Protein AF-0000000068833804 (afdb_homodimer)

InterPro domains:
  IPR002347 Short-chain dehydrogenase/reductase SDR [PF00106] (7-204)
  IPR002347 Short-chain dehydrogenase/reductase SDR [PR00080] (86-97)
  IPR002347 Short-chain dehydrogenase/reductase SDR [PR00080] (165-184)
  IPR002347 Short-chain dehydrogenase/reductase SDR [PR00081] (5-22)
  IPR002347 Short-chain dehydrogenase/reductase SDR [PR00081] (86-97)
  IPR002347 Short-chain dehydrogenase/reductase SDR [PR00081] (134-150)
  IPR002347 Short-chain dehydrogenase/reductase SDR [PR00081] (165-184)
  IPR002347 Short-chain dehydrogenase/reductase SDR [PR00081] (186-203)
  IPR020904 Short-chain dehydrogenase/reductase, conserved site [PS00061] (152-180)
  IPR036291 NAD(P)-binding domain superfamily [SSF51735] (5-244)
  IPR051468 Fungal Secondary Metabolite SDRs [PTHR43544] (4-244)

Organism: Rhodotorula toruloides (NCBI:txid5286)

Sequence (488 aa):
MSSFTYLISGASRSLGLGYSRALLASSNNVKVIAGARNPSSADQLQALQKEVGKGRLYILKLDVEDASAVQNAIKELESSGFLEAGGLDALINNAGVAVAPEAPSATKPDLVMQNFTTNLFGVMNLTSACLPLLKKGKGKQIFGVSSICGSLGGFFSDNSLATAYCISKAALNMYLRKLSRELESDGFTVVPYHPGYVKTSVTSGQGELTTEEAVKLAVDNVILKVSKEDNGKFYDYNGKIVPWMSSFTYLISGASRSLGLGYSRALLASSNNVKVIAGARNPSSADQLQALQKEVGKGRLYILKLDVEDASAVQNAIKELESSGFLEAGGLDALINNAGVAVAPEAPSATKPDLVMQNFTTNLFGVMNLTSACLPLLKKGKGKQIFGVSSICGSLGGFFSDNSLATAYCISKAALNMYLRKLSRELESDGFTVVPYHPGYVKTSVTSGQGELTTEEAVKLAVDNVILKVSKEDNGKFYDYNGKIVPW

Secondary structure (DSSP, 8-state):
-PPEEEEESS-SSHHHHHHHHHHHHH-TTEEEEEEES-GGG-HHHHHHHHHH-TTTEEEEE--TT-HHHHHHHHHHHHHHTTTTTS---EEEE----------GGG--HHHHHHHHIIIIIIHHHHHHHHHHHHHHSSS-EEEEE--GGG-SSSGGGSSSSSHHHHHHHHHHHHHHHHHHHHHGGGT-EEEEEE--SB-STTTTT--SB-HHHHHHHHIIIIITT--GGGTT--EETTSPBPP-/---EEEEESS-SSHHHHHHHHHHHHH-TTEEEEEEES-GGG-HHHHHHHHHH-TTTEEEEE--TT-HHHHHHHHHHHHHHT-S-SS---EEEE----------GGG--HHHHHHHHIIIIIIHHHHHHHHHHHHHHSSS-EEEEE--GGG-SSSGGGSSSSSHHHHHHHHHHHHHHHHHHHHHGGGT-EEEEEE--SB-STTTTT--SB-HHHHHHHHIIIIITT--GGGTT--EETTSPBPP-

Structure (mmCIF, N/CA/C/O backbone):
data_AF-0000000068833804-model_v1
#
loop_
_entity.id
_entity.type
_entity.pdbx_description
1 polymer 'BY PROTMAP: gi|472581206|gb|EMS18955.1| C-signal'
#
loop_
_atom_site.group_PDB
_atom_site.id
_atom_site.type_symbol
_atom_site.label_atom_id
_atom_site.label_alt_id
_atom_site.label_comp_id
_atom_site.label_asym_id
_atom_site.label_entity_id
_atom_site.label_seq_id
_atom_site.pdbx_PDB_ins_code
_atom_site.Cartn_x
_atom_site.Cartn_y
_atom_site.Cartn_z
_atom_site.occupancy
_atom_site.B_iso_or_equiv
_atom_site.auth_seq_id
_atom_site.auth_comp_id
_atom_site.auth_asym_id
_atom_site.auth_atom_id
_atom_site.pdbx_PDB_model_num
ATOM 1 N N . MET A 1 1 ? 5.07 35.75 22.25 1 62.91 1 MET A N 1
ATOM 2 C CA . MET A 1 1 ? 5.426 34.344 22.172 1 62.91 1 MET A CA 1
ATOM 3 C C . MET A 1 1 ? 5.309 33.812 20.75 1 62.91 1 MET A C 1
ATOM 5 O O . MET A 1 1 ? 4.5 34.312 19.969 1 62.91 1 MET A O 1
ATOM 9 N N . SER A 1 2 ? 6.234 32.938 20.234 1 83.12 2 SER A N 1
ATOM 10 C CA . SER A 1 2 ? 6.27 32.531 18.828 1 83.12 2 SER A CA 1
ATOM 11 C C . SER A 1 2 ? 5.082 31.641 18.484 1 83.12 2 SER A C 1
ATOM 13 O O . SER A 1 2 ? 4.613 30.875 19.328 1 83.12 2 SER A O 1
ATOM 15 N N . SER A 1 3 ? 4.406 31.828 17.406 1 91.81 3 SER A N 1
ATOM 16 C CA . SER A 1 3 ? 3.223 31.094 16.984 1 91.81 3 SER A CA 1
ATOM 17 C C . SER A 1 3 ? 3.58 29.672 16.531 1 91.81 3 SER A C 1
ATOM 19 O O . SER A 1 3 ? 4.73 29.406 16.188 1 91.81 3 SER A O 1
ATOM 21 N N . PHE A 1 4 ? 2.719 28.797 16.844 1 95.94 4 PHE A N 1
ATOM 22 C CA . PHE A 1 4 ? 2.779 27.438 16.297 1 95.94 4 PHE A CA 1
ATOM 23 C C . PHE A 1 4 ? 1.793 27.281 15.148 1 95.94 4 PHE A C 1
ATOM 25 O O . PHE A 1 4 ? 0.579 27.359 15.344 1 95.94 4 PHE A O 1
ATOM 32 N N . THR A 1 5 ? 2.275 27.031 13.922 1 97.56 5 THR A N 1
ATOM 33 C CA . THR A 1 5 ? 1.424 27.094 12.734 1 97.56 5 THR A CA 1
ATOM 34 C C . THR A 1 5 ? 1.204 25.688 12.164 1 97.56 5 THR A C 1
ATOM 36 O O . THR A 1 5 ? 2.164 24.969 11.891 1 97.56 5 THR A O 1
ATOM 39 N N . TYR A 1 6 ? -0.07 25.312 12 1 98.5 6 TYR A N 1
ATOM 40 C CA . TYR A 1 6 ? -0.478 24.078 11.359 1 98.5 6 TYR A CA 1
ATOM 41 C C . TYR A 1 6 ? -0.938 24.328 9.93 1 98.5 6 TYR A C 1
ATOM 43 O O . TYR A 1 6 ? -1.614 25.312 9.648 1 98.5 6 TYR A O 1
ATOM 51 N N . LEU A 1 7 ? -0.524 23.484 9.031 1 98.81 7 LEU A N 1
ATOM 52 C CA . LEU A 1 7 ? -1.209 23.359 7.746 1 98.81 7 LEU A CA 1
ATOM 53 C C . LEU A 1 7 ? -2.031 22.078 7.688 1 98.81 7 LEU A C 1
ATOM 55 O O . LEU A 1 7 ? -1.525 21 7.992 1 98.81 7 LEU A O 1
ATOM 59 N N . ILE A 1 8 ? -3.307 22.203 7.367 1 98.94 8 ILE A N 1
ATOM 60 C CA . ILE A 1 8 ? -4.234 21.078 7.301 1 98.94 8 ILE A CA 1
ATOM 61 C C . ILE A 1 8 ? -4.836 20.984 5.902 1 98.94 8 ILE A C 1
ATOM 63 O O . ILE A 1 8 ? -5.461 21.938 5.426 1 98.94 8 ILE A O 1
ATOM 67 N N . SER A 1 9 ? -4.609 19.922 5.207 1 98.81 9 SER A N 1
ATOM 68 C CA . SER A 1 9 ? -5.27 19.734 3.922 1 98.81 9 SER A CA 1
ATOM 69 C C . SER A 1 9 ? -6.699 19.234 4.105 1 98.81 9 SER A C 1
ATOM 71 O O . SER A 1 9 ? -7.008 18.562 5.09 1 98.81 9 SER A O 1
ATOM 73 N N . GLY A 1 10 ? -7.578 19.516 3.098 1 97.94 10 GLY A N 1
ATOM 74 C CA . GLY A 1 10 ? -8.961 19.078 3.184 1 97.94 10 GLY A CA 1
ATOM 75 C C . GLY A 1 10 ? -9.695 19.656 4.379 1 97.94 10 GLY A C 1
ATOM 76 O O . GLY A 1 10 ? -10.32 18.906 5.145 1 97.94 10 GLY A O 1
ATOM 77 N N . ALA A 1 11 ? -9.672 20.953 4.562 1 98.25 11 ALA A N 1
ATOM 78 C CA . ALA A 1 11 ? -10.117 21.562 5.812 1 98.25 11 ALA A CA 1
ATOM 79 C C . ALA A 1 11 ? -11.484 22.234 5.641 1 98.25 11 ALA A C 1
ATOM 81 O O . ALA A 1 11 ? -11.945 22.953 6.531 1 98.25 11 ALA A O 1
ATOM 82 N N . SER A 1 12 ? -12.18 22 4.52 1 96.56 12 SER A N 1
ATOM 83 C CA . SER A 1 12 ? -13.406 22.734 4.234 1 96.56 12 SER A CA 1
ATOM 84 C C . SER A 1 12 ? -14.594 22.141 4.992 1 96.56 12 SER A C 1
ATOM 86 O O . SER A 1 12 ? -15.625 22.812 5.152 1 96.56 12 SER A O 1
ATOM 88 N N . ARG A 1 13 ? -14.5 20.859 5.402 1 93.81 13 ARG A N 1
ATOM 89 C CA . ARG A 1 13 ? -15.609 20.203 6.09 1 93.81 13 ARG A CA 1
ATOM 90 C C . ARG A 1 13 ? -15.109 19.062 6.977 1 93.81 13 ARG A C 1
ATOM 92 O O . ARG A 1 13 ? -13.914 18.797 7.023 1 93.81 13 ARG A O 1
ATOM 99 N N . SER A 1 14 ? -15.953 18.609 7.75 1 95.38 14 SER A N 1
ATOM 100 C CA . SER A 1 14 ? -15.766 17.359 8.492 1 95.38 14 SER A CA 1
ATOM 101 C C . SER A 1 14 ? -14.531 17.438 9.383 1 95.38 14 SER A C 1
ATOM 103 O O . SER A 1 14 ? -14.391 18.359 10.188 1 95.38 14 SER A O 1
ATOM 105 N N . LEU A 1 15 ? -13.656 16.438 9.32 1 97.81 15 LEU A N 1
ATOM 106 C CA . LEU A 1 15 ? -12.531 16.328 10.242 1 97.81 15 LEU A CA 1
ATOM 107 C C . LEU A 1 15 ? -11.578 17.516 10.094 1 97.81 15 LEU A C 1
ATOM 109 O O . LEU A 1 15 ? -11.164 18.109 11.086 1 97.81 15 LEU A O 1
ATOM 113 N N . GLY A 1 16 ? -11.289 17.906 8.844 1 98.5 16 GLY A N 1
ATOM 114 C CA . GLY A 1 16 ? -10.359 19 8.609 1 98.5 16 GLY A CA 1
ATOM 115 C C . GLY A 1 16 ? -10.812 20.312 9.219 1 98.5 16 GLY A C 1
ATOM 116 O O . GLY A 1 16 ? -10.023 21.031 9.844 1 98.5 16 GLY A O 1
ATOM 117 N N . LEU A 1 17 ? -12.07 20.609 8.992 1 98.44 17 LEU A N 1
ATOM 118 C CA . LEU A 1 17 ? -12.648 21.797 9.609 1 98.44 17 LEU A CA 1
ATOM 119 C C . LEU A 1 17 ? -12.641 21.688 11.125 1 98.44 17 LEU A C 1
ATOM 121 O O . LEU A 1 17 ? -12.328 22.641 11.828 1 98.44 17 LEU A O 1
ATOM 125 N N . GLY A 1 18 ? -12.977 20.5 11.609 1 98.62 18 GLY A N 1
ATOM 126 C CA . GLY A 1 18 ? -12.961 20.25 13.039 1 98.62 18 GLY A CA 1
ATOM 127 C C . GLY A 1 18 ? -11.594 20.422 13.656 1 98.62 18 GLY A C 1
ATOM 128 O O . GLY A 1 18 ? -11.461 21.047 14.719 1 98.62 18 GLY A O 1
ATOM 129 N N . TYR A 1 19 ? -10.555 19.875 13 1 98.88 19 TYR A N 1
ATOM 130 C CA . TYR A 1 19 ? -9.195 20.031 13.484 1 98.88 19 TYR A CA 1
ATOM 131 C C . TYR A 1 19 ? -8.797 21.516 13.523 1 98.88 19 TYR A C 1
ATOM 133 O O . TYR A 1 19 ? -8.18 21.969 14.484 1 98.88 19 TYR A O 1
ATOM 141 N N . SER A 1 20 ? -9.164 22.219 12.461 1 98.81 20 SER A N 1
ATOM 142 C CA . SER A 1 20 ? -8.875 23.656 12.422 1 98.81 20 SER A CA 1
ATOM 143 C C . SER A 1 20 ? -9.477 24.375 13.625 1 98.81 20 SER A C 1
ATOM 145 O O . SER A 1 20 ? -8.781 25.109 14.328 1 98.81 20 SER A O 1
ATOM 147 N N . ARG A 1 21 ? -10.727 24.109 13.867 1 98.62 21 ARG A N 1
ATOM 148 C CA . ARG A 1 21 ? -11.438 24.75 14.977 1 98.62 21 ARG A CA 1
ATOM 149 C C . ARG A 1 21 ? -10.812 24.375 16.312 1 98.62 21 ARG A C 1
ATOM 151 O O . ARG A 1 21 ? -10.555 25.25 17.156 1 98.62 21 ARG A O 1
ATOM 158 N N . ALA A 1 22 ? -10.578 23.125 16.5 1 98.75 22 ALA A N 1
ATOM 159 C CA . ALA A 1 22 ? -10.07 22.641 17.781 1 98.75 22 ALA A CA 1
ATOM 160 C C . ALA A 1 22 ? -8.672 23.172 18.078 1 98.75 22 ALA A C 1
ATOM 162 O O . ALA A 1 22 ? -8.367 23.562 19.203 1 98.75 22 ALA A O 1
ATOM 163 N N . LEU A 1 23 ? -7.828 23.203 17.062 1 98.69 23 LEU A N 1
ATOM 164 C CA . LEU A 1 23 ? -6.453 23.672 17.25 1 98.69 23 LEU A CA 1
ATOM 165 C C . LEU A 1 23 ? -6.414 25.172 17.5 1 98.69 23 LEU A C 1
ATOM 167 O O . LEU A 1 23 ? -5.676 25.641 18.375 1 98.69 23 LEU A O 1
ATOM 171 N N . LEU A 1 24 ? -7.211 25.938 16.797 1 98.44 24 LEU A N 1
ATOM 172 C CA . LEU A 1 24 ? -7.293 27.375 17.031 1 98.44 24 LEU A CA 1
ATOM 173 C C . LEU A 1 24 ? -7.789 27.672 18.453 1 98.44 24 LEU A C 1
ATOM 175 O O . LEU A 1 24 ? -7.367 28.641 19.062 1 98.44 24 LEU A O 1
ATOM 179 N N . ALA A 1 25 ? -8.617 26.797 18.953 1 98 25 ALA A N 1
ATOM 180 C CA . ALA A 1 25 ? -9.188 26.984 20.281 1 98 25 ALA A CA 1
ATOM 181 C C . ALA A 1 25 ? -8.203 26.562 21.359 1 98 25 ALA A C 1
ATOM 183 O O . ALA A 1 25 ? -8.336 26.969 22.531 1 98 25 ALA A O 1
ATOM 184 N N . SER A 1 26 ? -7.285 25.75 20.984 1 97.44 26 SER A N 1
ATOM 185 C CA . SER A 1 26 ? -6.379 25.172 21.969 1 97.44 26 SER A CA 1
ATOM 186 C C . SER A 1 26 ? -5.449 26.234 22.562 1 97.44 26 SER A C 1
ATOM 188 O O . SER A 1 26 ? -4.965 26.078 23.688 1 97.44 26 SER A O 1
ATOM 190 N N . SER A 1 27 ? -5.07 27.25 21.797 1 96.5 27 SER A N 1
ATOM 191 C CA . SER A 1 27 ? -4.188 28.328 22.234 1 96.5 27 SER A CA 1
ATOM 192 C C . SER A 1 27 ? -4.305 29.547 21.344 1 96.5 27 SER A C 1
ATOM 194 O O . SER A 1 27 ? -4.488 29.422 20.125 1 96.5 27 SER A O 1
ATOM 196 N N . ASN A 1 28 ? -4.035 30.703 21.906 1 95.31 28 ASN A N 1
ATOM 197 C CA . ASN A 1 28 ? -4.035 31.938 21.125 1 95.31 28 ASN A CA 1
ATOM 198 C C . ASN A 1 28 ? -2.775 32.062 20.266 1 95.31 28 ASN A C 1
ATOM 200 O O . ASN A 1 28 ? -2.717 32.906 19.359 1 95.31 28 ASN A O 1
ATOM 204 N N . ASN A 1 29 ? -1.849 31.25 20.547 1 94.56 29 ASN A N 1
ATOM 205 C CA . ASN A 1 29 ? -0.59 31.297 19.812 1 94.56 29 ASN A CA 1
ATOM 206 C C . ASN A 1 29 ? -0.594 30.312 18.641 1 94.56 29 ASN A C 1
ATOM 208 O O . ASN A 1 29 ? 0.389 30.219 17.906 1 94.56 29 ASN A O 1
ATOM 212 N N . VAL A 1 30 ? -1.735 29.703 18.438 1 97 30 VAL A N 1
ATOM 213 C CA . VAL A 1 30 ? -1.834 28.75 17.328 1 97 30 VAL A CA 1
ATOM 214 C C . VAL A 1 30 ? -2.387 29.453 16.094 1 97 30 VAL A C 1
ATOM 216 O O . VAL A 1 30 ? -3.336 30.234 16.172 1 97 30 VAL A O 1
ATOM 219 N N . LYS A 1 31 ? -1.756 29.203 14.953 1 97.38 31 LYS A N 1
ATOM 220 C CA . LYS A 1 31 ? -2.244 29.594 13.633 1 97.38 31 LYS A CA 1
ATOM 221 C C . LYS A 1 31 ? -2.521 28.359 12.766 1 97.38 31 LYS A C 1
ATOM 223 O O . LYS A 1 31 ? -1.875 27.328 12.93 1 97.38 31 LYS A O 1
ATOM 228 N N . VAL A 1 32 ? -3.498 28.531 11.914 1 98.5 32 VAL A N 1
ATOM 229 C CA . VAL A 1 32 ? -3.867 27.406 11.047 1 98.5 32 VAL A CA 1
ATOM 230 C C . VAL A 1 32 ? -3.945 27.891 9.602 1 98.5 32 VAL A C 1
ATOM 232 O O . VAL A 1 32 ? -4.516 28.938 9.312 1 98.5 32 VAL A O 1
ATOM 235 N N . ILE A 1 33 ? -3.246 27.219 8.75 1 98.62 33 ILE A N 1
ATOM 236 C CA . ILE A 1 33 ? -3.459 27.281 7.309 1 98.62 33 ILE A CA 1
ATOM 237 C C . ILE A 1 33 ? -4.398 26.156 6.871 1 98.62 33 ILE A C 1
ATOM 239 O O . ILE A 1 33 ? -4.031 24.984 6.922 1 98.62 33 ILE A O 1
ATOM 243 N N . ALA A 1 34 ? -5.598 26.531 6.465 1 98.81 34 ALA A N 1
ATOM 244 C CA . ALA A 1 34 ? -6.625 25.562 6.082 1 98.81 34 ALA A CA 1
ATOM 245 C C . ALA A 1 34 ? -6.695 25.422 4.566 1 98.81 34 ALA A C 1
ATOM 247 O O . ALA A 1 34 ? -7.121 26.344 3.861 1 98.81 34 ALA A O 1
ATOM 248 N N . GLY A 1 35 ? -6.297 24.266 4.047 1 98.62 35 GLY A N 1
ATOM 249 C CA . GLY A 1 35 ? -6.336 24 2.617 1 98.62 35 GLY A CA 1
ATOM 250 C C . GLY A 1 35 ? -7.688 23.484 2.143 1 98.62 35 GLY A C 1
ATOM 251 O O . GLY A 1 35 ? -8.258 22.578 2.736 1 98.62 35 GLY A O 1
ATOM 252 N N . ALA A 1 36 ? -8.188 24.062 1.168 1 97.94 36 ALA A N 1
ATOM 253 C CA . ALA A 1 36 ? -9.438 23.656 0.54 1 97.94 36 ALA A CA 1
ATOM 254 C C . ALA A 1 36 ? -9.352 23.766 -0.98 1 97.94 36 ALA A C 1
ATOM 256 O O . ALA A 1 36 ? -8.773 24.719 -1.505 1 97.94 36 ALA A O 1
ATOM 257 N N . ARG A 1 37 ? -10 22.891 -1.724 1 96.31 37 ARG A N 1
ATOM 258 C CA . ARG A 1 37 ? -9.977 22.906 -3.184 1 96.31 37 ARG A CA 1
ATOM 259 C C . ARG A 1 37 ? -10.766 24.094 -3.729 1 96.31 37 ARG A C 1
ATOM 261 O O . ARG A 1 37 ? -10.359 24.703 -4.719 1 96.31 37 ARG A O 1
ATOM 268 N N . ASN A 1 38 ? -11.789 24.25 -3.021 1 96.19 38 ASN A N 1
ATOM 269 C CA . ASN A 1 38 ? -12.68 25.344 -3.408 1 96.19 38 ASN A CA 1
ATOM 270 C C . ASN A 1 38 ? -13.031 26.219 -2.219 1 96.19 38 ASN A C 1
ATOM 272 O O . ASN A 1 38 ? -14.133 26.141 -1.675 1 96.19 38 ASN A O 1
ATOM 276 N N . PRO A 1 39 ? -12.172 27.156 -1.946 1 96.81 39 PRO A N 1
ATOM 277 C CA . PRO A 1 39 ? -12.391 28 -0.774 1 96.81 39 PRO A CA 1
ATOM 278 C C . PRO A 1 39 ? -13.703 28.781 -0.845 1 96.81 39 PRO A C 1
ATOM 280 O O . PRO A 1 39 ? -14.367 28.984 0.179 1 96.81 39 PRO A O 1
ATOM 283 N N . SER A 1 40 ? -14.094 29.188 -2.023 1 95.81 40 SER A N 1
ATOM 284 C CA . SER A 1 40 ? -15.273 30.031 -2.184 1 95.81 40 SER A CA 1
ATOM 285 C C . SER A 1 40 ? -16.547 29.297 -1.763 1 95.81 40 SER A C 1
ATOM 287 O O . SER A 1 40 ? -17.531 29.922 -1.377 1 95.81 40 SER A O 1
ATOM 289 N N . SER A 1 41 ? -16.516 27.984 -1.772 1 95.25 41 SER A N 1
ATOM 290 C CA . SER A 1 41 ? -17.688 27.188 -1.423 1 95.25 41 SER A CA 1
ATOM 291 C C . SER A 1 41 ? -17.594 26.641 -0.008 1 95.25 41 SER A C 1
ATOM 293 O O . SER A 1 41 ? -18.453 25.875 0.43 1 95.25 41 SER A O 1
ATOM 295 N N . ALA A 1 42 ? -16.562 27.016 0.699 1 96.88 42 ALA A N 1
ATOM 296 C CA . ALA A 1 42 ? -16.344 26.531 2.057 1 96.88 42 ALA A CA 1
ATOM 297 C C . ALA A 1 42 ? -16.922 27.484 3.09 1 96.88 42 ALA A C 1
ATOM 299 O O . ALA A 1 42 ? -16.188 28.094 3.871 1 96.88 42 ALA A O 1
ATOM 300 N N . ASP A 1 43 ? -18.188 27.516 3.217 1 97.12 43 ASP A N 1
ATOM 301 C CA . ASP A 1 43 ? -18.906 28.516 4 1 97.12 43 ASP A CA 1
ATOM 302 C C . ASP A 1 43 ? -18.531 28.438 5.477 1 97.12 43 ASP A C 1
ATOM 304 O O . ASP A 1 43 ? -18.281 29.453 6.117 1 97.12 43 ASP A O 1
ATOM 308 N N . GLN A 1 44 ? -18.469 27.25 5.969 1 97.62 44 GLN A N 1
ATOM 309 C CA . GLN A 1 44 ? -18.172 27.078 7.383 1 97.62 44 GLN A CA 1
ATOM 310 C C . GLN A 1 44 ? -16.734 27.5 7.688 1 97.62 44 GLN A C 1
ATOM 312 O O . GLN A 1 44 ? -16.453 28.047 8.758 1 97.62 44 GLN A O 1
ATOM 317 N N . LEU A 1 45 ? -15.867 27.25 6.77 1 98.06 45 LEU A N 1
ATOM 318 C CA . LEU A 1 45 ? -14.477 27.641 6.926 1 98.06 45 LEU A CA 1
ATOM 319 C C . LEU A 1 45 ? -14.336 29.172 6.871 1 98.06 45 LEU A C 1
ATOM 321 O O . LEU A 1 45 ? -13.594 29.75 7.66 1 98.06 45 LEU A O 1
ATOM 325 N N . GLN A 1 46 ? -15.047 29.766 6 1 98.19 46 GLN A N 1
ATOM 326 C CA . GLN A 1 46 ? -15.055 31.234 5.91 1 98.19 46 GLN A CA 1
ATOM 327 C C . GLN A 1 46 ? -15.617 31.859 7.18 1 98.19 46 GLN A C 1
ATOM 329 O O . GLN A 1 46 ? -15.102 32.875 7.668 1 98.19 46 GLN A O 1
ATOM 334 N N . ALA A 1 47 ? -16.672 31.266 7.684 1 98.31 47 ALA A N 1
ATOM 335 C CA . ALA A 1 47 ? -17.25 31.75 8.93 1 98.31 47 ALA A CA 1
ATOM 336 C C . ALA A 1 47 ? -16.266 31.641 10.086 1 98.31 47 ALA A C 1
ATOM 338 O O . ALA A 1 47 ? -16.172 32.531 10.922 1 98.31 47 ALA A O 1
ATOM 339 N N . LEU A 1 48 ? -15.57 30.531 10.109 1 98.38 48 LEU A N 1
ATOM 340 C CA . LEU A 1 48 ? -14.555 30.344 11.133 1 98.38 48 LEU A CA 1
ATOM 341 C C . LEU A 1 48 ? -13.469 31.406 11.031 1 98.38 48 LEU A C 1
ATOM 343 O O . LEU A 1 48 ? -13.016 31.938 12.055 1 98.38 48 LEU A O 1
ATOM 347 N N . GLN A 1 49 ? -13.016 31.703 9.812 1 98.25 49 GLN A N 1
ATOM 348 C CA . GLN A 1 49 ? -11.992 32.719 9.625 1 98.25 49 GLN A CA 1
ATOM 349 C C . GLN A 1 49 ? -12.469 34.062 10.141 1 98.25 49 GLN A C 1
ATOM 351 O O . GLN A 1 49 ? -11.695 34.844 10.727 1 98.25 49 GLN A O 1
ATOM 356 N N . LYS A 1 50 ? -13.711 34.406 9.883 1 98.06 50 LYS A N 1
ATOM 357 C CA . LYS A 1 50 ? -14.273 35.656 10.375 1 98.06 50 LYS A CA 1
ATOM 358 C C . LYS A 1 50 ? -14.289 35.688 11.898 1 98.06 50 LYS A C 1
ATOM 360 O O . LYS A 1 50 ? -14.062 36.719 12.5 1 98.06 50 LYS A O 1
ATOM 365 N N . GLU A 1 51 ? -14.539 34.594 12.453 1 98 51 GLU A N 1
ATOM 366 C CA . GLU A 1 51 ? -14.641 34.469 13.898 1 98 51 GLU A CA 1
ATOM 367 C C . GLU A 1 51 ? -13.273 34.625 14.562 1 98 51 GLU A C 1
ATOM 369 O O . GLU A 1 51 ? -13.141 35.375 15.539 1 98 51 GLU A O 1
ATOM 374 N N . VAL A 1 52 ? -12.211 34 14.086 1 97.62 52 VAL A N 1
ATOM 375 C CA . VAL A 1 52 ? -10.93 33.938 14.781 1 97.62 52 VAL A CA 1
ATOM 376 C C . VAL A 1 52 ? -9.992 35 14.227 1 97.62 52 VAL A C 1
ATOM 378 O O . VAL A 1 52 ? -8.984 35.344 14.859 1 97.62 52 VAL A O 1
ATOM 381 N N . GLY A 1 53 ? -10.258 35.469 12.945 1 97.38 53 GLY A N 1
ATOM 382 C CA . GLY A 1 53 ? -9.461 36.5 12.32 1 97.38 53 GLY A CA 1
ATOM 383 C C . GLY A 1 53 ? -8.5 35.969 11.273 1 97.38 53 GLY A C 1
ATOM 384 O O . GLY A 1 53 ? -7.973 34.844 11.414 1 97.38 53 GLY A O 1
ATOM 385 N N . LYS A 1 54 ? -8.188 36.75 10.266 1 96.25 54 LYS A N 1
ATOM 386 C CA . LYS A 1 54 ? -7.32 36.406 9.156 1 96.25 54 LYS A CA 1
ATOM 387 C C . LYS A 1 54 ? -5.875 36.25 9.617 1 96.25 54 LYS A C 1
ATOM 389 O O . LYS A 1 54 ? -5.055 35.656 8.906 1 96.25 54 LYS A O 1
ATOM 394 N N . GLY A 1 55 ? -5.566 36.719 10.711 1 94.94 55 GLY A N 1
ATOM 395 C CA . GLY A 1 55 ? -4.223 36.594 11.25 1 94.94 55 GLY A CA 1
ATOM 396 C C . GLY A 1 55 ? -3.959 35.25 11.875 1 94.94 55 GLY A C 1
ATOM 397 O O . GLY A 1 55 ? -2.805 34.844 12.078 1 94.94 55 GLY A O 1
ATOM 398 N N . ARG A 1 56 ? -5.02 34.531 12.164 1 97.25 56 ARG A N 1
ATOM 399 C CA . ARG A 1 56 ? -4.871 33.25 12.836 1 97.25 56 ARG A CA 1
ATOM 400 C C . ARG A 1 56 ? -5.27 32.094 11.914 1 97.25 56 ARG A C 1
ATOM 402 O O . ARG A 1 56 ? -4.809 30.969 12.086 1 97.25 56 ARG A O 1
ATOM 409 N N . LEU A 1 57 ? -6.152 32.406 11 1 98.38 57 LEU A N 1
ATOM 410 C CA . LEU A 1 57 ? -6.598 31.391 10.047 1 98.38 57 LEU A CA 1
ATOM 411 C C . LEU A 1 57 ? -6.414 31.859 8.617 1 98.38 57 LEU A C 1
ATOM 413 O O . LEU A 1 57 ? -7.004 32.875 8.211 1 98.38 57 LEU A O 1
ATOM 417 N N . TYR A 1 58 ? -5.586 31.203 7.863 1 98.12 58 TYR A N 1
ATOM 418 C CA . TYR A 1 58 ? -5.371 31.453 6.441 1 98.12 58 TYR A CA 1
ATOM 419 C C . TYR A 1 58 ? -6.031 30.359 5.594 1 98.12 58 TYR A C 1
ATOM 421 O O . TYR A 1 58 ? -5.762 29.172 5.773 1 98.12 58 TYR A O 1
ATOM 429 N N . ILE A 1 59 ? -6.938 30.719 4.719 1 98.56 59 ILE A N 1
ATOM 430 C CA . ILE A 1 59 ? -7.578 29.766 3.824 1 98.56 59 ILE A CA 1
ATOM 431 C C . ILE A 1 59 ? -6.785 29.656 2.523 1 98.56 59 ILE A C 1
ATOM 433 O O . ILE A 1 59 ? -6.68 30.641 1.777 1 98.56 59 ILE A O 1
ATOM 437 N N . LEU A 1 60 ? -6.23 28.531 2.262 1 98.44 60 LEU A N 1
ATOM 438 C CA . LEU A 1 60 ? -5.352 28.281 1.126 1 98.44 60 LEU A CA 1
ATOM 439 C C . LEU A 1 60 ? -6.051 27.422 0.079 1 98.44 60 LEU A C 1
ATOM 441 O O . LEU A 1 60 ? -6.551 26.328 0.392 1 98.44 60 LEU A O 1
ATOM 445 N N . LYS A 1 61 ? -6.16 27.906 -1.166 1 98.44 61 LYS A N 1
ATOM 446 C CA . LYS A 1 61 ? -6.609 27.031 -2.244 1 98.44 61 LYS A CA 1
ATOM 447 C C . LYS A 1 61 ? -5.602 25.906 -2.508 1 98.44 61 LYS A C 1
ATOM 449 O O . LYS A 1 61 ? -4.469 26.172 -2.92 1 98.44 61 LYS A O 1
ATOM 454 N N . LEU A 1 62 ? -6.027 24.719 -2.258 1 98.56 62 LEU A N 1
ATOM 455 C CA . LEU A 1 62 ? -5.094 23.609 -2.266 1 98.56 62 LEU A CA 1
ATOM 456 C C . LEU A 1 62 ? -5.742 22.359 -2.859 1 98.56 62 LEU A C 1
ATOM 458 O O . LEU A 1 62 ? -6.73 21.859 -2.322 1 98.56 62 LEU A O 1
ATOM 462 N N . ASP A 1 63 ? -5.246 21.922 -3.984 1 98.5 63 ASP A N 1
ATOM 463 C CA . ASP A 1 63 ? -5.57 20.625 -4.578 1 98.5 63 ASP A CA 1
ATOM 464 C C . ASP A 1 63 ? -4.383 19.672 -4.488 1 98.5 63 ASP A C 1
ATOM 466 O O . ASP A 1 63 ? 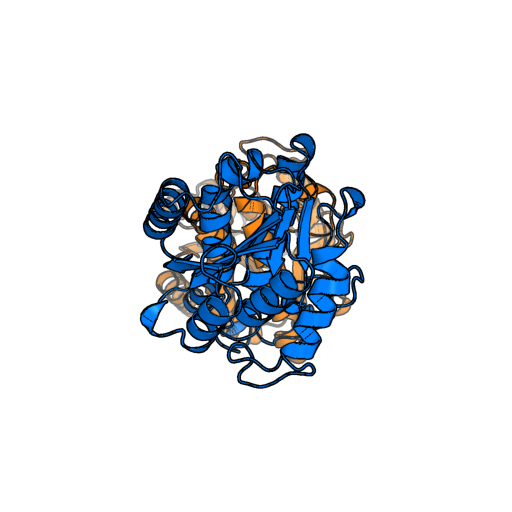-3.475 19.719 -5.316 1 98.5 63 ASP A O 1
ATOM 470 N N . VAL A 1 64 ? -4.465 18.75 -3.557 1 98.56 64 VAL A N 1
ATOM 471 C CA . VAL A 1 64 ? -3.303 17.922 -3.234 1 98.56 64 VAL A CA 1
ATOM 472 C C . VAL A 1 64 ? -3.027 16.953 -4.375 1 98.56 64 VAL A C 1
ATOM 474 O O . VAL A 1 64 ? -1.949 16.359 -4.445 1 98.56 64 VAL A O 1
ATOM 477 N N . GLU A 1 65 ? -3.994 16.75 -5.297 1 98.06 65 GLU A N 1
ATOM 478 C CA . GLU A 1 65 ? -3.848 15.766 -6.371 1 98.06 65 GLU A CA 1
ATOM 479 C C . GLU A 1 65 ? -3.027 16.344 -7.523 1 98.06 65 GLU A C 1
ATOM 481 O O . GLU A 1 65 ? -2.596 15.594 -8.414 1 98.06 65 GLU A O 1
ATOM 486 N N . ASP A 1 66 ? -2.885 17.641 -7.488 1 97.75 66 ASP A N 1
ATOM 487 C CA . ASP A 1 66 ? -2.148 18.328 -8.547 1 97.75 66 ASP A CA 1
ATOM 488 C C . ASP A 1 66 ? -0.828 18.875 -8.016 1 97.75 66 ASP A C 1
ATOM 490 O O . ASP A 1 66 ? -0.798 19.953 -7.414 1 97.75 66 ASP A O 1
ATOM 494 N N . ALA A 1 67 ? 0.224 18.203 -8.367 1 97.5 67 ALA A N 1
ATOM 495 C CA . ALA A 1 67 ? 1.539 18.547 -7.824 1 97.5 67 ALA A CA 1
ATOM 496 C C . ALA A 1 67 ? 1.906 19.984 -8.125 1 97.5 67 ALA A C 1
ATOM 498 O O . ALA A 1 67 ? 2.436 20.688 -7.258 1 97.5 67 ALA A O 1
ATOM 499 N N . SER A 1 68 ? 1.675 20.391 -9.312 1 97.81 68 SER A N 1
ATOM 500 C CA . SER A 1 68 ? 2 21.75 -9.695 1 97.81 68 SER A CA 1
ATOM 501 C C . SER A 1 68 ? 1.146 22.766 -8.922 1 97.81 68 SER A C 1
ATOM 503 O O . SER A 1 68 ? 1.641 23.797 -8.492 1 97.81 68 SER A O 1
ATOM 505 N N . ALA A 1 69 ? -0.094 22.453 -8.742 1 97.81 69 ALA A N 1
ATOM 506 C CA . ALA A 1 69 ? -0.992 23.328 -7.984 1 97.81 69 ALA A CA 1
ATOM 507 C C . ALA A 1 69 ? -0.549 23.438 -6.527 1 97.81 69 ALA A C 1
ATOM 509 O O . ALA A 1 69 ? -0.639 24.5 -5.922 1 97.81 69 ALA A O 1
ATOM 510 N N . VAL A 1 70 ? -0.085 22.344 -5.973 1 98.62 70 VAL A N 1
ATOM 511 C CA . VAL A 1 70 ? 0.392 22.328 -4.594 1 98.62 70 VAL A CA 1
ATOM 512 C C . VAL A 1 70 ? 1.608 23.25 -4.461 1 98.62 70 VAL A C 1
ATOM 514 O O . VAL A 1 70 ? 1.672 24.078 -3.553 1 98.62 70 VAL A O 1
ATOM 517 N N . GLN A 1 71 ? 2.527 23.094 -5.355 1 97.88 71 GLN A N 1
ATOM 518 C CA . GLN A 1 71 ? 3.725 23.938 -5.324 1 97.88 71 GLN A CA 1
ATOM 519 C C . GLN A 1 71 ? 3.365 25.406 -5.418 1 97.88 71 GLN A C 1
ATOM 521 O O . GLN A 1 71 ? 3.91 26.234 -4.684 1 97.88 71 GLN A O 1
ATOM 526 N N . ASN A 1 72 ? 2.508 25.703 -6.305 1 98 72 ASN A N 1
ATOM 527 C CA . ASN A 1 72 ? 2.074 27.078 -6.469 1 98 72 ASN A CA 1
ATOM 528 C C . ASN A 1 72 ? 1.381 27.609 -5.215 1 98 72 ASN A C 1
ATOM 530 O O . ASN A 1 72 ? 1.573 28.766 -4.828 1 98 72 ASN A O 1
ATOM 534 N N . ALA A 1 73 ? 0.582 26.797 -4.605 1 98.38 73 ALA A N 1
ATOM 535 C CA . ALA A 1 73 ? -0.116 27.188 -3.383 1 98.38 73 ALA A CA 1
ATOM 536 C C . ALA A 1 73 ? 0.873 27.5 -2.264 1 98.38 73 ALA A C 1
ATOM 538 O O . ALA A 1 73 ? 0.697 28.469 -1.525 1 98.38 73 ALA A O 1
ATOM 539 N N . ILE A 1 74 ? 1.918 26.672 -2.133 1 97.56 74 ILE A N 1
ATOM 540 C CA . ILE A 1 74 ? 2.914 26.859 -1.083 1 97.56 74 ILE A CA 1
ATOM 541 C C . ILE A 1 74 ? 3.701 28.141 -1.347 1 97.56 74 ILE A C 1
ATOM 543 O O . ILE A 1 74 ? 4 28.906 -0.418 1 97.56 74 ILE A O 1
ATOM 547 N N . LYS A 1 75 ? 3.969 28.391 -2.592 1 95.56 75 LYS A N 1
ATOM 548 C CA . LYS A 1 75 ? 4.637 29.641 -2.941 1 95.56 75 LYS A CA 1
ATOM 549 C C . LYS A 1 75 ? 3.766 30.844 -2.588 1 95.56 75 LYS A C 1
ATOM 551 O O . LYS A 1 75 ? 4.262 31.844 -2.068 1 95.56 75 LYS A O 1
ATOM 556 N N . GLU A 1 76 ? 2.557 30.703 -2.9 1 95.31 76 GLU A N 1
ATOM 557 C CA . GLU A 1 76 ? 1.613 31.766 -2.551 1 95.31 76 GLU A CA 1
ATOM 558 C C . GLU A 1 76 ? 1.57 31.984 -1.041 1 95.31 76 GLU A C 1
ATOM 560 O O . GLU A 1 76 ? 1.545 33.125 -0.579 1 95.31 76 GLU A O 1
ATOM 565 N N . LEU A 1 77 ? 1.537 30.953 -0.31 1 96.06 77 LEU A N 1
ATOM 566 C CA . LEU A 1 77 ? 1.539 31.016 1.147 1 96.06 77 LEU A CA 1
ATOM 567 C C . LEU A 1 77 ? 2.781 31.75 1.658 1 96.06 77 LEU A C 1
ATOM 569 O O . LEU A 1 77 ? 2.684 32.625 2.521 1 96.06 77 LEU A O 1
ATOM 573 N N . GLU A 1 78 ? 3.871 31.391 1.128 1 93.06 78 GLU A N 1
ATOM 574 C CA . GLU A 1 78 ? 5.125 32.031 1.533 1 93.06 78 GLU A CA 1
ATOM 575 C C . GLU A 1 78 ? 5.105 33.531 1.261 1 93.06 78 GLU A C 1
ATOM 577 O O . GLU A 1 78 ? 5.582 34.312 2.078 1 93.06 78 GLU A O 1
ATOM 582 N N . SER A 1 79 ? 4.512 33.844 0.18 1 92.38 79 SER A N 1
ATOM 583 C CA . SER A 1 79 ? 4.504 35.25 -0.242 1 92.38 79 SER A CA 1
ATOM 584 C C . SER A 1 79 ? 3.422 36.031 0.482 1 92.38 79 SER A C 1
ATOM 586 O O . SER A 1 79 ? 3.432 37.281 0.464 1 92.38 79 SER A O 1
ATOM 588 N N . SER A 1 80 ? 2.5 35.375 1.098 1 92.88 80 SER A N 1
ATOM 589 C CA . SER A 1 80 ? 1.349 36 1.721 1 92.88 80 SER A CA 1
ATOM 590 C C . SER A 1 80 ? 1.752 36.75 2.99 1 92.88 80 SER A C 1
ATOM 592 O O . SER A 1 80 ? 1.009 37.594 3.479 1 92.88 80 SER A O 1
ATOM 594 N N . GLY A 1 81 ? 2.918 36.375 3.602 1 90.88 81 GLY A N 1
ATOM 595 C CA . GLY A 1 81 ? 3.354 37 4.852 1 90.88 81 GLY A CA 1
ATOM 596 C C . GLY A 1 81 ? 2.715 36.344 6.07 1 90.88 81 GLY A C 1
ATOM 597 O O . GLY A 1 81 ? 3.012 36.719 7.207 1 90.88 81 GLY A O 1
ATOM 598 N N . PHE A 1 82 ? 1.834 35.375 5.844 1 94.81 82 PHE A N 1
ATOM 599 C CA . PHE A 1 82 ? 1.15 34.719 6.953 1 94.81 82 PHE A CA 1
ATOM 600 C C . PHE A 1 82 ? 2.146 34 7.859 1 94.81 82 PHE A C 1
ATOM 602 O O . PHE A 1 82 ? 1.968 33.938 9.078 1 94.81 82 PHE A O 1
ATOM 609 N N . LEU A 1 83 ? 3.152 33.312 7.242 1 91.19 83 LEU A N 1
ATOM 610 C CA . LEU A 1 83 ? 4.172 32.562 7.988 1 91.19 83 LEU A CA 1
ATOM 611 C C . LEU A 1 83 ? 5.238 33.531 8.523 1 91.19 83 LEU A C 1
ATOM 613 O O . LEU A 1 83 ? 6.145 33.094 9.242 1 91.19 83 LEU A O 1
ATOM 617 N N . GLU A 1 84 ? 4.875 34.562 8.977 1 75.06 84 GLU A N 1
ATOM 618 C CA . GLU A 1 84 ? 5.879 35.5 9.445 1 75.06 84 GLU A CA 1
ATOM 619 C C . GLU A 1 84 ? 7.293 35 9.195 1 75.06 84 GLU A C 1
ATOM 621 O O . GLU A 1 84 ? 7.477 34.031 8.453 1 75.06 84 GLU A O 1
ATOM 626 N N . ALA A 1 85 ? 8.422 35.688 9.648 1 63.91 85 ALA A N 1
ATOM 627 C CA . ALA A 1 85 ? 9.828 35.312 9.461 1 63.91 85 ALA A CA 1
ATOM 628 C C . ALA A 1 85 ? 10.086 33.875 9.82 1 63.91 85 ALA A C 1
ATOM 630 O O . ALA A 1 85 ? 11.219 33.406 9.766 1 63.91 85 ALA A O 1
ATOM 631 N N . GLY A 1 86 ? 8.828 33.125 9.914 1 77.25 86 GLY A N 1
ATOM 632 C CA . GLY A 1 86 ? 9.078 31.781 10.414 1 77.25 86 GLY A CA 1
ATOM 633 C C . GLY A 1 86 ? 8.625 30.688 9.461 1 77.25 86 GLY A C 1
ATOM 634 O O . GLY A 1 86 ? 8.344 30.953 8.289 1 77.25 86 GLY A O 1
ATOM 635 N N . GLY A 1 87 ? 8.75 29.469 9.648 1 92.56 87 GLY A N 1
ATOM 636 C CA . GLY A 1 87 ? 8.422 28.266 8.914 1 92.56 87 GLY A CA 1
ATOM 637 C C . GLY A 1 87 ? 7.094 27.656 9.32 1 92.56 87 GLY A C 1
ATOM 638 O O . GLY A 1 87 ? 6.219 28.344 9.828 1 92.56 87 GLY A O 1
ATOM 639 N N . LEU A 1 88 ? 6.762 26.625 8.891 1 96.56 88 LEU A N 1
ATOM 640 C CA . LEU A 1 88 ? 5.625 25.766 9.203 1 96.56 88 LEU A CA 1
ATOM 641 C C . LEU A 1 88 ? 5.984 24.766 10.289 1 96.56 88 LEU A C 1
ATOM 643 O O . LEU A 1 88 ? 7.051 24.141 10.242 1 96.56 88 LEU A O 1
ATOM 647 N N . ASP A 1 89 ? 5.148 24.703 11.352 1 97.25 89 ASP A N 1
ATOM 648 C CA . ASP A 1 89 ? 5.523 23.891 12.5 1 97.25 89 ASP A CA 1
ATOM 649 C C . ASP A 1 89 ? 4.988 22.469 12.359 1 97.25 89 ASP A C 1
ATOM 651 O O . ASP A 1 89 ? 5.605 21.516 12.844 1 97.25 89 ASP A O 1
ATOM 655 N N . ALA A 1 90 ? 3.807 22.344 11.742 1 98.56 90 ALA A N 1
ATOM 656 C CA . ALA A 1 90 ? 3.182 21.031 11.648 1 98.56 90 ALA A CA 1
ATOM 657 C C . ALA A 1 90 ? 2.344 20.906 10.375 1 98.56 90 ALA A C 1
ATOM 659 O O . ALA A 1 90 ? 1.729 21.891 9.938 1 98.56 90 ALA A O 1
ATOM 660 N N . LEU A 1 91 ? 2.385 19.781 9.789 1 98.88 91 LEU A N 1
ATOM 661 C CA . LEU A 1 91 ? 1.562 19.422 8.641 1 98.88 91 LEU A CA 1
ATOM 662 C C . LEU A 1 91 ? 0.61 18.281 8.977 1 98.88 91 LEU A C 1
ATOM 664 O O . LEU A 1 91 ? 1.038 17.25 9.484 1 98.88 91 LEU A O 1
ATOM 668 N N . ILE A 1 92 ? -0.672 18.5 8.805 1 98.94 92 ILE A N 1
ATOM 669 C CA . ILE A 1 92 ? -1.674 17.453 8.961 1 98.94 92 ILE A CA 1
ATOM 670 C C . ILE A 1 92 ? -2.258 17.078 7.602 1 98.94 92 ILE A C 1
ATOM 672 O O . ILE A 1 92 ? -3.107 17.797 7.07 1 98.94 92 ILE A O 1
ATOM 676 N N . ASN A 1 93 ? -1.763 16.016 7.047 1 98.88 93 ASN A N 1
ATOM 677 C CA . ASN A 1 93 ? -2.326 15.461 5.824 1 98.88 93 ASN A CA 1
ATOM 678 C C . ASN A 1 93 ? -3.678 14.797 6.082 1 98.88 93 ASN A C 1
ATOM 680 O O . ASN A 1 93 ? -3.744 13.602 6.379 1 98.88 93 ASN A O 1
ATOM 684 N N . ASN A 1 94 ? -4.703 15.562 5.824 1 98.62 94 ASN A N 1
ATOM 685 C CA . ASN A 1 94 ? -6.043 15.117 6.191 1 98.62 94 ASN A CA 1
ATOM 686 C C . ASN A 1 94 ? -6.883 14.797 4.957 1 98.62 94 ASN A C 1
ATOM 688 O O . ASN A 1 94 ? -7.785 13.961 5.016 1 98.62 94 ASN A O 1
ATOM 692 N N . ALA A 1 95 ? -6.617 15.484 3.824 1 97.88 95 ALA A N 1
ATOM 693 C CA . ALA A 1 95 ? -7.387 15.211 2.613 1 97.88 95 ALA A CA 1
ATOM 694 C C . ALA A 1 95 ? -7.387 13.719 2.295 1 97.88 95 ALA A C 1
ATOM 696 O O . ALA A 1 95 ? -6.34 13.07 2.326 1 97.88 95 ALA A O 1
ATOM 697 N N . GLY A 1 96 ? -8.539 13.203 2.074 1 96.25 96 GLY A N 1
ATOM 698 C CA . GLY A 1 96 ? -8.648 11.781 1.786 1 96.25 96 GLY A CA 1
ATOM 699 C C . GLY A 1 96 ? -9.992 11.398 1.195 1 96.25 96 GLY A C 1
ATOM 700 O O . GLY A 1 96 ? -10.961 12.148 1.303 1 96.25 96 GLY A O 1
ATOM 701 N N . VAL A 1 97 ? -10.031 10.297 0.533 1 95.25 97 VAL A N 1
ATOM 702 C CA . VAL A 1 97 ? -11.258 9.742 -0.041 1 95.25 97 VAL A CA 1
ATOM 703 C C . VAL A 1 97 ? -11.344 8.25 0.261 1 95.25 97 VAL A C 1
ATOM 705 O O . VAL A 1 97 ? -10.336 7.621 0.592 1 95.25 97 VAL A O 1
ATOM 708 N N . ALA A 1 98 ? -12.445 7.73 0.301 1 93.12 98 ALA A N 1
ATOM 709 C CA . ALA A 1 98 ? -12.734 6.301 0.328 1 93.12 98 ALA A CA 1
ATOM 710 C C . ALA A 1 98 ? -13.711 5.918 -0.785 1 93.12 98 ALA A C 1
ATOM 712 O O . ALA A 1 98 ? -14.906 6.184 -0.688 1 93.12 98 ALA A O 1
ATOM 713 N N . VAL A 1 99 ? -13.141 5.309 -1.803 1 84.38 99 VAL A N 1
ATOM 714 C CA . VAL A 1 99 ? -13.953 4.98 -2.967 1 84.38 99 VAL A CA 1
ATOM 715 C C . VAL A 1 99 ? -14.078 3.465 -3.102 1 84.38 99 VAL A C 1
ATOM 717 O O . VAL A 1 99 ? -13.109 2.734 -2.885 1 84.38 99 VAL A O 1
ATOM 720 N N . ALA A 1 100 ? -15.383 2.922 -3.445 1 69.69 100 ALA A N 1
ATOM 721 C CA . ALA A 1 100 ? -15.711 1.61 -3.996 1 69.69 100 ALA A CA 1
ATOM 722 C C . ALA A 1 100 ? -15.586 0.521 -2.936 1 69.69 100 ALA A C 1
ATOM 724 O O . ALA A 1 100 ? -14.477 0.209 -2.486 1 69.69 100 ALA A O 1
ATOM 725 N N . PRO A 1 101 ? -16.562 -0.037 -2.619 1 76.31 101 PRO A N 1
ATOM 726 C CA . PRO A 1 101 ? -16.625 -1.084 -1.596 1 76.31 101 PRO A CA 1
ATOM 727 C C . PRO A 1 101 ? -16.406 -2.482 -2.172 1 76.31 101 PRO A C 1
ATOM 729 O O . PRO A 1 101 ? -16.672 -3.479 -1.49 1 76.31 101 PRO A O 1
ATOM 732 N N . GLU A 1 102 ? -15.758 -2.576 -3.32 1 86.94 102 GLU A N 1
ATOM 733 C CA . GLU A 1 102 ? -15.727 -3.869 -3.998 1 86.94 102 GLU A CA 1
ATOM 734 C C . GLU A 1 102 ? -14.875 -4.875 -3.229 1 86.94 102 GLU A C 1
ATOM 736 O O . GLU A 1 102 ? -13.93 -4.496 -2.539 1 86.94 102 GLU A O 1
ATOM 741 N N . ALA A 1 103 ? -15.266 -6.152 -3.438 1 93.12 103 ALA A N 1
ATOM 742 C CA . ALA A 1 103 ? -14.453 -7.262 -2.945 1 93.12 103 ALA A CA 1
ATOM 743 C C . ALA A 1 103 ? -13.102 -7.312 -3.656 1 93.12 103 ALA A C 1
ATOM 745 O O . ALA A 1 103 ? -12.961 -6.797 -4.77 1 93.12 103 ALA A O 1
ATOM 746 N N . PRO A 1 104 ? -12.125 -7.953 -3.025 1 96.5 104 PRO A N 1
ATOM 747 C CA . PRO A 1 104 ? -10.766 -7.961 -3.568 1 96.5 104 PRO A CA 1
ATOM 748 C C . PRO A 1 104 ? -10.703 -8.477 -5.004 1 96.5 104 PRO A C 1
ATOM 750 O O . PRO A 1 104 ? -10.078 -7.859 -5.863 1 96.5 104 PRO A O 1
ATOM 753 N N . SER A 1 105 ? -11.414 -9.508 -5.312 1 96.69 105 SER A N 1
ATOM 754 C CA . SER A 1 105 ? -11.344 -10.109 -6.641 1 96.69 105 SER A CA 1
ATOM 755 C C . SER A 1 105 ? -12 -9.219 -7.688 1 96.69 105 SER A C 1
ATOM 757 O O . SER A 1 105 ? -11.742 -9.367 -8.883 1 96.69 105 SER A O 1
ATOM 759 N N . ALA A 1 106 ? -12.844 -8.305 -7.238 1 95.06 106 ALA A N 1
ATOM 760 C CA . ALA A 1 106 ? -13.562 -7.422 -8.148 1 95.06 106 ALA A CA 1
ATOM 761 C C . ALA A 1 106 ? -12.93 -6.035 -8.18 1 95.06 106 ALA A C 1
ATOM 763 O O . ALA A 1 106 ? -13.336 -5.18 -8.977 1 95.06 106 ALA A O 1
ATOM 764 N N . THR A 1 107 ? -12 -5.832 -7.348 1 95.12 107 THR A N 1
ATOM 765 C CA . THR A 1 107 ? -11.328 -4.535 -7.297 1 95.12 107 THR A CA 1
ATOM 766 C C . THR A 1 107 ? -10.398 -4.359 -8.492 1 95.12 107 THR A C 1
ATOM 768 O O . THR A 1 107 ? -9.484 -5.152 -8.695 1 95.12 107 THR A O 1
ATOM 771 N N . LYS A 1 108 ? -10.672 -3.33 -9.25 1 94.12 108 LYS A N 1
ATOM 772 C CA . LYS A 1 108 ? -9.875 -3.039 -10.438 1 94.12 108 LYS A CA 1
ATOM 773 C C . LYS A 1 108 ? -8.852 -1.944 -10.156 1 94.12 108 LYS A C 1
ATOM 775 O O . LYS A 1 108 ? -9.031 -1.132 -9.25 1 94.12 108 LYS A O 1
ATOM 780 N N . PRO A 1 109 ? -7.785 -1.931 -11 1 96.19 109 PRO A N 1
ATOM 781 C CA . PRO A 1 109 ? -6.719 -0.941 -10.82 1 96.19 109 PRO A CA 1
ATOM 782 C C . PRO A 1 109 ? -7.242 0.492 -10.797 1 96.19 109 PRO A C 1
ATOM 784 O O . PRO A 1 109 ? -6.758 1.318 -10.016 1 96.19 109 PRO A O 1
ATOM 787 N N . ASP A 1 110 ? -8.195 0.747 -11.578 1 94.81 110 ASP A N 1
ATOM 788 C CA . ASP A 1 110 ? -8.719 2.107 -11.641 1 94.81 110 ASP A CA 1
ATOM 789 C C . ASP A 1 110 ? -9.328 2.529 -10.312 1 94.81 110 ASP A C 1
ATOM 791 O O . ASP A 1 110 ? -9.219 3.689 -9.906 1 94.81 110 ASP A O 1
ATOM 795 N N . LEU A 1 111 ? -10.008 1.668 -9.656 1 94.5 111 LEU A N 1
ATOM 796 C CA . LEU A 1 111 ? -10.602 1.962 -8.359 1 94.5 111 LEU A CA 1
ATOM 797 C C . LEU A 1 111 ? -9.523 2.207 -7.309 1 94.5 111 LEU A C 1
ATOM 799 O O . LEU A 1 111 ? -9.664 3.096 -6.465 1 94.5 111 LEU A O 1
ATOM 803 N N . VAL A 1 112 ? -8.484 1.424 -7.359 1 96.75 112 VAL A N 1
ATOM 804 C CA . VAL A 1 112 ? -7.359 1.604 -6.445 1 96.75 112 VAL A CA 1
ATOM 805 C C . VAL A 1 112 ? -6.711 2.965 -6.688 1 96.75 112 VAL A C 1
ATOM 807 O O . VAL A 1 112 ? -6.422 3.697 -5.738 1 96.75 112 VAL A O 1
ATOM 810 N N . MET A 1 113 ? -6.613 3.291 -7.945 1 96.62 113 MET A N 1
ATOM 811 C CA . MET A 1 113 ? -5.969 4.547 -8.32 1 96.62 113 MET A CA 1
ATOM 812 C C . MET A 1 113 ? -6.777 5.742 -7.828 1 96.62 113 MET A C 1
ATOM 814 O O . MET A 1 113 ? -6.207 6.77 -7.461 1 96.62 113 MET A O 1
ATOM 818 N N . GLN A 1 114 ? -8.031 5.648 -7.84 1 96.25 114 GLN A N 1
ATOM 819 C CA . GLN A 1 114 ? -8.891 6.723 -7.348 1 96.25 114 GLN A CA 1
ATOM 820 C C . GLN A 1 114 ? -8.594 7.031 -5.883 1 96.25 114 GLN A C 1
ATOM 822 O O . GLN A 1 114 ? -8.633 8.195 -5.469 1 96.25 114 GLN A O 1
ATOM 827 N N . ASN A 1 115 ? -8.312 6.02 -5.129 1 97.38 115 ASN A N 1
ATOM 828 C CA . ASN A 1 115 ? -7.93 6.223 -3.734 1 97.38 115 ASN A CA 1
ATOM 829 C C . ASN A 1 115 ? -6.504 6.746 -3.613 1 97.38 115 ASN A C 1
ATOM 831 O O . ASN A 1 115 ? -6.25 7.703 -2.877 1 97.38 115 ASN A O 1
ATOM 835 N N . PHE A 1 116 ? -5.566 6.176 -4.379 1 98.12 116 PHE A N 1
ATOM 836 C CA . PHE A 1 116 ? -4.152 6.527 -4.316 1 98.12 116 PHE A CA 1
ATOM 837 C C . PHE A 1 116 ? -3.947 8 -4.629 1 98.12 116 PHE A C 1
ATOM 839 O O . PHE A 1 116 ? -3.115 8.664 -4.004 1 98.12 116 PHE A O 1
ATOM 846 N N . THR A 1 117 ? -4.66 8.461 -5.559 1 98.06 117 THR A N 1
ATOM 847 C CA . THR A 1 117 ? -4.453 9.805 -6.074 1 98.06 117 THR A CA 1
ATOM 848 C C . THR A 1 117 ? -4.547 10.836 -4.953 1 98.06 117 THR A C 1
ATOM 850 O O . THR A 1 117 ? -3.719 11.742 -4.871 1 98.06 117 THR A O 1
ATOM 853 N N . THR A 1 118 ? -5.426 10.656 -4.098 1 98.06 118 THR A N 1
ATOM 854 C CA . THR A 1 118 ? -5.594 11.586 -2.986 1 98.06 118 THR A CA 1
ATOM 855 C C . THR A 1 118 ? -4.863 11.086 -1.743 1 98.06 118 THR A C 1
ATOM 857 O O . THR A 1 118 ? -4.039 11.797 -1.169 1 98.06 118 THR A O 1
ATOM 860 N N . ASN A 1 119 ? -5.051 9.82 -1.377 1 98.44 119 ASN A N 1
ATOM 861 C CA . ASN A 1 119 ? -4.668 9.305 -0.068 1 98.44 119 ASN A CA 1
ATOM 862 C C . ASN A 1 119 ? -3.16 9.109 0.038 1 98.44 119 ASN A C 1
ATOM 864 O O . ASN A 1 119 ? -2.607 9.094 1.14 1 98.44 119 ASN A O 1
ATOM 868 N N . LEU A 1 120 ? -2.57 8.906 -1.088 1 98.81 120 LEU A N 1
ATOM 869 C CA . LEU A 1 120 ? -1.131 8.664 -1.078 1 98.81 120 LEU A CA 1
ATOM 870 C C . LEU A 1 120 ? -0.394 9.758 -1.848 1 98.81 120 LEU A C 1
ATOM 872 O O . LEU A 1 120 ? 0.416 10.492 -1.273 1 98.81 120 LEU A O 1
ATOM 876 N N . PHE A 1 121 ? -0.749 9.898 -3.09 1 98.69 121 PHE A N 1
ATOM 877 C CA . PHE A 1 121 ? -0.027 10.844 -3.938 1 98.69 121 PHE A CA 1
ATOM 878 C C . PHE A 1 121 ? -0.275 12.281 -3.484 1 98.69 121 PHE A C 1
ATOM 880 O O . PHE A 1 121 ? 0.625 13.117 -3.545 1 98.69 121 PHE A O 1
ATOM 887 N N . GLY A 1 122 ? -1.507 12.555 -3.062 1 98.75 122 GLY A N 1
ATOM 888 C CA . GLY A 1 122 ? -1.77 13.859 -2.48 1 98.75 122 GLY A CA 1
ATOM 889 C C . GLY A 1 122 ? -0.887 14.172 -1.286 1 98.75 122 GLY A C 1
ATOM 890 O O . GLY A 1 122 ? -0.377 15.281 -1.157 1 98.75 122 GLY A O 1
ATOM 891 N N . VAL A 1 123 ? -0.674 13.195 -0.417 1 98.81 123 VAL A N 1
ATOM 892 C CA . VAL A 1 123 ? 0.164 13.352 0.767 1 98.81 123 VAL A CA 1
ATOM 893 C C . VAL A 1 123 ? 1.618 13.555 0.349 1 98.81 123 VAL A C 1
ATOM 895 O O . VAL A 1 123 ? 2.312 14.414 0.896 1 98.81 123 VAL A O 1
ATOM 898 N N . MET A 1 124 ? 2.072 12.766 -0.605 1 98.69 124 MET A N 1
ATOM 899 C CA . MET A 1 124 ? 3.441 12.891 -1.097 1 98.69 124 MET A CA 1
ATOM 900 C C . MET A 1 124 ? 3.684 14.281 -1.682 1 98.69 124 MET A C 1
ATOM 902 O O . MET A 1 124 ? 4.699 14.914 -1.389 1 98.69 124 MET A O 1
ATOM 906 N N . ASN A 1 125 ? 2.748 14.742 -2.508 1 98.5 125 ASN A N 1
ATOM 907 C CA . ASN A 1 125 ? 2.855 16.062 -3.127 1 98.5 125 ASN A CA 1
ATOM 908 C C . ASN A 1 125 ? 2.949 17.172 -2.078 1 98.5 125 ASN A C 1
ATOM 910 O O . ASN A 1 125 ? 3.84 18.016 -2.145 1 98.5 125 ASN A O 1
ATOM 914 N N . LEU A 1 126 ? 2.08 17.109 -1.149 1 98.75 126 LEU A N 1
ATOM 915 C CA . LEU A 1 126 ? 1.985 18.188 -0.17 1 98.75 126 LEU A CA 1
ATOM 916 C C . LEU A 1 126 ? 3.168 18.141 0.793 1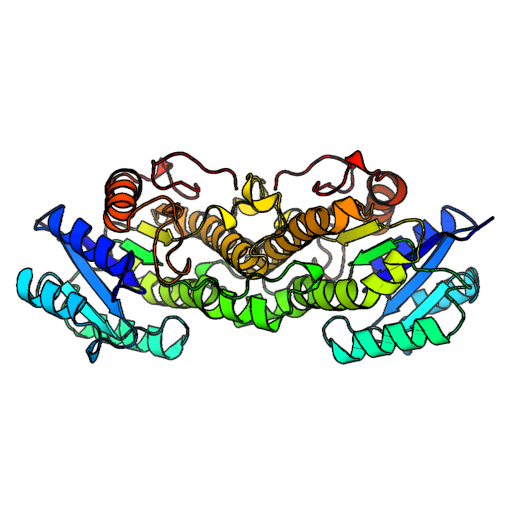 98.75 126 LEU A C 1
ATOM 918 O O . LEU A 1 126 ? 3.744 19.188 1.115 1 98.75 126 LEU A O 1
ATOM 922 N N . THR A 1 127 ? 3.5 16.969 1.264 1 98.75 127 THR A N 1
ATOM 923 C CA . THR A 1 127 ? 4.617 16.812 2.191 1 98.75 127 THR A CA 1
ATOM 924 C C . THR A 1 127 ? 5.914 17.328 1.562 1 98.75 127 THR A C 1
ATOM 926 O O . THR A 1 127 ? 6.641 18.109 2.178 1 98.75 127 THR A O 1
ATOM 929 N N . SER A 1 128 ? 6.152 16.859 0.318 1 97.56 128 SER A N 1
ATOM 930 C CA . SER A 1 128 ? 7.363 17.297 -0.371 1 97.56 128 SER A CA 1
ATOM 931 C C . SER A 1 128 ? 7.398 18.812 -0.531 1 97.56 128 SER A C 1
ATOM 933 O O . SER A 1 128 ? 8.438 19.438 -0.307 1 97.56 128 SER A O 1
ATOM 935 N N . ALA A 1 129 ? 6.305 19.422 -0.869 1 98 129 ALA A N 1
ATOM 936 C CA . ALA A 1 129 ? 6.23 20.859 -1.104 1 98 129 ALA A CA 1
ATOM 937 C C . ALA A 1 129 ? 6.406 21.641 0.198 1 98 129 ALA A C 1
ATOM 939 O O . ALA A 1 129 ? 6.945 22.75 0.198 1 98 129 ALA A O 1
ATOM 940 N N . CYS A 1 130 ? 5.992 21.062 1.302 1 98.19 130 CYS A N 1
ATOM 941 C CA . CYS A 1 130 ? 5.977 21.781 2.578 1 98.19 130 CYS A CA 1
ATOM 942 C C . CYS A 1 130 ? 7.297 21.578 3.32 1 98.19 130 CYS A C 1
ATOM 944 O O . CYS A 1 130 ? 7.586 22.312 4.27 1 98.19 130 CYS A O 1
ATOM 946 N N . LEU A 1 131 ? 8.086 20.609 2.904 1 97.94 131 LEU A N 1
ATOM 947 C CA . LEU A 1 131 ? 9.234 20.188 3.691 1 97.94 131 LEU A CA 1
ATOM 948 C C . LEU A 1 131 ? 10.195 21.344 3.924 1 97.94 131 LEU A C 1
ATOM 950 O O . LEU A 1 131 ? 10.672 21.547 5.043 1 97.94 131 LEU A O 1
ATOM 954 N N . PRO A 1 132 ? 10.5 22.203 2.904 1 96.31 132 PRO A N 1
ATOM 955 C CA . PRO A 1 132 ? 11.391 23.328 3.176 1 96.31 132 PRO A CA 1
ATOM 956 C C . PRO A 1 132 ? 10.844 24.266 4.25 1 96.31 132 PRO A C 1
ATOM 958 O O . PRO A 1 132 ? 11.594 24.75 5.098 1 96.31 132 PRO A O 1
ATOM 961 N N . LEU A 1 133 ? 9.586 24.516 4.262 1 96.75 133 LEU A N 1
ATOM 962 C CA . LEU A 1 133 ? 8.969 25.375 5.266 1 96.75 133 LEU A CA 1
ATOM 963 C C . LEU A 1 133 ? 8.945 24.688 6.629 1 96.75 133 LEU A C 1
ATOM 965 O O . LEU A 1 133 ? 9.109 25.344 7.66 1 96.75 133 LEU A O 1
ATOM 969 N N . LEU A 1 134 ? 8.703 23.406 6.613 1 97.56 134 LEU A N 1
ATOM 970 C CA . LEU A 1 134 ? 8.695 22.641 7.852 1 97.56 134 LEU A CA 1
ATOM 971 C C . LEU A 1 134 ? 10.07 22.641 8.508 1 97.56 134 LEU A C 1
ATOM 973 O O . LEU A 1 134 ? 10.18 22.688 9.734 1 97.56 134 LEU A O 1
ATOM 977 N N . LYS A 1 135 ? 11.062 22.531 7.68 1 96.19 135 LYS A N 1
ATOM 978 C CA . LYS A 1 135 ? 12.43 22.547 8.195 1 96.19 135 LYS A CA 1
ATOM 979 C C . LYS A 1 135 ? 12.766 23.875 8.852 1 96.19 135 LYS A C 1
ATOM 981 O O . LYS A 1 135 ? 13.578 23.922 9.773 1 96.19 135 LYS A O 1
ATOM 986 N N . LYS A 1 136 ? 12.109 24.891 8.445 1 94.31 136 LYS A N 1
ATOM 987 C CA . LYS A 1 136 ? 12.328 26.219 9.016 1 94.31 136 LYS A CA 1
ATOM 988 C C . LYS A 1 136 ? 11.516 26.406 10.297 1 94.31 136 LYS A C 1
ATOM 990 O O . LYS A 1 136 ? 11.82 27.281 11.109 1 94.31 136 LYS A O 1
ATOM 995 N N . GLY A 1 137 ? 10.492 25.609 10.461 1 93.69 137 GLY A N 1
ATOM 996 C CA . GLY A 1 137 ? 9.648 25.688 11.648 1 93.69 137 GLY A CA 1
ATOM 997 C C . GLY A 1 137 ? 10.273 25.047 12.867 1 93.69 137 GLY A C 1
ATOM 998 O O . GLY A 1 137 ? 11.242 24.297 12.758 1 93.69 137 GLY A O 1
ATOM 999 N N . LYS A 1 138 ? 9.719 25.297 14.016 1 92.31 138 LYS A N 1
ATOM 1000 C CA . LYS A 1 138 ? 10.258 24.75 15.258 1 92.31 138 LYS A CA 1
ATOM 1001 C C . LYS A 1 138 ? 9.555 23.438 15.617 1 92.31 138 LYS A C 1
ATOM 1003 O O . LYS A 1 138 ? 10.133 22.578 16.281 1 92.31 138 LYS A O 1
ATOM 1008 N N . GLY A 1 139 ? 8.344 23.219 15.18 1 95.12 139 GLY A N 1
ATOM 1009 C CA . GLY A 1 139 ? 7.547 22.062 15.578 1 95.12 139 GLY A CA 1
ATOM 1010 C C . GLY A 1 139 ? 8.016 20.766 14.945 1 95.12 139 GLY A C 1
ATOM 1011 O O . GLY A 1 139 ? 8.086 19.734 15.617 1 95.12 139 GLY A O 1
ATOM 1012 N N . LYS A 1 140 ? 8.289 20.781 13.711 1 97.69 140 LYS A N 1
ATOM 1013 C CA . LYS A 1 140 ? 8.805 19.656 12.945 1 97.69 140 LYS A CA 1
ATOM 1014 C C . LYS A 1 140 ? 7.895 18.438 13.094 1 97.69 140 LYS A C 1
ATOM 1016 O O . LYS A 1 140 ? 8.367 17.328 13.367 1 97.69 140 LYS A O 1
ATOM 1021 N N . GLN A 1 141 ? 6.609 18.641 12.898 1 98.81 141 GLN A N 1
ATOM 1022 C CA . GLN A 1 141 ? 5.637 17.562 13.031 1 98.81 141 GLN A CA 1
ATOM 1023 C C . GLN A 1 141 ? 4.902 17.312 11.711 1 98.81 141 GLN A C 1
ATOM 1025 O O . GLN A 1 141 ? 4.523 18.266 11.023 1 98.81 141 GLN A O 1
ATOM 1030 N N . ILE A 1 142 ? 4.809 16.109 11.32 1 98.94 142 ILE A N 1
ATOM 1031 C CA . ILE A 1 142 ? 4.016 15.688 10.164 1 98.94 142 ILE A CA 1
ATOM 1032 C C . ILE A 1 142 ? 3.041 14.586 10.578 1 98.94 142 ILE A C 1
ATOM 1034 O O . ILE A 1 142 ? 3.449 13.562 11.125 1 98.94 142 ILE A O 1
ATOM 1038 N N . PHE A 1 143 ? 1.771 14.828 10.375 1 98.94 143 PHE A N 1
ATOM 1039 C CA . PHE A 1 143 ? 0.731 13.844 10.648 1 98.94 143 PHE A CA 1
ATOM 1040 C C . PHE A 1 143 ? 0.098 13.352 9.359 1 98.94 143 PHE A C 1
ATOM 1042 O O . PHE A 1 143 ? -0.066 14.125 8.406 1 98.94 143 PHE A O 1
ATOM 1049 N N . GLY A 1 144 ? -0.18 12.125 9.289 1 98.75 144 GLY A N 1
ATOM 1050 C CA . GLY A 1 144 ? -1.045 11.555 8.266 1 98.75 144 GLY A CA 1
ATOM 1051 C C . GLY A 1 144 ? -2.328 10.977 8.828 1 98.75 144 GLY A C 1
ATOM 1052 O O . GLY A 1 144 ? -2.291 10.125 9.719 1 98.75 144 GLY A O 1
ATOM 1053 N N . VAL A 1 145 ? -3.445 11.438 8.328 1 98.56 145 VAL A N 1
ATOM 1054 C CA . VAL A 1 145 ? -4.719 10.852 8.734 1 98.56 145 VAL A CA 1
ATOM 1055 C C . VAL A 1 145 ? -4.941 9.539 7.988 1 98.56 145 VAL A C 1
ATOM 1057 O O . VAL A 1 145 ? -5.402 9.539 6.844 1 98.56 145 VAL A O 1
ATOM 1060 N N . SER A 1 146 ? -4.633 8.516 8.648 1 98 146 SER A N 1
ATOM 1061 C CA . SER A 1 146 ? -4.789 7.168 8.109 1 98 146 SER A CA 1
ATOM 1062 C C . SER A 1 146 ? -6.129 6.562 8.516 1 98 146 SER A C 1
ATOM 1064 O O . SER A 1 146 ? -7.164 7.227 8.445 1 98 146 SER A O 1
ATOM 1066 N N . SER A 1 147 ? -6.195 5.316 8.695 1 96 147 SER A N 1
ATOM 1067 C CA . SER A 1 147 ? -7.375 4.535 9.047 1 96 147 SER A CA 1
ATOM 1068 C C . SER A 1 147 ? -6.988 3.195 9.664 1 96 147 SER A C 1
ATOM 1070 O O . SER A 1 147 ? -5.898 2.682 9.414 1 96 147 SER A O 1
ATOM 1072 N N . ILE A 1 148 ? -7.934 2.699 10.453 1 94.94 148 ILE A N 1
ATOM 1073 C CA . ILE A 1 148 ? -7.754 1.325 10.914 1 94.94 148 ILE A CA 1
ATOM 1074 C C . ILE A 1 148 ? -7.656 0.39 9.711 1 94.94 148 ILE A C 1
ATOM 1076 O O . ILE A 1 148 ? -7.027 -0.669 9.789 1 94.94 148 ILE A O 1
ATOM 1080 N N . CYS A 1 149 ? -8.18 0.783 8.617 1 93.94 149 CYS A N 1
ATOM 1081 C CA . CYS A 1 149 ? -8.156 0.021 7.375 1 93.94 149 CYS A CA 1
ATOM 1082 C C . CYS A 1 149 ? -6.738 -0.085 6.824 1 93.94 149 CYS A C 1
ATOM 1084 O O . CYS A 1 149 ? -6.461 -0.925 5.969 1 93.94 149 CYS A O 1
ATOM 1086 N N . GLY A 1 150 ? -5.836 0.733 7.25 1 96.5 150 GLY A N 1
ATOM 1087 C CA . GLY A 1 150 ? -4.465 0.712 6.773 1 96.5 150 GLY A CA 1
ATOM 1088 C C . GLY A 1 150 ? -3.572 -0.229 7.559 1 96.5 150 GLY A C 1
ATOM 1089 O O . GLY A 1 150 ? -2.396 -0.396 7.234 1 96.5 150 GLY A O 1
ATOM 1090 N N . SER A 1 151 ? -4.145 -0.829 8.656 1 95.75 151 SER A N 1
ATOM 1091 C CA . SER A 1 151 ? -3.412 -1.787 9.477 1 95.75 151 SER A CA 1
ATOM 1092 C C . SER A 1 151 ? -3.441 -3.18 8.852 1 95.75 151 SER A C 1
ATOM 1094 O O . SER A 1 151 ? -4.5 -3.805 8.766 1 95.75 151 SER A O 1
ATOM 1096 N N . LEU A 1 152 ? -2.287 -3.682 8.461 1 94.62 152 LEU A N 1
ATOM 1097 C CA . LEU A 1 152 ? -2.211 -5.027 7.902 1 94.62 152 LEU A CA 1
ATOM 1098 C C . LEU A 1 152 ? -2.309 -6.078 9.008 1 94.62 152 LEU A C 1
ATOM 1100 O O . LEU A 1 152 ? -2.857 -7.164 8.789 1 94.62 152 LEU A O 1
ATOM 1104 N N . GLY A 1 153 ? -1.764 -5.719 10.094 1 90.75 153 GLY A N 1
ATOM 1105 C CA . GLY A 1 153 ? -1.737 -6.652 11.203 1 90.75 153 GLY A CA 1
ATOM 1106 C C . GLY A 1 153 ? -2.961 -6.551 12.094 1 90.75 153 GLY A C 1
ATOM 1107 O O . GLY A 1 153 ? -3.064 -7.262 13.102 1 90.75 153 GLY A O 1
ATOM 1108 N N . GLY A 1 154 ? -3.877 -5.676 11.75 1 87.69 154 GLY A N 1
ATOM 1109 C CA . GLY A 1 154 ? -5.047 -5.449 12.578 1 87.69 154 GLY A CA 1
ATOM 1110 C C . GLY A 1 154 ? -6.27 -6.215 12.109 1 87.69 154 GLY A C 1
ATOM 1111 O O . GLY A 1 154 ? -6.23 -6.891 11.078 1 87.69 154 GLY A O 1
ATOM 1112 N N . PHE A 1 155 ? -7.328 -5.977 12.797 1 84.19 155 PHE A N 1
ATOM 1113 C CA . PHE A 1 155 ? -8.531 -6.785 12.633 1 84.19 155 PHE A CA 1
ATOM 1114 C C . PHE A 1 155 ? -9.211 -6.477 11.312 1 84.19 155 PHE A C 1
ATOM 1116 O O . PHE A 1 155 ? -9.766 -7.371 10.664 1 84.19 155 PHE A O 1
ATOM 1123 N N . PHE A 1 156 ? -9.094 -5.297 10.875 1 86.25 156 PHE A N 1
ATOM 1124 C CA . PHE A 1 156 ? -9.891 -4.902 9.719 1 86.25 156 PHE A CA 1
ATOM 1125 C C . PHE A 1 156 ? -9.305 -5.473 8.43 1 86.25 156 PHE A C 1
ATOM 1127 O O . PHE A 1 156 ? -9.984 -5.543 7.406 1 86.25 156 PHE A O 1
ATOM 1134 N N . SER A 1 157 ? -8.055 -5.766 8.523 1 85.56 157 SER A N 1
ATOM 1135 C CA . SER A 1 157 ? -7.449 -6.398 7.355 1 85.56 157 SER A CA 1
ATOM 1136 C C . SER A 1 157 ? -7.902 -7.848 7.223 1 85.56 157 SER A C 1
ATOM 1138 O O . SER A 1 157 ? -7.688 -8.477 6.184 1 85.56 157 SER A O 1
ATOM 1140 N N . ASP A 1 158 ? -8.562 -8.312 8.195 1 89.81 158 ASP A N 1
ATOM 1141 C CA . ASP A 1 158 ? -9.008 -9.695 8.211 1 89.81 158 ASP A CA 1
ATOM 1142 C C . ASP A 1 158 ? -10.438 -9.82 7.703 1 89.81 158 ASP A C 1
ATOM 1144 O O . ASP A 1 158 ? -11.273 -10.477 8.328 1 89.81 158 ASP A O 1
ATOM 1148 N N . ASN A 1 159 ? -10.828 -9.047 6.773 1 91.56 159 ASN A N 1
ATOM 1149 C CA . ASN A 1 159 ? -12.078 -9.141 6.031 1 91.56 159 ASN A CA 1
ATOM 1150 C C . ASN A 1 159 ? -11.914 -8.656 4.59 1 91.56 159 ASN A C 1
ATOM 1152 O O . ASN A 1 159 ? -10.844 -8.195 4.203 1 91.56 159 ASN A O 1
ATOM 1156 N N . SER A 1 160 ? -12.953 -8.789 3.805 1 94.06 160 SER A N 1
ATOM 1157 C CA . SER A 1 160 ? -12.82 -8.492 2.383 1 94.06 160 SER A CA 1
ATOM 1158 C C . SER A 1 160 ? -13.469 -7.16 2.033 1 94.06 160 SER A C 1
ATOM 1160 O O . SER A 1 160 ? -13.773 -6.898 0.868 1 94.06 160 SER A O 1
ATOM 1162 N N . LEU A 1 161 ? -13.641 -6.332 2.994 1 91.25 161 LEU A N 1
ATOM 1163 C CA . LEU A 1 161 ? -14.359 -5.086 2.762 1 91.25 161 LEU A CA 1
ATOM 1164 C C . LEU A 1 161 ? -13.391 -3.953 2.436 1 91.25 161 LEU A C 1
ATOM 1166 O O . LEU A 1 161 ? -12.266 -3.924 2.947 1 91.25 161 LEU A O 1
ATOM 1170 N N . ALA A 1 162 ? -13.789 -3.023 1.593 1 92.69 162 ALA A N 1
ATOM 1171 C CA . A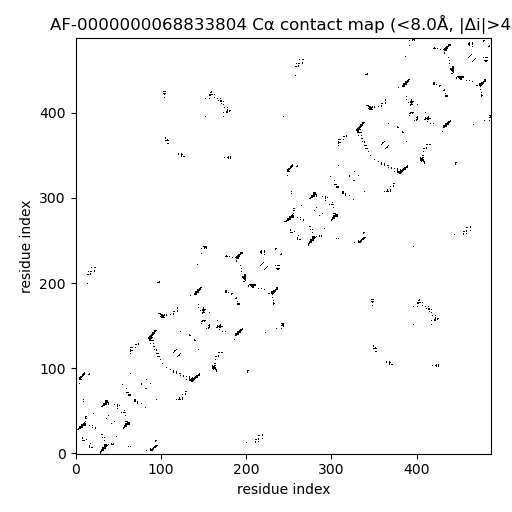LA A 1 162 ? -13.117 -1.754 1.332 1 92.69 162 ALA A CA 1
ATOM 1172 C C . ALA A 1 162 ? -11.68 -1.98 0.863 1 92.69 162 ALA A C 1
ATOM 1174 O O . ALA A 1 162 ? -10.75 -1.345 1.363 1 92.69 162 ALA A O 1
ATOM 1175 N N . THR A 1 163 ? -11.5 -2.846 -0.046 1 95.5 163 THR A N 1
ATOM 1176 C CA . THR A 1 163 ? -10.188 -3.326 -0.455 1 95.5 163 THR A CA 1
ATOM 1177 C C . THR A 1 163 ? -9.328 -2.178 -0.98 1 95.5 163 THR A C 1
ATOM 1179 O O . THR A 1 163 ? -8.219 -1.955 -0.496 1 95.5 163 THR A O 1
ATOM 1182 N N . ALA A 1 164 ? -9.883 -1.427 -1.925 1 96.62 164 ALA A N 1
ATOM 1183 C CA . ALA A 1 164 ? -9.109 -0.352 -2.545 1 96.62 164 ALA A CA 1
ATOM 1184 C C . ALA A 1 164 ? -8.703 0.698 -1.515 1 96.62 164 ALA A C 1
ATOM 1186 O O . ALA A 1 164 ? -7.57 1.181 -1.523 1 96.62 164 ALA A O 1
ATOM 1187 N N . TYR A 1 165 ? -9.57 1.033 -0.637 1 95.69 165 TYR A N 1
ATOM 1188 C CA . TYR A 1 165 ? -9.312 2.006 0.418 1 95.69 165 TYR A CA 1
ATOM 1189 C C . TYR A 1 165 ? -8.242 1.493 1.377 1 95.69 165 TYR A C 1
ATOM 1191 O O . TYR A 1 165 ? -7.301 2.217 1.71 1 95.69 165 TYR A O 1
ATOM 1199 N N . CYS A 1 166 ? -8.359 0.224 1.797 1 96.62 166 CYS A N 1
ATOM 1200 C CA . CYS A 1 166 ? -7.391 -0.382 2.707 1 96.62 166 CYS A CA 1
ATOM 1201 C C . CYS A 1 166 ? -5.996 -0.402 2.088 1 96.62 166 CYS A C 1
ATOM 1203 O O . CYS A 1 166 ? -5.008 -0.099 2.76 1 96.62 166 CYS A O 1
ATOM 1205 N N . ILE A 1 167 ? -5.965 -0.742 0.831 1 97.56 167 ILE A N 1
ATOM 1206 C CA . ILE A 1 167 ? -4.695 -0.747 0.11 1 97.56 167 ILE A CA 1
ATOM 1207 C C . ILE A 1 167 ? -4.074 0.648 0.15 1 97.56 167 ILE A C 1
ATOM 1209 O O . ILE A 1 167 ? -2.887 0.796 0.445 1 97.56 167 ILE A O 1
ATOM 1213 N N . SER A 1 168 ? -4.836 1.659 -0.084 1 97.62 168 SER A N 1
ATOM 1214 C CA . SER A 1 168 ? -4.336 3.029 -0.126 1 97.62 168 SER A CA 1
ATOM 1215 C C . SER A 1 168 ? -3.809 3.467 1.236 1 97.62 168 SER A C 1
ATOM 1217 O O . SER A 1 168 ? -2.779 4.141 1.323 1 97.62 168 SER A O 1
ATOM 1219 N N . LYS A 1 169 ? -4.488 3.092 2.264 1 98 169 LYS A N 1
ATOM 1220 C CA . LYS A 1 169 ? -4.09 3.537 3.598 1 98 169 LYS A CA 1
ATOM 1221 C C . LYS A 1 169 ? -2.902 2.729 4.113 1 98 169 LYS A C 1
ATOM 1223 O O . LYS A 1 169 ? -2.059 3.254 4.844 1 98 169 LYS A O 1
ATOM 1228 N N . ALA A 1 170 ? -2.787 1.466 3.703 1 98.06 170 ALA A N 1
ATOM 1229 C CA . ALA A 1 170 ? -1.566 0.716 3.99 1 98.06 170 ALA A CA 1
ATOM 1230 C C . ALA A 1 170 ? -0.36 1.352 3.307 1 98.06 170 ALA A C 1
ATOM 1232 O O . ALA A 1 170 ? 0.716 1.456 3.9 1 98.06 170 ALA A O 1
ATOM 1233 N N . ALA A 1 171 ? -0.558 1.728 2.078 1 98.5 171 ALA A N 1
ATOM 1234 C CA . ALA A 1 171 ? 0.491 2.41 1.325 1 98.5 171 ALA A CA 1
ATOM 1235 C C . ALA A 1 171 ? 0.89 3.719 2.002 1 98.5 171 ALA A C 1
ATOM 1237 O O . ALA A 1 171 ? 2.078 4.027 2.119 1 98.5 171 ALA A O 1
ATOM 1238 N N . LEU A 1 172 ? -0.076 4.438 2.461 1 98.69 172 LEU A N 1
ATOM 1239 C CA . LEU A 1 172 ? 0.174 5.676 3.188 1 98.69 172 LEU A CA 1
ATOM 1240 C C . LEU A 1 172 ? 1.009 5.414 4.438 1 98.69 172 LEU A C 1
ATOM 1242 O O . LEU A 1 172 ? 1.979 6.129 4.699 1 98.69 172 LEU A O 1
ATOM 1246 N N . ASN A 1 173 ? 0.601 4.406 5.203 1 98.44 173 ASN A N 1
ATOM 1247 C CA . ASN A 1 173 ? 1.322 4.059 6.422 1 98.44 173 ASN A CA 1
ATOM 1248 C C . ASN A 1 173 ? 2.787 3.74 6.137 1 98.44 173 ASN A C 1
ATOM 1250 O O . ASN A 1 173 ? 3.676 4.184 6.863 1 98.44 173 ASN A O 1
ATOM 1254 N N . MET A 1 174 ? 3.035 2.986 5.047 1 98.25 174 MET A N 1
ATOM 1255 C CA . MET A 1 174 ? 4.414 2.658 4.688 1 98.25 174 MET A CA 1
ATOM 1256 C C . MET A 1 174 ? 5.199 3.918 4.344 1 98.25 174 MET A C 1
ATOM 1258 O O . MET A 1 174 ? 6.328 4.098 4.801 1 98.25 174 MET A O 1
ATOM 1262 N N . TYR A 1 175 ? 4.617 4.805 3.598 1 98.31 175 TYR A N 1
ATOM 1263 C CA . TYR A 1 175 ? 5.273 6.051 3.209 1 98.31 175 TYR A CA 1
ATOM 1264 C C . TYR A 1 175 ? 5.656 6.871 4.434 1 98.31 175 TYR A C 1
ATOM 1266 O O . TYR A 1 175 ? 6.805 7.301 4.566 1 98.31 175 TYR A O 1
ATOM 1274 N N . LEU A 1 176 ? 4.723 7.008 5.301 1 98.56 176 LEU A N 1
ATOM 1275 C CA . LEU A 1 176 ? 4.945 7.863 6.461 1 98.56 176 LEU A CA 1
ATOM 1276 C C . LEU A 1 176 ? 5.941 7.23 7.426 1 98.56 176 LEU A C 1
ATOM 1278 O O . LEU A 1 176 ? 6.723 7.934 8.07 1 98.56 176 LEU A O 1
ATOM 1282 N N . ARG A 1 177 ? 5.832 5.914 7.555 1 97.94 177 ARG A N 1
ATOM 1283 C CA . ARG A 1 177 ? 6.812 5.23 8.391 1 97.94 177 ARG A CA 1
ATOM 1284 C C . ARG A 1 177 ? 8.227 5.445 7.859 1 97.94 177 ARG A C 1
ATOM 1286 O O . ARG A 1 177 ? 9.133 5.785 8.617 1 97.94 177 ARG A O 1
ATOM 1293 N N . LYS A 1 178 ? 8.406 5.324 6.621 1 97.56 178 LYS A N 1
ATOM 1294 C CA . LYS A 1 178 ? 9.719 5.508 6.016 1 97.56 178 LYS A CA 1
ATOM 1295 C C . LYS A 1 178 ? 10.148 6.973 6.062 1 97.56 178 LYS A C 1
ATOM 1297 O O . LYS A 1 178 ? 11.32 7.277 6.266 1 97.56 178 LYS A O 1
ATOM 1302 N N . LEU A 1 179 ? 9.234 7.844 5.863 1 98.5 179 LEU A N 1
ATOM 1303 C CA . LEU A 1 179 ? 9.516 9.273 5.965 1 98.5 179 LEU A CA 1
ATOM 1304 C C . LEU A 1 179 ? 10.023 9.625 7.355 1 98.5 179 LEU A C 1
ATOM 1306 O O . LEU A 1 179 ? 10.93 10.453 7.496 1 98.5 179 LEU A O 1
ATOM 1310 N N . SER A 1 180 ? 9.43 9.047 8.391 1 98.38 180 SER A N 1
ATOM 1311 C CA . SER A 1 180 ? 9.844 9.297 9.766 1 98.38 180 SER A CA 1
ATOM 1312 C C . SER A 1 180 ? 11.32 8.969 9.969 1 98.38 180 SER A C 1
ATOM 1314 O O . SER A 1 180 ? 12.016 9.672 10.703 1 98.38 180 SER A O 1
ATOM 1316 N N . ARG A 1 181 ? 11.758 7.957 9.305 1 97.31 181 ARG A N 1
ATOM 1317 C CA . ARG A 1 181 ? 13.148 7.535 9.461 1 97.31 181 ARG A CA 1
ATOM 1318 C C . ARG A 1 181 ? 14.094 8.469 8.711 1 97.31 181 ARG A C 1
ATOM 1320 O O . ARG A 1 181 ? 15.18 8.781 9.195 1 97.31 181 ARG A O 1
ATOM 1327 N N . GLU A 1 182 ? 13.672 8.859 7.539 1 97.69 182 GLU A N 1
ATOM 1328 C CA . GLU A 1 182 ? 14.484 9.82 6.801 1 97.69 182 GLU A CA 1
ATOM 1329 C C . GLU A 1 182 ? 14.688 11.109 7.605 1 97.69 182 GLU A C 1
ATOM 1331 O O . GLU A 1 182 ? 15.789 11.648 7.652 1 97.69 182 GLU A O 1
ATOM 1336 N N . LEU A 1 183 ? 13.641 11.57 8.242 1 98.38 183 LEU A N 1
ATOM 1337 C CA . LEU A 1 183 ? 13.633 12.93 8.781 1 98.38 183 LEU A CA 1
ATOM 1338 C C . LEU A 1 183 ? 14 12.93 10.258 1 98.38 183 LEU A C 1
ATOM 1340 O O . LEU A 1 183 ? 14.055 13.984 10.891 1 98.38 183 LEU A O 1
ATOM 1344 N N . GLU A 1 184 ? 14.242 11.758 10.734 1 97.44 184 GLU A N 1
ATOM 1345 C CA . GLU A 1 184 ? 14.531 11.609 12.156 1 97.44 184 GLU A CA 1
ATOM 1346 C C . GLU A 1 184 ? 15.719 12.477 12.57 1 97.44 184 GLU A C 1
ATOM 1348 O O . GLU A 1 184 ? 15.672 13.156 13.594 1 97.44 184 GLU A O 1
ATOM 1353 N N . SER A 1 185 ? 16.719 12.508 11.773 1 96.62 185 SER A N 1
ATOM 1354 C CA . SER A 1 185 ? 17.938 13.242 12.109 1 96.62 185 SER A CA 1
ATOM 1355 C C . SER A 1 185 ? 17.703 14.75 12.07 1 96.62 185 SER A C 1
ATOM 1357 O O . SER A 1 185 ? 18.453 15.508 12.688 1 96.62 185 SER A O 1
ATOM 1359 N N . ASP A 1 186 ? 16.688 15.164 11.367 1 97.25 186 ASP A N 1
ATOM 1360 C CA . ASP A 1 186 ? 16.359 16.578 11.289 1 97.25 186 ASP A CA 1
ATOM 1361 C C . ASP A 1 186 ? 15.43 16.984 12.438 1 97.25 186 ASP A C 1
ATOM 1363 O O . ASP A 1 186 ? 14.984 18.125 12.508 1 97.25 186 ASP A O 1
ATOM 1367 N N . GLY A 1 187 ? 15.039 15.984 13.266 1 97.94 187 GLY A N 1
ATOM 1368 C CA . GLY A 1 187 ? 14.266 16.297 14.453 1 97.94 187 GLY A CA 1
ATOM 1369 C C . GLY A 1 187 ? 12.766 16.172 14.242 1 97.94 187 GLY A C 1
ATOM 1370 O O . GLY A 1 187 ? 11.977 16.625 15.078 1 97.94 187 GLY A O 1
ATOM 1371 N N . PHE A 1 188 ? 12.414 15.617 13.141 1 98.69 188 PHE A N 1
ATOM 1372 C CA . PHE A 1 188 ? 10.992 15.523 12.828 1 98.69 188 PHE A CA 1
ATOM 1373 C C . PHE A 1 188 ? 10.336 14.383 13.602 1 98.69 188 PHE A C 1
ATOM 1375 O O . PHE A 1 188 ? 10.984 13.383 13.898 1 98.69 188 PHE A O 1
ATOM 1382 N N . THR A 1 189 ? 9.102 14.539 13.938 1 98.75 189 THR A N 1
ATOM 1383 C CA . THR A 1 189 ? 8.188 13.492 14.383 1 98.75 189 THR A CA 1
ATOM 1384 C C . THR A 1 189 ? 7.074 13.273 13.359 1 98.75 189 THR A C 1
ATOM 1386 O O . THR A 1 189 ? 6.285 14.18 13.086 1 98.75 189 THR A O 1
ATOM 1389 N N . VAL A 1 190 ? 7.078 12.125 12.703 1 98.81 190 VAL A N 1
ATOM 1390 C CA . VAL A 1 190 ? 6.094 11.758 11.695 1 98.81 190 VAL A CA 1
ATOM 1391 C C . VAL A 1 190 ? 5.16 10.688 12.25 1 98.81 190 VAL A C 1
ATOM 1393 O O . VAL A 1 190 ? 5.613 9.609 12.656 1 98.81 190 VAL A O 1
ATOM 1396 N N . VAL A 1 191 ? 3.795 10.977 12.227 1 98.56 191 VAL A N 1
ATOM 1397 C CA . VAL A 1 191 ? 2.871 10.094 12.93 1 98.56 191 VAL A CA 1
ATOM 1398 C C . VAL A 1 191 ? 1.6 9.914 12.102 1 98.56 191 VAL A C 1
ATOM 1400 O O . VAL A 1 191 ? 0.813 10.852 11.945 1 98.56 191 VAL A O 1
ATOM 1403 N N . PRO A 1 192 ? 1.423 8.758 11.539 1 98.62 192 PRO A N 1
ATOM 1404 C CA . PRO A 1 192 ? 0.072 8.414 11.086 1 98.62 192 PRO A CA 1
ATOM 1405 C C . PRO A 1 192 ? -0.87 8.094 12.25 1 98.62 192 PRO A C 1
ATOM 1407 O O . PRO A 1 192 ? -0.445 7.512 1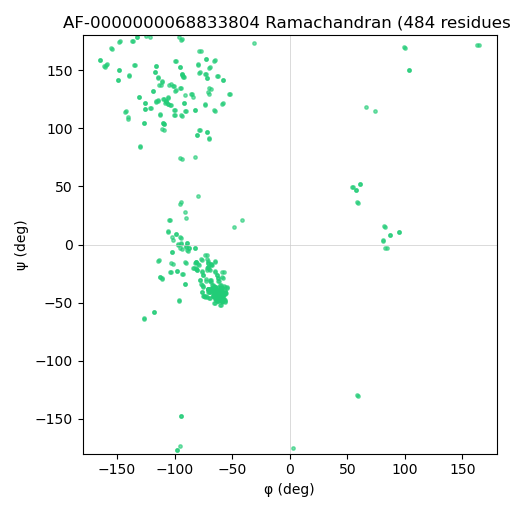3.25 1 98.62 192 PRO A O 1
ATOM 1410 N N . TYR A 1 193 ? -2.189 8.445 12.094 1 98.5 193 TYR A N 1
ATOM 1411 C CA . TYR A 1 193 ? -3.158 8.062 13.117 1 98.5 193 TYR A CA 1
ATOM 1412 C C . TYR A 1 193 ? -4.527 7.805 12.508 1 98.5 193 TYR A C 1
ATOM 1414 O O . TYR A 1 193 ? -4.855 8.352 11.453 1 98.5 193 TYR A O 1
ATOM 1422 N N . HIS A 1 194 ? -5.262 6.957 13.086 1 96.75 194 HIS A N 1
ATOM 1423 C CA . HIS A 1 194 ? -6.648 6.629 12.758 1 96.75 194 HIS A CA 1
ATOM 1424 C C . HIS A 1 194 ? -7.621 7.484 13.562 1 96.75 194 HIS A C 1
ATOM 1426 O O . HIS A 1 194 ? -7.629 7.434 14.797 1 96.75 194 HIS A O 1
ATOM 1432 N N . PRO A 1 195 ? -8.438 8.195 12.906 1 97.06 195 PRO A N 1
ATOM 1433 C CA . PRO A 1 195 ? -9.312 9.117 13.641 1 97.06 195 PRO A CA 1
ATOM 1434 C C . PRO A 1 195 ? -10.547 8.422 14.211 1 97.06 195 PRO A C 1
ATOM 1436 O O . PRO A 1 195 ? -11.336 9.055 14.922 1 97.06 195 PRO A O 1
ATOM 1439 N N . GLY A 1 196 ? -10.672 7.098 13.906 1 95.19 196 GLY A N 1
ATOM 1440 C CA . GLY A 1 196 ? -11.883 6.379 14.258 1 95.19 196 GLY A CA 1
ATOM 1441 C C . GLY A 1 196 ? -12.852 6.23 13.102 1 95.19 196 GLY A C 1
ATOM 1442 O O . GLY A 1 196 ? -12.602 6.738 12.008 1 95.19 196 GLY A O 1
ATOM 1443 N N . TYR A 1 197 ? -13.891 5.414 13.266 1 93.56 197 TYR A N 1
ATOM 1444 C CA . TYR A 1 197 ? -14.977 5.301 12.297 1 93.56 197 TYR A CA 1
ATOM 1445 C C . TYR A 1 197 ? -15.977 6.441 12.469 1 93.56 197 TYR A C 1
ATOM 1447 O O . TYR A 1 197 ? -16.922 6.332 13.25 1 93.56 197 TYR A O 1
ATOM 1455 N N . VAL A 1 198 ? -15.758 7.496 11.688 1 94.12 198 VAL A N 1
ATOM 1456 C CA . VAL A 1 198 ? -16.406 8.781 11.93 1 94.12 198 VAL A CA 1
ATOM 1457 C C . VAL A 1 198 ? -17.547 8.984 10.93 1 94.12 198 VAL A C 1
ATOM 1459 O O . VAL A 1 198 ? -17.391 8.688 9.742 1 94.12 198 VAL A O 1
ATOM 1462 N N . LYS A 1 199 ? -18.656 9.484 11.383 1 90.44 199 LYS A N 1
ATOM 1463 C CA . LYS A 1 199 ? -19.781 9.82 10.516 1 90.44 199 LYS A CA 1
ATOM 1464 C C . LYS A 1 199 ? -19.469 11.031 9.641 1 90.44 199 LYS A C 1
ATOM 1466 O O . LYS A 1 199 ? -19.672 12.172 10.062 1 90.44 199 LYS A O 1
ATOM 1471 N N . THR A 1 200 ? -18.922 10.766 8.438 1 88.94 200 THR A N 1
ATOM 1472 C CA . THR A 1 200 ? -18.562 11.781 7.457 1 88.94 200 THR A CA 1
ATOM 1473 C C . THR A 1 200 ? -19 11.367 6.059 1 88.94 200 THR A C 1
ATOM 1475 O O . THR A 1 200 ? -19.562 10.281 5.875 1 88.94 200 THR A O 1
ATOM 1478 N N . SER A 1 201 ? -18.812 12.234 5.125 1 82.69 201 SER A N 1
ATOM 1479 C CA . SER A 1 201 ? -19.125 11.906 3.736 1 82.69 201 SER A CA 1
ATOM 1480 C C . SER A 1 201 ? -18.266 10.758 3.234 1 82.69 201 SER A C 1
ATOM 1482 O O . SER A 1 201 ? -18.703 9.953 2.404 1 82.69 201 SER A O 1
ATOM 1484 N N . VAL A 1 202 ? -17.078 10.617 3.781 1 81.69 202 VAL A N 1
ATOM 1485 C CA . VAL A 1 202 ? -16.141 9.578 3.387 1 81.69 202 VAL A CA 1
ATOM 1486 C C . VAL A 1 202 ? -16.719 8.203 3.725 1 81.69 202 VAL A C 1
ATOM 1488 O O . VAL A 1 202 ? -16.562 7.254 2.951 1 81.69 202 VAL A O 1
ATOM 1491 N N . THR A 1 203 ? -17.422 8.125 4.852 1 83.88 203 THR A N 1
ATOM 1492 C CA . THR A 1 203 ? -18.016 6.859 5.289 1 83.88 203 THR A CA 1
ATOM 1493 C C . THR A 1 203 ? -19.484 6.789 4.91 1 83.88 203 THR A C 1
ATOM 1495 O O . THR A 1 203 ? -20.234 5.957 5.441 1 83.88 203 THR A O 1
ATOM 1498 N N . SER A 1 204 ? -19.984 7.695 4.129 1 81.75 204 SER A N 1
ATOM 1499 C CA . SER A 1 204 ? -21.391 7.785 3.729 1 81.75 204 SER A CA 1
ATOM 1500 C C . SER A 1 204 ? -22.297 7.918 4.941 1 81.75 204 SER A C 1
ATOM 1502 O O . SER A 1 204 ? -23.359 7.293 4.996 1 81.75 204 SER A O 1
ATOM 1504 N N . GLY A 1 205 ? -21.797 8.602 5.84 1 84.38 205 GLY A N 1
ATOM 1505 C CA . GLY A 1 205 ? -22.594 8.922 7.016 1 84.38 205 GLY A CA 1
ATOM 1506 C C . GLY A 1 205 ? -22.641 7.801 8.031 1 84.38 205 GLY A C 1
ATOM 1507 O O . GLY A 1 205 ? -23.359 7.891 9.031 1 84.38 205 GLY A O 1
ATOM 1508 N N . GLN A 1 206 ? -21.922 6.75 7.75 1 84.31 206 GLN A N 1
ATOM 1509 C CA . GLN A 1 206 ? -21.844 5.652 8.711 1 84.31 206 GLN A CA 1
ATOM 1510 C C . GLN A 1 206 ? -20.641 5.812 9.625 1 84.31 206 GLN A C 1
ATOM 1512 O O . GLN A 1 206 ? -19.641 6.43 9.242 1 84.31 206 GLN A O 1
ATOM 1517 N N . GLY A 1 207 ? -20.766 5.387 10.938 1 89.62 207 GLY A N 1
ATOM 1518 C CA . GLY A 1 207 ? -19.672 5.492 11.891 1 89.62 207 GLY A CA 1
ATOM 1519 C C . GLY A 1 207 ? -20.109 5.367 13.336 1 89.62 207 GLY A C 1
ATOM 1520 O O . GLY A 1 207 ? -21.312 5.363 13.617 1 89.62 207 GLY A O 1
ATOM 1521 N N . GLU A 1 208 ? -19.141 5.289 14.117 1 91.94 208 GLU A N 1
ATOM 1522 C CA . GLU A 1 208 ? -19.391 5.125 15.547 1 91.94 208 GLU A CA 1
ATOM 1523 C C . GLU A 1 208 ? -19.188 6.434 16.297 1 91.94 208 GLU A C 1
ATOM 1525 O O . GLU A 1 208 ? -19.734 6.625 17.391 1 91.94 208 GLU A O 1
ATOM 1530 N N . LEU A 1 209 ? -18.375 7.355 15.727 1 95.94 209 LEU A N 1
ATOM 1531 C CA . LEU A 1 209 ? -18.047 8.633 16.359 1 95.94 209 LEU A CA 1
ATOM 1532 C C . LEU A 1 209 ? -18.625 9.797 15.547 1 95.94 209 LEU A C 1
ATOM 1534 O O . LEU A 1 209 ? -18.625 9.758 14.312 1 95.94 209 LEU A O 1
ATOM 1538 N N . THR A 1 210 ? -19.062 10.805 16.328 1 96 210 THR A N 1
ATOM 1539 C CA . THR A 1 210 ? -19.344 12.062 15.648 1 96 210 THR A CA 1
ATOM 1540 C C . THR A 1 210 ? -18.047 12.75 15.242 1 96 210 THR A C 1
ATOM 1542 O O . THR A 1 210 ? -16.969 12.43 15.773 1 96 210 THR A O 1
ATOM 1545 N N . THR A 1 211 ? -18.172 13.625 14.312 1 96.44 211 THR A N 1
ATOM 1546 C CA . THR A 1 211 ? -17 14.391 13.898 1 96.44 211 THR A CA 1
ATOM 1547 C C . THR A 1 211 ? -16.391 15.133 15.086 1 96.44 211 THR A C 1
ATOM 1549 O O . THR A 1 211 ? -15.172 15.133 15.258 1 96.44 211 THR A O 1
ATOM 1552 N N . GLU A 1 212 ? -17.203 15.734 15.93 1 96.81 212 GLU A N 1
ATOM 1553 C CA . GLU A 1 212 ? -16.75 16.484 17.094 1 96.81 212 GLU A CA 1
ATOM 1554 C C . GLU A 1 212 ? -15.977 15.594 18.062 1 96.81 212 GLU A C 1
ATOM 1556 O O . GLU A 1 212 ? -14.906 15.969 18.547 1 96.81 212 GLU A O 1
ATOM 1561 N N . GLU A 1 213 ? -16.516 14.445 18.297 1 97.75 213 GLU A N 1
ATOM 1562 C CA . GLU A 1 213 ? -15.867 13.492 19.203 1 97.75 213 GLU A CA 1
ATOM 1563 C C . GLU A 1 213 ? -14.516 13.039 18.641 1 97.75 213 GLU A C 1
ATOM 1565 O O . GLU A 1 213 ? -13.516 13.023 19.359 1 97.75 213 GLU A O 1
ATOM 1570 N N . ALA A 1 214 ? -14.531 12.664 17.375 1 98.12 214 ALA A N 1
ATOM 1571 C CA . ALA A 1 214 ? -13.312 12.188 16.734 1 98.12 214 ALA A CA 1
ATOM 1572 C C . ALA A 1 214 ? -12.219 13.25 16.766 1 98.12 214 ALA A C 1
ATOM 1574 O O . ALA A 1 214 ? -11.062 12.961 17.062 1 98.12 214 ALA A O 1
ATOM 1575 N N . VAL A 1 215 ? -12.609 14.445 16.5 1 98.56 215 VAL A N 1
ATOM 1576 C CA . VAL A 1 215 ? -11.672 15.562 16.469 1 98.56 215 VAL A CA 1
ATOM 1577 C C . VAL A 1 215 ? -11.094 15.797 17.859 1 98.56 215 VAL A C 1
ATOM 1579 O O . VAL A 1 215 ? -9.883 15.906 18.031 1 98.56 215 VAL A O 1
ATOM 1582 N N . LYS A 1 216 ? -11.945 15.883 18.844 1 98.31 216 LYS A N 1
ATOM 1583 C CA . LYS A 1 216 ? -11.492 16.125 20.203 1 98.31 216 LYS A CA 1
ATOM 1584 C C . LYS A 1 216 ? -10.5 15.047 20.656 1 98.31 216 LYS A C 1
ATOM 1586 O O . LYS A 1 216 ? -9.438 15.367 21.172 1 98.31 216 LYS A O 1
ATOM 1591 N N . LEU A 1 217 ? -10.852 13.805 20.406 1 98.44 217 LEU A N 1
ATOM 1592 C CA . LEU A 1 217 ? -10.016 12.695 20.828 1 98.44 217 LEU A CA 1
ATOM 1593 C C . LEU A 1 217 ? -8.672 12.719 20.109 1 98.44 217 LEU A C 1
ATOM 1595 O O . LEU A 1 217 ? -7.621 12.586 20.734 1 98.44 217 LEU A O 1
ATOM 1599 N N . ALA A 1 218 ? -8.648 12.906 18.828 1 98.56 218 ALA A N 1
ATOM 1600 C CA . ALA A 1 218 ? -7.41 12.906 18.047 1 98.56 218 ALA A CA 1
ATOM 1601 C C . ALA A 1 218 ? -6.531 14.094 18.422 1 98.56 218 ALA A C 1
ATOM 1603 O O . ALA A 1 218 ? -5.309 13.961 18.531 1 98.56 218 ALA A O 1
ATOM 1604 N N . VAL A 1 219 ? -7.121 15.297 18.609 1 98.75 219 VAL A N 1
ATOM 1605 C CA . VAL A 1 219 ? -6.363 16.484 18.953 1 98.75 219 VAL A CA 1
ATOM 1606 C C . VAL A 1 219 ? -5.758 16.328 20.344 1 98.75 219 VAL A C 1
ATOM 1608 O O . VAL A 1 219 ? -4.562 16.578 20.547 1 98.75 219 VAL A O 1
ATOM 1611 N N . ASP A 1 220 ? -6.523 15.836 21.297 1 98.38 220 ASP A N 1
ATOM 1612 C CA . ASP A 1 220 ? -6.094 15.758 22.703 1 98.38 220 ASP A CA 1
ATOM 1613 C C . ASP A 1 220 ? -5.098 14.617 22.906 1 98.38 220 ASP A C 1
ATOM 1615 O O . ASP A 1 220 ? -4.164 14.742 23.703 1 98.38 220 ASP A O 1
ATOM 1619 N N . ASN A 1 221 ? -5.324 13.516 22.156 1 98.5 221 ASN A N 1
ATOM 1620 C CA . ASN A 1 221 ? -4.582 12.305 22.5 1 98.5 221 ASN A CA 1
ATOM 1621 C C . ASN A 1 221 ? -3.424 12.07 21.531 1 98.5 221 ASN A C 1
ATOM 1623 O O . ASN A 1 221 ? -2.527 11.273 21.812 1 98.5 221 ASN A O 1
ATOM 1627 N N . VAL A 1 222 ? -3.422 12.75 20.359 1 98.62 222 VAL A N 1
ATOM 1628 C CA . VAL A 1 222 ? -2.383 12.484 19.359 1 98.62 222 VAL A CA 1
ATOM 1629 C C . VAL A 1 222 ? -1.71 13.797 18.969 1 98.62 222 VAL A C 1
ATOM 1631 O O . VAL A 1 222 ? -0.568 14.055 19.344 1 98.62 222 VAL A O 1
ATOM 1634 N N . ILE A 1 223 ? -2.412 14.719 18.375 1 98.69 223 ILE A N 1
ATOM 1635 C CA . ILE A 1 223 ? -1.835 15.875 17.703 1 98.69 223 ILE A CA 1
ATOM 1636 C C . ILE A 1 223 ? -1.124 16.766 18.719 1 98.69 223 ILE A C 1
ATOM 1638 O O . ILE A 1 223 ? 0.007 17.203 18.484 1 98.69 223 ILE A O 1
ATOM 1642 N N . LEU A 1 224 ? -1.714 17.016 19.875 1 98.38 224 LEU A N 1
ATOM 1643 C CA . LEU A 1 224 ? -1.129 17.922 20.859 1 98.38 224 LEU A CA 1
ATOM 1644 C C . LEU A 1 224 ? -0.213 17.156 21.812 1 98.38 224 LEU A C 1
ATOM 1646 O O . LEU A 1 224 ? 0.453 17.766 22.656 1 98.38 224 LEU A O 1
ATOM 1650 N N . LYS A 1 225 ? -0.116 15.789 21.625 1 97.56 225 LYS A N 1
ATOM 1651 C CA . LYS A 1 225 ? 0.592 15 22.641 1 97.56 225 LYS A CA 1
ATOM 1652 C C . LYS A 1 225 ? 1.868 14.391 22.062 1 97.56 225 LYS A C 1
ATOM 1654 O O . LYS A 1 225 ? 2.73 13.93 22.812 1 97.56 225 LYS A O 1
ATOM 1659 N N . VAL A 1 226 ? 2.029 14.375 20.812 1 96.56 226 VAL A N 1
ATOM 1660 C CA . VAL A 1 226 ? 3.139 13.664 20.188 1 96.56 226 VAL A CA 1
ATOM 1661 C C . VAL A 1 226 ? 4.465 14.266 20.641 1 96.56 226 VAL A C 1
ATOM 1663 O O . VAL A 1 226 ? 4.559 15.469 20.875 1 96.56 226 VAL A O 1
ATOM 1666 N N . SER A 1 227 ? 5.5 13.469 20.812 1 96.75 227 SER A N 1
ATOM 1667 C CA . SER A 1 227 ? 6.891 13.797 21.109 1 96.75 227 SER A CA 1
ATOM 1668 C C . SER A 1 227 ? 7.844 13.031 20.188 1 96.75 227 SER A C 1
ATOM 1670 O O . SER A 1 227 ? 7.402 12.273 19.328 1 96.75 227 SER A O 1
ATOM 1672 N N . LYS A 1 228 ? 9.109 13.281 20.359 1 96.62 228 LYS A N 1
ATOM 1673 C CA . LYS A 1 228 ? 10.117 12.609 19.547 1 96.62 228 LYS A CA 1
ATOM 1674 C C . LYS A 1 228 ? 10.023 11.094 19.688 1 96.62 228 LYS A C 1
ATOM 1676 O O . LYS A 1 228 ? 10.32 10.359 18.75 1 96.62 228 LYS A O 1
ATOM 1681 N N . GLU A 1 229 ? 9.555 10.633 20.844 1 97.12 229 GLU A N 1
ATOM 1682 C CA . GLU A 1 229 ? 9.461 9.203 21.125 1 97.12 229 GLU A CA 1
ATOM 1683 C C . GLU A 1 229 ? 8.352 8.555 20.297 1 97.12 229 GLU A C 1
ATOM 1685 O O . GLU A 1 229 ? 8.297 7.328 20.172 1 97.12 229 GLU A O 1
ATOM 1690 N N . ASP A 1 230 ? 7.5 9.32 19.719 1 98.12 230 ASP A N 1
ATOM 1691 C CA . ASP A 1 230 ? 6.336 8.828 18.984 1 98.12 230 ASP A CA 1
ATOM 1692 C C . ASP A 1 230 ? 6.641 8.695 17.5 1 98.12 230 ASP A C 1
ATOM 1694 O O . ASP A 1 230 ? 5.82 8.18 16.734 1 98.12 230 ASP A O 1
ATOM 1698 N N . ASN A 1 231 ? 7.855 9.117 17.109 1 98.12 231 ASN A N 1
ATOM 1699 C CA . ASN A 1 231 ? 8.203 9.148 15.688 1 98.12 231 ASN A CA 1
ATOM 1700 C C . ASN A 1 231 ? 8.078 7.766 15.047 1 98.12 231 ASN A C 1
ATOM 1702 O O . ASN A 1 231 ? 8.656 6.793 15.547 1 98.12 231 ASN A O 1
ATOM 1706 N N . GLY A 1 232 ? 7.262 7.695 14.055 1 97.06 232 GLY A N 1
ATOM 1707 C CA . GLY A 1 232 ? 7.168 6.48 13.258 1 97.06 232 GLY A CA 1
ATOM 1708 C C . GLY A 1 232 ? 6.195 5.469 13.828 1 97.06 232 GLY A C 1
ATOM 1709 O O . GLY A 1 232 ? 6.191 4.305 13.422 1 97.06 232 GLY A O 1
ATOM 1710 N N . LYS A 1 233 ? 5.441 5.824 14.828 1 97.12 233 LYS A N 1
ATOM 1711 C CA . LYS A 1 233 ? 4.426 4.938 15.391 1 97.12 233 LYS A CA 1
ATOM 1712 C C . LYS A 1 233 ? 3.057 5.219 14.781 1 97.12 233 LYS A C 1
ATOM 1714 O O . LYS A 1 233 ? 2.801 6.32 14.289 1 97.12 233 LYS A O 1
ATOM 1719 N N . PHE A 1 234 ? 2.221 4.258 14.734 1 97.75 234 PHE A N 1
ATOM 1720 C CA . PHE A 1 234 ? 0.848 4.34 14.25 1 97.75 234 PHE A CA 1
ATOM 1721 C C . PHE A 1 234 ? -0.138 4.363 15.406 1 97.75 234 PHE A C 1
ATOM 1723 O O . PHE A 1 234 ? -0.236 3.395 16.172 1 97.75 234 PHE A O 1
ATOM 1730 N N . TYR A 1 235 ? -0.969 5.441 15.555 1 98.25 235 TYR A N 1
ATOM 1731 C CA . TYR A 1 235 ? -1.844 5.609 16.703 1 98.25 235 TYR A CA 1
ATOM 1732 C C . TYR A 1 235 ? -3.309 5.582 16.297 1 98.25 235 TYR A C 1
ATOM 1734 O O . TYR A 1 235 ? -3.635 5.844 15.133 1 98.25 235 TYR A O 1
ATOM 1742 N N . ASP A 1 236 ? -4.141 5.191 17.203 1 97.44 236 ASP A N 1
ATOM 1743 C CA . ASP A 1 236 ? -5.559 5.484 17.031 1 97.44 236 ASP A CA 1
ATOM 1744 C C . ASP A 1 236 ? -5.941 6.785 17.734 1 97.44 236 ASP A C 1
ATOM 1746 O O . ASP A 1 236 ? -5.102 7.43 18.359 1 97.44 236 ASP A O 1
ATOM 1750 N N . TYR A 1 237 ? -7.16 7.211 17.609 1 97.25 237 TYR A N 1
ATOM 1751 C CA . TYR A 1 237 ? -7.664 8.492 18.094 1 97.25 237 TYR A CA 1
ATOM 1752 C C . TYR A 1 237 ? -7.605 8.562 19.609 1 97.25 237 TYR A C 1
ATOM 1754 O O . TYR A 1 237 ? -7.703 9.641 20.188 1 97.25 237 TYR A O 1
ATOM 1762 N N . ASN A 1 238 ? -7.414 7.441 20.281 1 97.06 238 ASN A N 1
ATOM 1763 C CA . ASN A 1 238 ? -7.301 7.406 21.734 1 97.06 238 ASN A CA 1
ATOM 1764 C C . ASN A 1 238 ? -5.844 7.449 22.188 1 97.06 238 ASN A C 1
ATOM 1766 O O . ASN A 1 238 ? -5.559 7.387 23.391 1 97.06 238 ASN A O 1
ATOM 1770 N N . GLY A 1 239 ? -4.961 7.523 21.266 1 97.38 239 GLY A N 1
ATOM 1771 C CA . GLY A 1 239 ? -3.545 7.578 21.594 1 97.38 239 GLY A CA 1
ATOM 1772 C C . GLY A 1 239 ? -2.941 6.211 21.844 1 97.38 239 GLY A C 1
ATOM 1773 O O . GLY A 1 239 ? -1.891 6.098 22.484 1 97.38 239 GLY A O 1
ATOM 1774 N N . LYS A 1 240 ? -3.621 5.168 21.453 1 96.75 240 LYS A N 1
ATOM 1775 C CA . LYS A 1 240 ? -3.086 3.814 21.562 1 96.75 240 LYS A CA 1
ATOM 1776 C C . LYS A 1 240 ? -2.367 3.4 20.281 1 96.75 240 LYS A C 1
ATOM 1778 O O . LYS A 1 240 ? -2.807 3.738 19.172 1 96.75 240 LYS A O 1
ATOM 1783 N N . ILE A 1 241 ? -1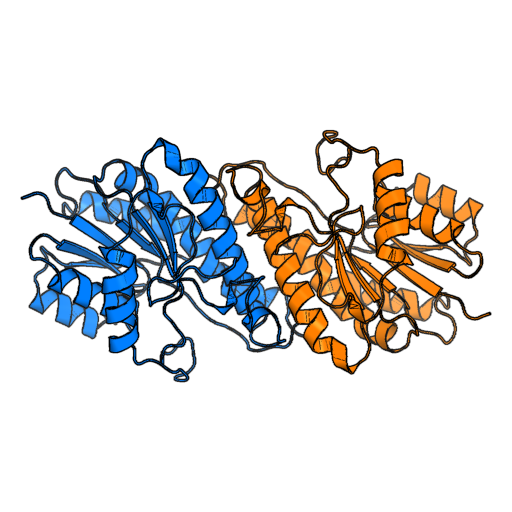.357 2.656 20.469 1 96.81 241 ILE A N 1
ATOM 1784 C CA . ILE A 1 241 ? -0.596 2.18 19.312 1 96.81 241 ILE A CA 1
ATOM 1785 C C . ILE A 1 241 ? -1.411 1.141 18.547 1 96.81 241 ILE A C 1
ATOM 1787 O O . ILE A 1 241 ? -1.992 0.234 19.156 1 96.81 241 ILE A O 1
ATOM 1791 N N . VAL A 1 242 ? -1.493 1.321 17.281 1 95.38 242 VAL A N 1
ATOM 1792 C CA . VAL A 1 242 ? -2.154 0.39 16.359 1 95.38 242 VAL A CA 1
ATOM 1793 C C . VAL A 1 242 ? -1.11 -0.49 15.68 1 95.38 242 VAL A C 1
ATOM 1795 O O . VAL A 1 242 ? -0.072 0.002 15.234 1 95.38 242 VAL A O 1
ATOM 1798 N N . PRO A 1 243 ? -1.375 -1.812 15.664 1 93.44 243 PRO A N 1
ATOM 1799 C CA . PRO A 1 243 ? -0.444 -2.623 14.875 1 93.44 243 PRO A CA 1
ATOM 1800 C C . PRO A 1 243 ? -0.371 -2.186 13.414 1 93.44 243 PRO A C 1
ATOM 1802 O O . PRO A 1 243 ? -1.386 -1.793 12.836 1 93.44 243 PRO A O 1
ATOM 1805 N N . TRP A 1 244 ? 0.827 -2.25 12.969 1 92.75 244 TRP A N 1
ATOM 1806 C CA . TRP A 1 244 ? 0.951 -1.924 11.555 1 92.75 244 TRP A CA 1
ATOM 1807 C C . TRP A 1 244 ? 0.153 -2.902 10.695 1 92.75 244 TRP A C 1
ATOM 1809 O O . TRP A 1 244 ? 0.118 -4.102 10.984 1 92.75 244 TRP A O 1
ATOM 1819 N N . MET B 1 1 ? -3.018 -40.531 -12.453 1 62.62 1 MET B N 1
ATOM 1820 C CA . MET B 1 1 ? -3.219 -39.625 -11.336 1 62.62 1 MET B CA 1
ATOM 1821 C C . MET B 1 1 ? -3.418 -38.188 -11.844 1 62.62 1 MET B C 1
ATOM 1823 O O . MET B 1 1 ? -2.908 -37.812 -12.898 1 62.62 1 MET B O 1
ATOM 1827 N N . SER B 1 2 ? -4.352 -37.375 -11.266 1 82.69 2 SER B N 1
ATOM 1828 C CA . SER B 1 2 ? -4.703 -36.062 -11.781 1 82.69 2 SER B CA 1
ATOM 1829 C C . SER B 1 2 ? -3.547 -35.062 -11.625 1 82.69 2 SER B C 1
ATOM 1831 O O . SER B 1 2 ? -2.785 -35.156 -10.656 1 82.69 2 SER B O 1
ATOM 1833 N N . SER B 1 3 ? -3.197 -34.281 -12.594 1 91.56 3 SER B N 1
ATOM 1834 C CA . SER B 1 3 ? -2.086 -33.344 -12.609 1 91.56 3 SER B CA 1
ATOM 1835 C C . SER B 1 3 ? -2.371 -32.156 -11.711 1 91.56 3 SER B C 1
ATOM 1837 O O . SER B 1 3 ? -3.529 -31.844 -11.414 1 91.56 3 SER B O 1
ATOM 1839 N N . PHE B 1 4 ? -1.364 -31.703 -11.07 1 95.75 4 PHE B N 1
ATOM 1840 C CA . PHE B 1 4 ? -1.396 -30.422 -10.359 1 95.75 4 PHE B CA 1
ATOM 1841 C C . PHE B 1 4 ? -0.737 -29.328 -11.188 1 95.75 4 PHE B C 1
ATOM 1843 O O . PHE B 1 4 ? 0.468 -29.375 -11.445 1 95.75 4 PHE B O 1
ATOM 1850 N N . THR B 1 5 ? -1.493 -28.312 -11.617 1 97.38 5 THR B N 1
ATOM 1851 C CA . THR B 1 5 ? -0.995 -27.344 -12.594 1 97.38 5 THR B CA 1
ATOM 1852 C C . THR B 1 5 ? -0.761 -25.984 -11.938 1 97.38 5 THR B C 1
ATOM 1854 O O . THR B 1 5 ? -1.66 -25.438 -11.297 1 97.38 5 THR B O 1
ATOM 1857 N N . TYR B 1 6 ? 0.467 -25.469 -12.078 1 98.44 6 TYR B N 1
ATOM 1858 C CA . TYR B 1 6 ? 0.844 -24.125 -11.633 1 98.44 6 TYR B CA 1
ATOM 1859 C C . TYR B 1 6 ? 0.878 -23.156 -12.797 1 98.44 6 TYR B C 1
ATOM 1861 O O . TYR B 1 6 ? 1.333 -23.5 -13.891 1 98.44 6 TYR B O 1
ATOM 1869 N N . LEU B 1 7 ? 0.338 -21.969 -12.594 1 98.81 7 LEU B N 1
ATOM 1870 C CA . LEU B 1 7 ? 0.67 -20.844 -13.461 1 98.81 7 LEU B CA 1
ATOM 1871 C C . LEU B 1 7 ? 1.599 -19.875 -12.742 1 98.81 7 LEU B C 1
ATOM 1873 O O . LEU B 1 7 ? 1.325 -19.469 -11.609 1 98.81 7 LEU B O 1
ATOM 1877 N N . ILE B 1 8 ? 2.729 -19.562 -13.359 1 98.94 8 ILE B N 1
ATOM 1878 C CA . ILE B 1 8 ? 3.738 -18.672 -12.797 1 98.94 8 ILE B CA 1
ATOM 1879 C C . ILE B 1 8 ? 3.959 -17.469 -13.719 1 98.94 8 ILE B C 1
ATOM 1881 O O . ILE B 1 8 ? 4.312 -17.656 -14.891 1 98.94 8 ILE B O 1
ATOM 1885 N N . SER B 1 9 ? 3.689 -16.281 -13.258 1 98.81 9 SER B N 1
ATOM 1886 C CA . SER B 1 9 ? 4.008 -15.109 -14.062 1 98.81 9 SER B CA 1
ATOM 1887 C C . SER B 1 9 ? 5.488 -14.75 -13.953 1 98.81 9 SER B C 1
ATOM 1889 O O . SER B 1 9 ? 6.125 -15.031 -12.938 1 98.81 9 SER B O 1
ATOM 1891 N N . GLY B 1 10 ? 6.035 -14.055 -15 1 97.94 10 GLY B N 1
ATOM 1892 C CA . GLY B 1 10 ? 7.438 -13.664 -14.977 1 97.94 10 GLY B CA 1
ATOM 1893 C C . GLY B 1 10 ? 8.383 -14.852 -14.891 1 97.94 10 GLY B C 1
ATOM 1894 O O . GLY B 1 10 ? 9.273 -14.875 -14.039 1 97.94 10 GLY B O 1
ATOM 1895 N N . ALA B 1 11 ? 8.25 -15.828 -15.75 1 98.25 11 ALA B N 1
ATOM 1896 C CA . ALA B 1 11 ? 8.93 -17.109 -15.578 1 98.25 11 ALA B CA 1
ATOM 1897 C C . ALA B 1 11 ? 10.102 -17.25 -16.547 1 98.25 11 ALA B C 1
ATOM 1899 O O . ALA B 1 11 ? 10.688 -18.328 -16.672 1 98.25 11 ALA B O 1
ATOM 1900 N N . SER B 1 12 ? 10.508 -16.156 -17.219 1 96.62 12 SER B N 1
ATOM 1901 C CA . SER B 1 12 ? 11.516 -16.266 -18.266 1 96.62 12 SER B CA 1
ATOM 1902 C C . SER B 1 12 ? 12.922 -16.312 -17.688 1 96.62 12 SER B C 1
ATOM 1904 O O . SER B 1 12 ? 13.867 -16.719 -18.359 1 96.62 12 SER B O 1
ATOM 1906 N N . ARG B 1 13 ? 13.102 -15.82 -16.438 1 94 13 ARG B N 1
ATOM 1907 C CA . ARG B 1 13 ? 14.422 -15.773 -15.82 1 94 13 ARG B CA 1
ATOM 1908 C C . ARG B 1 13 ? 14.32 -15.773 -14.297 1 94 13 ARG B C 1
ATOM 1910 O O . ARG B 1 13 ? 13.219 -15.789 -13.75 1 94 13 ARG B O 1
ATOM 1917 N N . SER B 1 14 ? 15.391 -15.945 -13.703 1 95.38 14 SER B N 1
ATOM 1918 C CA . SER B 1 14 ? 15.555 -15.734 -12.266 1 95.38 14 SER B CA 1
ATOM 1919 C C . SER B 1 14 ? 14.602 -16.609 -11.461 1 95.38 14 SER B C 1
ATOM 1921 O O . SER B 1 14 ? 14.57 -17.828 -11.648 1 95.38 14 SER B O 1
ATOM 1923 N N . LEU B 1 15 ? 13.859 -16.047 -10.531 1 97.81 15 LEU B N 1
ATOM 1924 C CA . LEU B 1 15 ? 13.039 -16.797 -9.602 1 97.81 15 LEU B CA 1
ATOM 1925 C C . LEU B 1 15 ? 11.945 -17.562 -10.336 1 97.81 15 LEU B C 1
ATOM 1927 O O . LEU B 1 15 ? 11.742 -18.766 -10.086 1 97.81 15 LEU B O 1
ATOM 1931 N N . GLY B 1 16 ? 11.289 -16.922 -11.305 1 98.44 16 GLY B N 1
ATOM 1932 C CA . GLY B 1 16 ? 10.203 -17.562 -12.031 1 98.44 16 GLY B CA 1
ATOM 1933 C C . GLY B 1 16 ? 10.633 -18.797 -12.781 1 98.44 16 GLY B C 1
ATOM 1934 O O . GLY B 1 16 ? 9.945 -19.828 -12.742 1 98.44 16 GLY B O 1
ATOM 1935 N N . LEU B 1 17 ? 11.734 -18.656 -13.461 1 98.44 17 LEU B N 1
ATOM 1936 C CA . LEU B 1 17 ? 12.305 -19.812 -14.148 1 98.44 17 LEU B CA 1
ATOM 1937 C C . LEU B 1 17 ? 12.711 -20.891 -13.141 1 98.44 17 LEU B C 1
ATOM 1939 O O . LEU B 1 17 ? 12.469 -22.078 -13.367 1 98.44 17 LEU B O 1
ATOM 1943 N N . GLY B 1 18 ? 13.305 -20.469 -12.055 1 98.62 18 GLY B N 1
ATOM 1944 C CA . GLY B 1 18 ? 13.695 -21.391 -11 1 98.62 18 GLY B CA 1
ATOM 1945 C C . GLY B 1 18 ? 12.523 -22.141 -10.398 1 98.62 18 GLY B C 1
ATOM 1946 O O . GLY B 1 18 ? 12.602 -23.344 -10.195 1 98.62 18 GLY B O 1
ATOM 1947 N N . TYR B 1 19 ? 11.43 -21.422 -10.102 1 98.81 19 TYR B N 1
ATOM 1948 C CA . TYR B 1 19 ? 10.227 -22.062 -9.586 1 98.81 19 TYR B CA 1
ATOM 1949 C C . TYR B 1 19 ? 9.688 -23.078 -10.57 1 98.81 19 TYR B C 1
ATOM 1951 O O . TYR B 1 19 ? 9.289 -24.188 -10.188 1 98.81 19 TYR B O 1
ATOM 1959 N N . SER B 1 20 ? 9.664 -22.703 -11.844 1 98.81 20 SER B N 1
ATOM 1960 C CA . SER B 1 20 ? 9.203 -23.625 -12.875 1 98.81 20 SER B CA 1
ATOM 1961 C C . SER B 1 20 ? 10.008 -24.922 -12.859 1 98.81 20 SER B C 1
ATOM 1963 O O . SER B 1 20 ? 9.43 -26.016 -12.805 1 98.81 20 SER B O 1
ATOM 1965 N N . ARG B 1 21 ? 11.305 -24.781 -12.836 1 98.62 21 ARG B N 1
ATOM 1966 C CA . ARG B 1 21 ? 12.195 -25.938 -12.844 1 98.62 21 ARG B CA 1
ATOM 1967 C C . ARG B 1 21 ? 11.984 -26.781 -11.602 1 98.62 21 ARG B C 1
ATOM 1969 O O . ARG B 1 21 ? 11.852 -28 -11.695 1 98.62 21 ARG B O 1
ATOM 1976 N N . ALA B 1 22 ? 11.969 -26.141 -10.477 1 98.75 22 ALA B N 1
ATOM 1977 C CA . ALA B 1 22 ? 11.883 -26.859 -9.203 1 98.75 22 ALA B CA 1
ATOM 1978 C C . ALA B 1 22 ? 10.555 -27.594 -9.07 1 98.75 22 ALA B C 1
ATOM 1980 O O . ALA B 1 22 ? 10.508 -28.734 -8.609 1 98.75 22 ALA B O 1
ATOM 1981 N N . LEU B 1 23 ? 9.477 -26.969 -9.477 1 98.69 23 LEU B N 1
ATOM 1982 C CA . LEU B 1 23 ? 8.156 -27.578 -9.359 1 98.69 23 LEU B CA 1
ATOM 1983 C C . LEU B 1 23 ? 7.996 -28.734 -10.336 1 98.69 23 LEU B C 1
ATOM 1985 O O . LEU B 1 23 ? 7.465 -29.797 -9.977 1 98.69 23 LEU B O 1
ATOM 1989 N N . LEU B 1 24 ? 8.477 -28.594 -11.539 1 98.38 24 LEU B N 1
ATOM 1990 C CA . LEU B 1 24 ? 8.438 -29.688 -12.508 1 98.38 24 LEU B CA 1
ATOM 1991 C C . LEU B 1 24 ? 9.25 -30.875 -12.016 1 98.38 24 LEU B C 1
ATOM 1993 O O . LEU B 1 24 ? 8.891 -32.031 -12.273 1 98.38 24 LEU B O 1
ATOM 1997 N N . ALA B 1 25 ? 10.281 -30.594 -11.266 1 97.88 25 ALA B N 1
ATOM 1998 C CA . ALA B 1 25 ? 11.148 -31.656 -10.766 1 97.88 25 ALA B CA 1
ATOM 1999 C C . ALA B 1 25 ? 10.547 -32.312 -9.531 1 97.88 25 ALA B C 1
ATOM 2001 O O . ALA B 1 25 ? 10.93 -33.438 -9.18 1 97.88 25 ALA B O 1
ATOM 2002 N N . SER B 1 26 ? 9.672 -31.641 -8.906 1 97.31 26 SER B N 1
ATOM 2003 C CA . SER B 1 26 ? 9.141 -32.125 -7.641 1 97.31 26 SER B CA 1
ATOM 2004 C C . SER B 1 26 ? 8.273 -33.344 -7.844 1 97.31 26 SER B C 1
ATOM 2006 O O . SER B 1 26 ? 8.117 -34.156 -6.93 1 97.31 26 SER B O 1
ATOM 2008 N N . SER B 1 27 ? 7.586 -33.469 -8.977 1 96.38 27 SER B N 1
ATOM 2009 C CA . SER B 1 27 ? 6.723 -34.625 -9.281 1 96.38 27 SER B CA 1
ATOM 2010 C C . SER B 1 27 ? 6.445 -34.719 -10.781 1 96.38 27 SER B C 1
ATOM 2012 O O . SER B 1 27 ? 6.324 -33.688 -11.461 1 96.38 27 SER B O 1
ATOM 2014 N N . ASN B 1 28 ? 6.184 -35.906 -11.242 1 95.19 28 ASN B N 1
ATOM 2015 C CA . ASN B 1 28 ? 5.824 -36.125 -12.641 1 95.19 28 ASN B CA 1
ATOM 2016 C C . ASN B 1 28 ? 4.379 -35.719 -12.914 1 95.19 28 ASN B C 1
ATOM 2018 O O . ASN B 1 28 ? 3.977 -35.562 -14.07 1 95.19 28 ASN B O 1
ATOM 2022 N N . ASN B 1 29 ? 3.668 -35.5 -11.891 1 94.31 29 ASN B N 1
ATOM 2023 C CA . ASN B 1 29 ? 2.264 -35.125 -12.031 1 94.31 29 ASN B CA 1
ATOM 2024 C C . ASN B 1 29 ? 2.078 -33.625 -11.992 1 94.31 29 ASN B C 1
ATOM 2026 O O . ASN B 1 29 ? 0.954 -33.125 -12.094 1 94.31 29 ASN B O 1
ATOM 2030 N N . VAL B 1 30 ? 3.199 -32.938 -11.969 1 96.81 30 VAL B N 1
ATOM 2031 C CA . VAL B 1 30 ? 3.123 -31.484 -11.938 1 96.81 30 VAL B CA 1
ATOM 2032 C C . VAL B 1 30 ? 3.244 -30.922 -13.352 1 96.81 30 VAL B C 1
ATOM 2034 O O . VAL B 1 30 ? 4.074 -31.375 -14.141 1 96.81 30 VAL B O 1
ATOM 2037 N N . LYS B 1 31 ? 2.381 -29.984 -13.68 1 97.19 31 LYS B N 1
ATOM 2038 C CA . LYS B 1 31 ? 2.455 -29.172 -14.898 1 97.19 31 LYS B CA 1
ATOM 2039 C C . LYS B 1 31 ? 2.641 -27.703 -14.562 1 97.19 31 LYS B C 1
ATOM 2041 O O . LYS B 1 31 ? 2.191 -27.234 -13.516 1 97.19 31 LYS B O 1
ATOM 2046 N N . VAL B 1 32 ? 3.328 -27.047 -15.461 1 98.44 32 VAL B N 1
ATOM 2047 C CA . VAL B 1 32 ? 3.594 -25.625 -15.234 1 98.44 32 VAL B CA 1
ATOM 2048 C C . VAL B 1 32 ? 3.227 -24.828 -16.484 1 98.44 32 VAL B C 1
ATOM 2050 O O . VAL B 1 32 ? 3.561 -25.219 -17.594 1 98.44 32 VAL B O 1
ATOM 2053 N N . ILE B 1 33 ? 2.418 -23.828 -16.297 1 98.56 33 ILE B N 1
ATOM 2054 C CA . ILE B 1 33 ? 2.234 -22.766 -17.266 1 98.56 33 ILE B CA 1
ATOM 2055 C C . ILE B 1 33 ? 3.156 -21.594 -16.922 1 98.56 33 ILE B C 1
ATOM 2057 O O . ILE B 1 33 ? 2.969 -20.922 -15.906 1 98.56 33 ILE B O 1
ATOM 2061 N N . ALA B 1 34 ? 4.148 -21.359 -17.766 1 98.81 34 ALA B N 1
ATOM 2062 C CA . ALA B 1 34 ? 5.152 -20.328 -17.531 1 98.81 34 ALA B CA 1
ATOM 2063 C C . ALA B 1 34 ? 4.844 -19.078 -18.359 1 98.81 34 ALA B C 1
ATOM 2065 O O . ALA B 1 34 ? 4.957 -19.078 -19.578 1 98.81 34 ALA B O 1
ATOM 2066 N N . GLY B 1 35 ? 4.465 -17.984 -17.688 1 98.62 35 GLY B N 1
ATOM 2067 C CA . GLY B 1 35 ? 4.164 -16.734 -18.344 1 98.62 35 GLY B CA 1
ATOM 2068 C C . GLY B 1 35 ? 5.395 -15.883 -18.609 1 98.62 35 GLY B C 1
ATOM 2069 O O . GLY B 1 35 ? 6.211 -15.672 -17.703 1 98.62 35 GLY B O 1
ATOM 2070 N N . ALA B 1 36 ? 5.559 -15.445 -19.75 1 98 36 ALA B N 1
ATOM 2071 C CA . ALA B 1 36 ? 6.645 -14.555 -20.156 1 98 36 ALA B CA 1
ATOM 2072 C C . ALA B 1 36 ? 6.145 -13.484 -21.125 1 98 36 ALA B C 1
ATOM 2074 O O . ALA B 1 36 ? 5.332 -13.773 -22.016 1 98 36 ALA B O 1
ATOM 2075 N N . ARG B 1 37 ? 6.668 -12.281 -21.062 1 96.31 37 ARG B N 1
ATOM 2076 C CA . ARG B 1 37 ? 6.262 -11.195 -21.953 1 96.31 37 ARG B CA 1
ATOM 2077 C C . ARG B 1 37 ? 6.723 -11.445 -23.375 1 96.31 37 ARG B C 1
ATOM 2079 O O . ARG B 1 37 ? 6.004 -11.133 -24.328 1 96.31 37 ARG B O 1
ATOM 2086 N N . ASN B 1 38 ? 7.879 -11.953 -23.359 1 96.31 38 ASN B N 1
ATOM 2087 C CA . ASN B 1 38 ? 8.492 -12.25 -24.641 1 96.31 38 ASN B CA 1
ATOM 2088 C C . ASN B 1 38 ? 9.031 -13.68 -24.703 1 96.31 38 ASN B C 1
ATOM 2090 O O . ASN B 1 38 ? 10.234 -13.898 -24.594 1 96.31 38 ASN B O 1
ATOM 2094 N N . PRO B 1 39 ? 8.156 -14.586 -25.016 1 96.81 39 PRO B N 1
ATOM 2095 C CA . PRO B 1 39 ? 8.57 -15.992 -25.016 1 96.81 39 PRO B CA 1
ATOM 2096 C C . PRO B 1 39 ? 9.711 -16.266 -25.984 1 96.81 39 PRO B C 1
ATOM 2098 O O . PRO B 1 39 ? 10.578 -17.094 -25.703 1 96.81 39 PRO B O 1
ATOM 2101 N N . SER B 1 40 ? 9.727 -15.586 -27.094 1 95.88 40 SER B N 1
ATOM 2102 C CA . SER B 1 40 ? 10.703 -15.859 -28.141 1 95.88 40 SER B CA 1
ATOM 2103 C C . SER B 1 40 ? 12.117 -15.547 -27.656 1 95.88 40 SER B C 1
ATOM 2105 O O . SER B 1 40 ? 13.086 -16.125 -28.172 1 95.88 40 SER B O 1
ATOM 2107 N N . SER B 1 41 ? 12.266 -14.703 -26.672 1 95.25 41 SER B N 1
ATOM 2108 C CA . SER B 1 41 ? 13.578 -14.32 -26.172 1 95.25 41 SER B CA 1
ATOM 2109 C C . SER B 1 41 ? 13.922 -15.039 -24.875 1 95.25 41 SER B C 1
ATOM 2111 O O . SER B 1 41 ? 14.953 -14.781 -24.266 1 95.25 41 SER B O 1
ATOM 2113 N N . ALA B 1 42 ? 13.07 -15.953 -24.5 1 96.94 42 ALA B N 1
ATOM 2114 C CA . ALA B 1 42 ? 13.281 -16.688 -23.25 1 96.94 42 ALA B CA 1
ATOM 2115 C C . ALA B 1 42 ? 13.992 -18.016 -23.5 1 96.94 42 ALA B C 1
ATOM 2117 O O . ALA B 1 42 ? 13.414 -19.078 -23.297 1 96.94 42 ALA B O 1
ATOM 2118 N N . ASP B 1 43 ? 15.227 -17.969 -23.766 1 97.19 43 ASP B N 1
ATOM 2119 C CA . ASP B 1 43 ? 15.992 -19.125 -24.25 1 97.19 43 ASP B CA 1
ATOM 2120 C C . ASP B 1 43 ? 16.031 -20.234 -23.188 1 97.19 43 ASP B C 1
ATOM 2122 O O . ASP B 1 43 ? 15.836 -21.406 -23.516 1 97.19 43 ASP B O 1
ATOM 2126 N N . GLN B 1 44 ? 16.266 -19.844 -21.984 1 97.62 44 GLN B N 1
ATOM 2127 C CA . GLN B 1 44 ? 16.359 -20.844 -20.922 1 97.62 44 GLN B CA 1
ATOM 2128 C C . GLN B 1 44 ? 15.008 -21.516 -20.688 1 97.62 44 GLN B C 1
ATOM 2130 O O . GLN B 1 44 ? 14.953 -22.719 -20.375 1 97.62 44 GLN B O 1
ATOM 2135 N N . LEU B 1 45 ? 13.977 -20.781 -20.828 1 98.06 45 LEU B N 1
ATOM 2136 C CA . LEU B 1 45 ? 12.633 -21.328 -20.672 1 98.06 45 LEU B CA 1
ATOM 2137 C C . LEU B 1 45 ? 12.297 -22.281 -21.812 1 98.06 45 LEU B C 1
ATOM 2139 O O . LEU B 1 45 ? 11.719 -23.344 -21.578 1 98.06 45 LEU B O 1
ATOM 2143 N N . GLN B 1 46 ? 12.672 -21.922 -22.984 1 98.19 46 GLN B N 1
ATOM 2144 C CA . GLN B 1 46 ? 12.469 -22.781 -24.141 1 98.19 46 GLN B CA 1
ATOM 2145 C C . GLN B 1 46 ? 13.266 -24.078 -24 1 98.19 46 GLN B C 1
ATOM 2147 O O . GLN B 1 46 ? 12.766 -25.156 -24.328 1 98.19 46 GLN B O 1
ATOM 2152 N N . ALA B 1 47 ? 14.469 -23.953 -23.516 1 98.31 47 ALA B N 1
ATOM 2153 C CA . ALA B 1 47 ? 15.297 -25.125 -23.297 1 98.31 47 ALA B CA 1
ATOM 2154 C C . ALA B 1 47 ? 14.672 -26.047 -22.266 1 98.31 47 ALA B C 1
ATOM 2156 O O . ALA B 1 47 ? 14.695 -27.281 -22.422 1 98.31 47 ALA B O 1
ATOM 2157 N N . LEU B 1 48 ? 14.156 -25.453 -21.219 1 98.38 48 LEU B N 1
ATOM 2158 C CA . LEU B 1 48 ? 13.477 -26.234 -20.188 1 98.38 48 LEU B CA 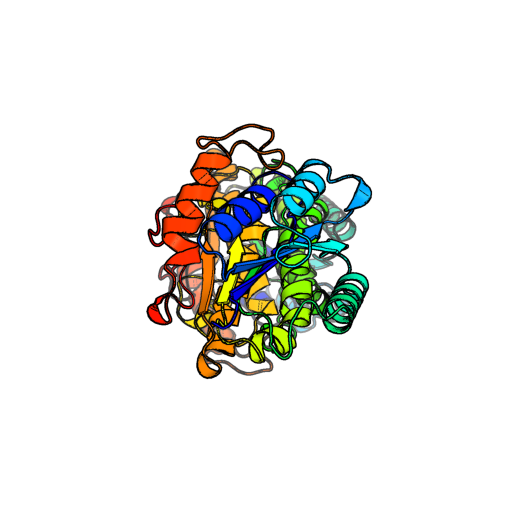1
ATOM 2159 C C . LEU B 1 48 ? 12.281 -26.984 -20.781 1 98.38 48 LEU B C 1
ATOM 2161 O O . LEU B 1 48 ? 12.055 -28.141 -20.453 1 98.38 48 LEU B O 1
ATOM 2165 N N . GLN B 1 49 ? 11.492 -26.297 -21.625 1 98.25 49 GLN B N 1
ATOM 2166 C CA . GLN B 1 49 ? 10.336 -26.938 -22.234 1 98.25 49 GLN B CA 1
ATOM 2167 C C . GLN B 1 49 ? 10.75 -28.141 -23.078 1 98.25 49 GLN B C 1
ATOM 2169 O O . GLN B 1 49 ? 10.07 -29.172 -23.094 1 98.25 49 GLN B O 1
ATOM 2174 N N . LYS B 1 50 ? 11.836 -27.984 -23.797 1 98 50 LYS B N 1
ATOM 2175 C CA . LYS B 1 50 ? 12.352 -29.094 -24.594 1 98 50 LYS B CA 1
ATOM 2176 C C . LYS B 1 50 ? 12.758 -30.281 -23.703 1 98 50 LYS B C 1
ATOM 2178 O O . LYS B 1 50 ? 12.562 -31.438 -24.078 1 98 50 LYS B O 1
ATOM 2183 N N . GLU B 1 51 ? 13.281 -29.953 -22.609 1 97.94 51 GLU B N 1
ATOM 2184 C CA . GLU B 1 51 ? 13.773 -30.953 -21.672 1 97.94 51 GLU B CA 1
ATOM 2185 C C . GLU B 1 51 ? 12.617 -31.734 -21.047 1 97.94 51 GLU B C 1
ATOM 2187 O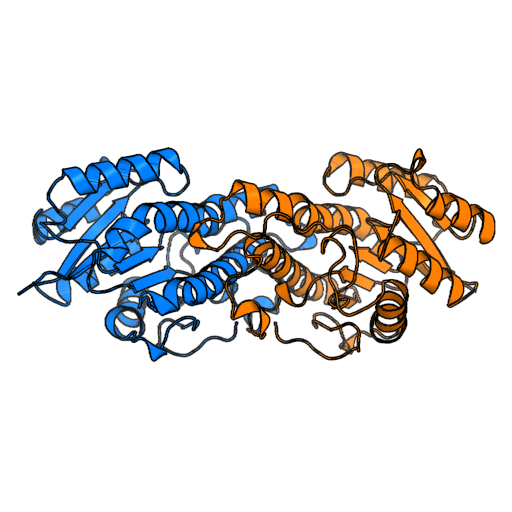 O . GLU B 1 51 ? 12.648 -32.969 -20.984 1 97.94 51 GLU B O 1
ATOM 2192 N N . VAL B 1 52 ? 11.547 -31.109 -20.578 1 97.56 52 VAL B N 1
ATOM 2193 C CA . VAL B 1 52 ? 10.508 -31.75 -19.781 1 97.56 52 VAL B CA 1
ATOM 2194 C C . VAL B 1 52 ? 9.336 -32.125 -20.672 1 97.56 52 VAL B C 1
ATOM 2196 O O . VAL B 1 52 ? 8.5 -32.938 -20.281 1 97.56 52 VAL B O 1
ATOM 2199 N N . GLY B 1 53 ? 9.203 -31.422 -21.844 1 97.31 53 GLY B N 1
ATOM 2200 C CA . GLY B 1 53 ? 8.141 -31.703 -22.797 1 97.31 53 GLY B CA 1
ATOM 2201 C C . GLY B 1 53 ? 7.016 -30.688 -22.766 1 97.31 53 GLY B C 1
ATOM 2202 O O . GLY B 1 53 ? 6.684 -30.156 -21.703 1 97.31 53 GLY B O 1
ATOM 2203 N N . LYS B 1 54 ? 6.355 -30.484 -23.906 1 96.06 54 LYS B N 1
ATOM 2204 C CA . LYS B 1 54 ? 5.273 -29.516 -24.078 1 96.06 54 LYS B CA 1
ATOM 2205 C C . LYS B 1 54 ? 4.031 -29.938 -23.297 1 96.06 54 LYS B C 1
ATOM 2207 O O . LYS B 1 54 ? 3.133 -29.125 -23.062 1 96.06 54 LYS B O 1
ATOM 2212 N N . GLY B 1 55 ? 3.961 -31.125 -22.922 1 94.75 55 GLY B N 1
ATOM 2213 C CA . GLY B 1 55 ? 2.832 -31.625 -22.141 1 94.75 55 GLY B CA 1
ATOM 2214 C C . GLY B 1 55 ? 2.912 -31.25 -20.672 1 94.75 55 GLY B C 1
ATOM 2215 O O . GLY B 1 55 ? 1.909 -31.312 -19.969 1 94.75 55 GLY B O 1
ATOM 2216 N N . ARG B 1 56 ? 4.094 -30.875 -20.25 1 97.06 56 ARG B N 1
ATOM 2217 C CA . ARG B 1 56 ? 4.293 -30.578 -18.844 1 97.06 56 ARG B CA 1
ATOM 2218 C C . ARG B 1 56 ? 4.574 -29.094 -18.625 1 97.06 56 ARG B C 1
ATOM 2220 O O . ARG B 1 56 ? 4.316 -28.562 -17.547 1 97.06 56 ARG B O 1
ATOM 2227 N N . LEU B 1 57 ? 5.137 -28.484 -19.641 1 98.31 57 LEU B N 1
ATOM 2228 C CA . LEU B 1 57 ? 5.438 -27.062 -19.562 1 98.31 57 LEU B CA 1
ATOM 2229 C C . LEU B 1 57 ? 4.828 -26.312 -20.734 1 98.31 57 LEU B C 1
ATOM 2231 O O . LEU B 1 57 ? 5.16 -26.578 -21.891 1 98.31 57 LEU B O 1
ATOM 2235 N N . TYR B 1 58 ? 3.926 -25.422 -20.453 1 98.06 58 TYR B N 1
ATOM 2236 C CA . TYR B 1 58 ? 3.314 -24.531 -21.438 1 98.06 58 TYR B CA 1
ATOM 2237 C C . TYR B 1 58 ? 3.859 -23.109 -21.297 1 98.06 58 TYR B C 1
ATOM 2239 O O . TYR B 1 58 ? 3.789 -22.516 -20.219 1 98.06 58 TYR B O 1
ATOM 2247 N N . ILE B 1 59 ? 4.453 -22.578 -22.328 1 98.56 59 ILE B N 1
ATOM 2248 C CA . ILE B 1 59 ? 4.953 -21.203 -22.312 1 98.56 59 ILE B CA 1
ATOM 2249 C C . ILE B 1 59 ? 3.865 -20.25 -22.812 1 98.56 59 ILE B C 1
ATOM 2251 O O . ILE B 1 59 ? 3.447 -20.328 -23.969 1 98.56 59 ILE B O 1
ATOM 2255 N N . LEU B 1 60 ? 3.404 -19.391 -21.969 1 98.38 60 LEU B N 1
ATOM 2256 C CA . LEU B 1 60 ? 2.297 -18.484 -22.219 1 98.38 60 LEU B CA 1
ATOM 2257 C C . LEU B 1 60 ? 2.799 -17.047 -22.375 1 98.38 60 LEU B C 1
ATOM 2259 O O . LEU B 1 60 ? 3.498 -16.531 -21.516 1 98.38 60 LEU B O 1
ATOM 2263 N N . LYS B 1 61 ? 2.51 -16.406 -23.531 1 98.44 61 LYS B N 1
ATOM 2264 C CA . LYS B 1 61 ? 2.768 -14.977 -23.625 1 98.44 61 LYS B CA 1
ATOM 2265 C C . LYS B 1 61 ? 1.876 -14.18 -22.672 1 98.44 61 LYS B C 1
ATOM 2267 O O . LYS B 1 61 ? 0.651 -14.18 -22.828 1 98.44 61 LYS B O 1
ATOM 2272 N N . LEU B 1 62 ? 2.502 -13.547 -21.75 1 98.56 62 LEU B N 1
ATOM 2273 C CA . LEU B 1 62 ? 1.748 -12.938 -20.656 1 98.56 62 LEU B CA 1
ATOM 2274 C C . LEU B 1 62 ? 2.367 -11.609 -20.234 1 98.56 62 LEU B C 1
ATOM 2276 O O . LEU B 1 62 ? 3.518 -11.562 -19.797 1 98.56 62 LEU B O 1
ATOM 2280 N N . ASP B 1 63 ? 1.649 -10.539 -20.453 1 98.5 63 ASP B N 1
ATOM 2281 C CA . ASP B 1 63 ? 1.968 -9.219 -19.906 1 98.5 63 ASP B CA 1
ATOM 2282 C C . ASP B 1 63 ? 0.977 -8.82 -18.828 1 98.5 63 ASP B C 1
ATOM 2284 O O . ASP B 1 63 ? -0.115 -8.328 -19.125 1 98.5 63 ASP B O 1
ATOM 2288 N N . VAL B 1 64 ? 1.415 -8.93 -17.594 1 98.56 64 VAL B N 1
ATOM 2289 C CA . VAL B 1 64 ? 0.49 -8.789 -16.469 1 98.56 64 VAL B CA 1
ATOM 2290 C C . VAL B 1 64 ? 0.047 -7.332 -16.344 1 98.56 64 VAL B C 1
ATOM 2292 O O . VAL B 1 64 ? -0.93 -7.031 -15.656 1 98.56 64 VAL B O 1
ATOM 2295 N N . GLU B 1 65 ? 0.758 -6.387 -17 1 98.06 65 GLU B N 1
ATOM 2296 C CA . GLU B 1 65 ? 0.456 -4.965 -16.859 1 98.06 65 GLU B CA 1
ATOM 2297 C C . GLU B 1 65 ? -0.707 -4.559 -17.766 1 98.06 65 GLU B C 1
ATOM 2299 O O . GLU B 1 65 ? -1.263 -3.469 -17.625 1 98.06 65 GLU B O 1
ATOM 2304 N N . ASP B 1 66 ? -0.994 -5.434 -18.688 1 97.75 66 ASP B N 1
ATOM 2305 C CA . ASP B 1 66 ? -2.061 -5.168 -19.656 1 97.75 66 ASP B CA 1
ATOM 2306 C C . ASP B 1 66 ? -3.256 -6.09 -19.406 1 97.75 66 ASP B C 1
ATOM 2308 O O . ASP B 1 66 ? -3.258 -7.238 -19.859 1 97.75 66 ASP B O 1
ATOM 2312 N N . ALA B 1 67 ? -4.266 -5.52 -18.844 1 97.5 67 ALA B N 1
ATOM 2313 C CA . ALA B 1 67 ? -5.422 -6.309 -18.422 1 97.5 67 ALA B CA 1
ATOM 2314 C C . ALA B 1 67 ? -6.031 -7.055 -19.609 1 97.5 67 ALA B C 1
ATOM 2316 O O . ALA B 1 67 ? -6.398 -8.227 -19.484 1 97.5 67 ALA B O 1
ATOM 2317 N N . SER B 1 68 ? -6.172 -6.371 -20.672 1 97.81 68 SER B N 1
ATOM 2318 C CA . SER B 1 68 ? -6.75 -7.004 -21.844 1 97.81 68 SER B CA 1
ATOM 2319 C C . SER B 1 68 ? -5.855 -8.125 -22.375 1 97.81 68 SER B C 1
ATOM 2321 O O . SER B 1 68 ? -6.348 -9.188 -22.766 1 97.81 68 SER B O 1
ATOM 2323 N N . ALA B 1 69 ? -4.598 -7.922 -22.359 1 97.81 69 ALA B N 1
ATOM 2324 C CA . ALA B 1 69 ? -3.65 -8.938 -22.812 1 97.81 69 ALA B CA 1
ATOM 2325 C C . ALA B 1 69 ? -3.707 -10.164 -21.891 1 97.81 69 ALA B C 1
ATOM 2327 O O . ALA B 1 69 ? -3.598 -11.305 -22.375 1 97.81 69 ALA B O 1
ATOM 2328 N N . VAL B 1 70 ? -3.857 -9.945 -20.609 1 98.62 70 VAL B N 1
ATOM 2329 C CA . VAL B 1 70 ? -3.951 -11.039 -19.656 1 98.62 70 VAL B CA 1
ATOM 2330 C C . VAL B 1 70 ? -5.195 -11.875 -19.938 1 98.62 70 VAL B C 1
ATOM 2332 O O . VAL B 1 70 ? -5.121 -13.102 -20.016 1 98.62 70 VAL B O 1
ATOM 2335 N N . GLN B 1 71 ? -6.285 -11.219 -20.125 1 97.94 71 GLN B N 1
ATOM 2336 C CA . GLN B 1 71 ? -7.527 -11.922 -20.422 1 97.94 71 GLN B CA 1
ATOM 2337 C C . GLN B 1 71 ? -7.395 -12.758 -21.688 1 97.94 71 GLN B C 1
ATOM 2339 O O . GLN B 1 71 ? -7.828 -13.906 -21.734 1 97.94 71 GLN B O 1
ATOM 2344 N N . ASN B 1 72 ? -6.844 -12.164 -22.672 1 98 72 ASN B N 1
ATOM 2345 C CA . ASN B 1 72 ? -6.648 -12.875 -23.922 1 98 72 ASN B CA 1
ATOM 2346 C C . ASN B 1 72 ? -5.719 -14.07 -23.75 1 98 72 ASN B C 1
ATOM 2348 O O . ASN B 1 72 ? -5.949 -15.133 -24.344 1 98 72 ASN B O 1
ATOM 2352 N N . ALA B 1 73 ? -4.703 -13.914 -22.984 1 98.38 73 ALA B N 1
ATOM 2353 C CA . ALA B 1 73 ? -3.762 -15 -22.719 1 98.38 73 ALA B CA 1
ATOM 2354 C C . ALA B 1 73 ? -4.453 -16.172 -22.031 1 98.38 73 ALA B C 1
ATOM 2356 O O . ALA B 1 73 ? -4.215 -17.328 -22.375 1 98.38 73 ALA B O 1
ATOM 2357 N N . ILE B 1 74 ? -5.316 -15.875 -21.062 1 97.5 74 ILE B N 1
ATOM 2358 C CA . ILE B 1 74 ? -6.016 -16.922 -20.312 1 97.5 74 ILE B CA 1
ATOM 2359 C C . ILE B 1 74 ? -7 -17.641 -21.234 1 97.5 74 ILE B C 1
ATOM 2361 O O . ILE B 1 74 ? -7.137 -18.859 -21.172 1 97.5 74 ILE B O 1
ATOM 2365 N N . LYS B 1 75 ? -7.609 -16.875 -22.094 1 95.31 75 LYS B N 1
ATOM 2366 C CA . LYS B 1 75 ? -8.492 -17.5 -23.078 1 95.31 75 LYS B CA 1
ATOM 2367 C C . LYS B 1 75 ? -7.719 -18.422 -24.016 1 95.31 75 LYS B C 1
ATOM 2369 O O . LYS B 1 75 ? -8.188 -19.531 -24.328 1 95.31 75 LYS B O 1
ATOM 2374 N N . GLU B 1 76 ? -6.625 -17.953 -24.406 1 95.06 76 GLU B N 1
ATOM 2375 C CA . GLU B 1 76 ? -5.766 -18.781 -25.25 1 95.06 76 GLU B CA 1
ATOM 2376 C C . GLU B 1 76 ? -5.355 -20.062 -24.531 1 95.06 76 GLU B C 1
ATOM 2378 O O . GLU B 1 76 ? -5.355 -21.141 -25.125 1 95.06 76 GLU B O 1
ATOM 2383 N N . LEU B 1 77 ? -5.008 -19.953 -23.312 1 95.81 77 LEU B N 1
ATOM 2384 C CA . LEU B 1 77 ? -4.637 -21.094 -22.484 1 95.81 77 LEU B CA 1
ATOM 2385 C C . LEU B 1 77 ? -5.785 -22.094 -22.406 1 95.81 77 LEU B C 1
ATOM 2387 O O . LEU B 1 77 ? -5.578 -23.297 -22.578 1 95.81 77 LEU B O 1
ATOM 2391 N N . GLU B 1 78 ? -6.922 -21.609 -22.156 1 92.69 78 GLU B N 1
ATOM 2392 C CA . GLU B 1 78 ? -8.094 -22.469 -22.062 1 92.69 78 GLU B CA 1
ATOM 2393 C C . GLU B 1 78 ? -8.336 -23.219 -23.375 1 92.69 78 GLU B C 1
ATOM 2395 O O . GLU B 1 78 ? -8.68 -24.406 -23.359 1 92.69 78 GLU B O 1
ATOM 2400 N N . SER B 1 79 ? -8.078 -22.547 -24.422 1 92.06 79 SER B N 1
ATOM 2401 C CA . SER B 1 79 ? -8.352 -23.125 -25.734 1 92.06 79 SER B CA 1
ATOM 2402 C C . SER B 1 79 ? -7.227 -24.047 -26.188 1 92.06 79 SER B C 1
ATOM 2404 O O . SER B 1 79 ? -7.391 -24.828 -27.125 1 92.06 79 SER B O 1
ATOM 2406 N N . SER B 1 80 ? -6.098 -23.953 -25.547 1 92.38 80 SER B N 1
ATOM 2407 C CA . SER B 1 80 ? -4.91 -24.688 -25.969 1 92.38 80 SER B CA 1
ATOM 2408 C C . SER B 1 80 ? -5.055 -26.172 -25.672 1 92.38 80 SER B C 1
ATOM 2410 O O . SER B 1 80 ? -4.316 -27 -26.234 1 92.38 80 SER B O 1
ATOM 2412 N N . GLY B 1 81 ? -5.969 -26.562 -24.734 1 90.31 81 GLY B N 1
ATOM 2413 C CA . GLY B 1 81 ? -6.125 -27.953 -24.344 1 90.31 81 GLY B CA 1
ATOM 2414 C C . GLY B 1 81 ? -5.109 -28.391 -23.297 1 90.31 81 GLY B C 1
ATOM 2415 O O . GLY B 1 81 ? -5.125 -29.531 -22.844 1 90.31 81 GLY B O 1
ATOM 2416 N N . PHE B 1 82 ? -4.203 -27.469 -22.938 1 94.69 82 PHE B N 1
ATOM 2417 C CA . PHE B 1 82 ? -3.182 -27.797 -21.953 1 94.69 82 PHE B CA 1
ATOM 2418 C C . PHE B 1 82 ? -3.816 -28.141 -20.594 1 94.69 82 PHE B C 1
ATOM 2420 O O . PHE B 1 82 ? -3.324 -29 -19.875 1 94.69 82 PHE B O 1
ATOM 2427 N N . LEU B 1 83 ? -4.852 -27.328 -20.281 1 90.81 83 LEU B N 1
ATOM 2428 C CA . LEU B 1 83 ? -5.578 -27.562 -19.047 1 90.81 83 LEU B CA 1
ATOM 2429 C C . LEU B 1 83 ? -6.613 -28.656 -19.219 1 90.81 83 LEU B C 1
ATOM 2431 O O . LEU B 1 83 ? -7.41 -28.625 -20.172 1 90.81 83 LEU B O 1
ATOM 2435 N N . GLU B 1 84 ? -6.133 -29.781 -19.25 1 71.88 84 GLU B N 1
ATOM 2436 C CA . GLU B 1 84 ? -7.113 -30.844 -19.438 1 71.88 84 GLU B CA 1
ATOM 2437 C C . GLU B 1 84 ? -8.461 -30.469 -18.828 1 71.88 84 GLU B C 1
ATOM 2439 O O . GLU B 1 84 ? -8.617 -29.359 -18.312 1 71.88 84 GLU B O 1
ATOM 2444 N N . ALA B 1 85 ? -9.586 -31.344 -19.047 1 62.38 85 ALA B N 1
ATOM 2445 C CA . ALA B 1 85 ? -10.93 -31.125 -18.531 1 62.38 85 ALA B CA 1
ATOM 2446 C C . ALA B 1 85 ? -10.891 -30.609 -17.094 1 62.38 85 ALA B C 1
ATOM 2448 O O . ALA B 1 85 ? -11.922 -30.562 -16.422 1 62.38 85 ALA B O 1
ATOM 2449 N N . GLY B 1 86 ? -9.586 -30.031 -16.859 1 76.31 86 GLY B N 1
ATOM 2450 C CA . GLY B 1 86 ? -9.555 -29.594 -15.461 1 76.31 86 GLY B CA 1
ATOM 2451 C C . GLY B 1 86 ? -9.203 -28.125 -15.305 1 76.31 86 GLY B C 1
ATOM 2452 O O . GLY B 1 86 ? -9.195 -27.375 -16.281 1 76.31 86 GLY B O 1
ATOM 2453 N N . GLY B 1 87 ? -9.117 -27.484 -14.242 1 91.94 87 GLY B N 1
ATOM 2454 C CA . GLY B 1 87 ? -8.875 -26.109 -13.812 1 91.94 87 GLY B CA 1
ATOM 2455 C C . GLY B 1 87 ? -7.43 -25.844 -13.453 1 91.94 87 GLY B C 1
ATOM 2456 O O . GLY B 1 87 ? -6.535 -26.594 -13.852 1 91.94 87 GLY B O 1
ATOM 2457 N N . LEU B 1 88 ? -7.055 -24.828 -13.125 1 96.25 88 LEU B N 1
ATOM 2458 C CA . LEU B 1 88 ? -5.785 -24.344 -12.594 1 96.25 88 LEU B CA 1
ATOM 2459 C C . LEU B 1 88 ? -5.715 -24.562 -11.086 1 96.25 88 LEU B C 1
ATOM 2461 O O . LEU B 1 88 ? -6.676 -24.266 -10.367 1 96.25 88 LEU B O 1
ATOM 2465 N N . ASP B 1 89 ? -4.621 -25.219 -10.633 1 97.12 89 ASP B N 1
ATOM 2466 C CA . ASP B 1 89 ? -4.578 -25.609 -9.227 1 97.12 89 ASP B CA 1
ATOM 2467 C C . ASP B 1 89 ? -3.926 -24.516 -8.375 1 97.12 89 ASP B C 1
ATOM 2469 O O . ASP B 1 89 ? -4.262 -24.359 -7.199 1 97.12 89 ASP B O 1
ATOM 2473 N N . ALA B 1 90 ? -2.951 -23.828 -8.961 1 98.5 90 ALA B N 1
ATOM 2474 C CA . ALA B 1 90 ? -2.215 -22.828 -8.195 1 98.5 90 ALA B CA 1
ATOM 2475 C C . ALA B 1 90 ? -1.733 -21.703 -9.086 1 98.5 90 ALA B C 1
ATOM 2477 O O . ALA B 1 90 ? -1.38 -21.922 -10.25 1 98.5 90 ALA B O 1
ATOM 2478 N N . LEU B 1 91 ? -1.789 -20.531 -8.578 1 98.88 91 LEU B N 1
ATOM 2479 C CA . LEU B 1 91 ? -1.263 -19.344 -9.219 1 98.88 91 LEU B CA 1
ATOM 2480 C C . LEU B 1 91 ? -0.122 -18.734 -8.398 1 98.88 91 LEU B C 1
ATOM 2482 O O . LEU B 1 91 ? -0.272 -18.5 -7.199 1 98.88 91 LEU B O 1
ATOM 2486 N N . ILE B 1 92 ? 1.033 -18.578 -9.008 1 98.94 92 ILE B N 1
ATOM 2487 C CA . ILE B 1 92 ? 2.166 -17.906 -8.375 1 98.94 92 ILE B CA 1
ATOM 2488 C C . ILE B 1 92 ? 2.418 -16.578 -9.07 1 98.94 92 ILE B C 1
ATOM 2490 O O . ILE B 1 92 ? 2.998 -16.531 -10.156 1 98.94 92 ILE B O 1
ATOM 2494 N N . ASN B 1 93 ? 1.929 -15.523 -8.469 1 98.88 93 ASN B N 1
ATOM 2495 C CA . ASN B 1 93 ? 2.219 -14.172 -8.93 1 98.88 93 ASN B CA 1
ATOM 2496 C C . ASN B 1 93 ? 3.662 -13.773 -8.625 1 98.88 93 ASN B C 1
ATOM 2498 O O . ASN B 1 93 ? 3.951 -13.227 -7.562 1 98.88 93 ASN B O 1
ATOM 2502 N N . ASN B 1 94 ? 4.484 -13.945 -9.625 1 98.62 94 ASN B N 1
ATOM 2503 C CA . ASN B 1 94 ? 5.918 -13.773 -9.422 1 98.62 94 ASN B CA 1
ATOM 2504 C C . ASN B 1 94 ? 6.441 -12.531 -10.141 1 98.62 94 ASN B C 1
ATO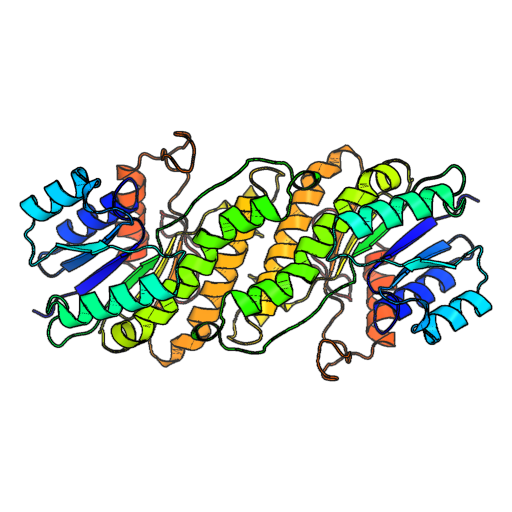M 2506 O O . ASN B 1 94 ? 7.422 -11.922 -9.711 1 98.62 94 ASN B O 1
ATOM 2510 N N . ALA B 1 95 ? 5.797 -12.141 -11.258 1 97.81 95 ALA B N 1
ATOM 2511 C CA . ALA B 1 95 ? 6.25 -10.953 -11.977 1 97.81 95 ALA B CA 1
ATOM 2512 C C . ALA B 1 95 ? 6.352 -9.758 -11.039 1 97.81 95 ALA B C 1
ATOM 2514 O O . ALA B 1 95 ? 5.438 -9.492 -10.25 1 97.81 95 ALA B O 1
ATOM 2515 N N . GLY B 1 96 ? 7.457 -9.117 -11.078 1 96.19 96 GLY B N 1
ATOM 2516 C CA . GLY B 1 96 ? 7.66 -7.973 -10.203 1 96.19 96 GLY B CA 1
ATOM 2517 C C . GLY B 1 96 ? 8.836 -7.109 -10.617 1 96.19 96 GLY B C 1
ATOM 2518 O O . GLY B 1 96 ? 9.703 -7.551 -11.383 1 96.19 96 GLY B O 1
ATOM 2519 N N . VAL B 1 97 ? 8.844 -5.879 -10.195 1 95.25 97 VAL B N 1
ATOM 2520 C CA . VAL B 1 97 ? 9.93 -4.941 -10.445 1 95.25 97 VAL B CA 1
ATOM 2521 C C . VAL B 1 97 ? 10.273 -4.188 -9.164 1 95.25 97 VAL B C 1
ATOM 2523 O O . VAL B 1 97 ? 9.477 -4.152 -8.227 1 95.25 97 VAL B O 1
ATOM 2526 N N . ALA B 1 98 ? 11.414 -3.74 -9.039 1 93.19 98 ALA B N 1
ATOM 2527 C CA . ALA B 1 98 ? 11.875 -2.797 -8.023 1 93.19 98 ALA B CA 1
ATOM 2528 C C . ALA B 1 98 ? 12.555 -1.591 -8.672 1 93.19 98 ALA B C 1
ATOM 2530 O O . ALA B 1 98 ? 13.695 -1.685 -9.133 1 93.19 98 ALA B O 1
ATOM 2531 N N . VAL B 1 99 ? 11.812 -0.496 -8.672 1 84.44 99 VAL B N 1
ATOM 2532 C CA . VAL B 1 99 ? 12.328 0.688 -9.352 1 84.44 99 VAL B CA 1
ATOM 2533 C C . VAL B 1 99 ? 12.648 1.775 -8.328 1 84.44 99 VAL B C 1
ATOM 2535 O O . VAL B 1 99 ? 11.883 2.008 -7.398 1 84.44 99 VAL B O 1
ATOM 2538 N N . ALA B 1 100 ? 13.883 2.506 -8.523 1 71 100 ALA B N 1
ATOM 2539 C CA . ALA B 1 100 ? 14.305 3.789 -7.965 1 71 100 ALA B CA 1
ATOM 2540 C C . ALA B 1 100 ? 14.492 3.691 -6.453 1 71 100 ALA B C 1
ATOM 2542 O O . ALA B 1 100 ? 13.539 3.434 -5.715 1 71 100 ALA B O 1
ATOM 2543 N N . PRO B 1 101 ? 15.586 3.896 -6.008 1 76.38 101 PRO B N 1
ATOM 2544 C CA . PRO B 1 101 ? 15.961 3.795 -4.594 1 76.38 101 PRO B CA 1
ATOM 2545 C C . PRO B 1 101 ? 15.805 5.117 -3.846 1 76.38 101 PRO B C 1
ATOM 2547 O O . PRO B 1 101 ? 16.344 5.273 -2.746 1 76.38 101 PRO B O 1
ATOM 2550 N N . GLU B 1 102 ? 14.891 5.973 -4.289 1 87.19 102 GLU B N 1
ATOM 2551 C CA . GLU B 1 102 ? 14.852 7.312 -3.711 1 87.19 102 GLU B CA 1
ATOM 2552 C C . GLU B 1 102 ? 14.352 7.277 -2.27 1 87.19 102 GLU B C 1
ATOM 2554 O O . GLU B 1 102 ? 13.562 6.406 -1.901 1 87.19 102 GLU B O 1
ATOM 2559 N N . ALA B 1 103 ? 14.852 8.289 -1.53 1 93.38 103 ALA B N 1
ATOM 2560 C CA . ALA B 1 103 ? 14.328 8.531 -0.185 1 93.38 103 ALA B CA 1
ATOM 2561 C C . ALA B 1 103 ? 12.867 8.945 -0.226 1 93.38 103 ALA B C 1
ATOM 2563 O O . ALA B 1 103 ? 12.383 9.445 -1.247 1 93.38 103 ALA B O 1
ATOM 2564 N N . PRO B 1 104 ? 12.164 8.781 0.895 1 96.56 104 PRO B N 1
ATOM 2565 C CA . PRO B 1 104 ? 10.727 9.039 0.927 1 96.56 104 PRO B CA 1
ATOM 2566 C C . PRO B 1 104 ? 10.367 10.453 0.47 1 96.56 104 PRO B C 1
ATOM 2568 O O . PRO B 1 104 ? 9.469 10.625 -0.355 1 96.56 104 PRO B O 1
ATOM 2571 N N . SER B 1 105 ? 11.109 11.422 0.881 1 96.69 105 SER B N 1
ATOM 2572 C CA . SER B 1 105 ? 10.773 12.805 0.557 1 96.69 105 SER B CA 1
ATOM 2573 C C . SER B 1 105 ? 11.016 13.102 -0.918 1 96.69 105 SER B C 1
ATOM 2575 O O . SER B 1 105 ? 10.484 14.07 -1.46 1 96.69 105 SER B O 1
ATOM 2577 N N . ALA B 1 106 ? 11.828 12.273 -1.56 1 95.25 106 ALA B N 1
ATOM 2578 C CA . ALA B 1 106 ? 12.172 12.477 -2.965 1 95.25 106 ALA B CA 1
ATOM 2579 C C . ALA B 1 106 ? 11.383 11.531 -3.865 1 95.25 106 ALA B C 1
ATOM 2581 O O . ALA B 1 106 ? 11.453 11.625 -5.094 1 95.25 106 ALA B O 1
ATOM 2582 N N . THR B 1 107 ? 10.672 10.648 -3.27 1 95.25 107 THR B N 1
ATOM 2583 C CA . THR B 1 107 ? 9.883 9.695 -4.043 1 95.25 107 THR B CA 1
ATOM 2584 C C . THR B 1 107 ? 8.656 10.375 -4.648 1 95.25 107 THR B C 1
ATOM 2586 O O . THR B 1 107 ? 7.816 10.914 -3.926 1 95.25 107 THR B O 1
ATOM 2589 N N . LYS B 1 108 ? 8.586 10.336 -5.953 1 94.38 108 LYS B N 1
ATOM 2590 C CA . LYS B 1 108 ? 7.473 10.945 -6.676 1 94.38 108 LYS B CA 1
ATOM 2591 C C . LYS B 1 108 ? 6.426 9.906 -7.062 1 94.38 108 LYS B C 1
ATOM 2593 O O . LYS B 1 108 ? 6.738 8.719 -7.184 1 94.38 108 LYS B O 1
ATOM 2598 N N . PRO B 1 109 ? 5.184 10.406 -7.293 1 96.31 109 PRO B N 1
ATOM 2599 C CA . PRO B 1 109 ? 4.09 9.5 -7.645 1 96.31 109 PRO B CA 1
ATOM 2600 C C . PRO B 1 109 ? 4.414 8.625 -8.852 1 96.31 109 PRO B C 1
ATOM 2602 O O . PRO B 1 109 ? 4.047 7.445 -8.883 1 96.31 109 PRO B O 1
ATOM 2605 N N . ASP B 1 110 ? 5.094 9.164 -9.766 1 94.94 110 ASP B N 1
ATOM 2606 C CA . ASP B 1 110 ? 5.402 8.406 -10.977 1 94.94 110 ASP B CA 1
ATOM 2607 C C . ASP B 1 110 ? 6.281 7.203 -10.664 1 94.94 110 ASP B C 1
ATOM 2609 O O . ASP B 1 110 ? 6.129 6.137 -11.266 1 94.94 110 ASP B O 1
ATOM 2613 N N . LEU B 1 111 ? 7.215 7.344 -9.797 1 94.56 111 LEU B N 1
ATOM 2614 C CA . LEU B 1 111 ? 8.086 6.246 -9.398 1 94.56 111 LEU B CA 1
ATOM 2615 C C . LEU B 1 111 ? 7.293 5.164 -8.672 1 94.56 111 LEU B C 1
ATOM 2617 O O . LEU B 1 111 ? 7.531 3.971 -8.875 1 94.56 111 LEU B O 1
ATOM 2621 N N . VAL B 1 112 ? 6.398 5.574 -7.832 1 96.94 112 VAL B N 1
ATOM 2622 C CA . VAL B 1 112 ? 5.535 4.637 -7.121 1 96.94 112 VAL B CA 1
ATOM 2623 C C . VAL B 1 112 ? 4.68 3.863 -8.125 1 96.94 112 VAL B C 1
ATOM 2625 O O . VAL B 1 112 ? 4.551 2.641 -8.023 1 96.94 112 VAL B O 1
ATOM 2628 N N . MET B 1 113 ? 4.207 4.598 -9.094 1 96.75 113 MET B N 1
ATOM 2629 C CA . MET B 1 113 ? 3.334 3.998 -10.094 1 96.75 113 MET B CA 1
ATOM 2630 C C . MET B 1 113 ? 4.082 2.953 -10.914 1 96.75 113 MET B C 1
ATOM 2632 O O . MET B 1 113 ? 3.502 1.942 -11.32 1 96.75 113 MET B O 1
ATOM 2636 N N . GLN B 1 114 ? 5.293 3.176 -11.195 1 96.38 114 GLN B N 1
ATOM 2637 C CA . GLN B 1 114 ? 6.102 2.215 -11.938 1 96.38 114 GLN B CA 1
ATOM 2638 C C . GLN B 1 114 ? 6.164 0.874 -11.219 1 96.38 114 GLN B C 1
ATOM 2640 O O . GLN B 1 114 ? 6.16 -0.183 -11.852 1 96.38 114 GLN B O 1
ATOM 2645 N N . ASN B 1 115 ? 6.23 0.922 -9.922 1 97.38 115 ASN B N 1
ATOM 2646 C CA . ASN B 1 115 ? 6.211 -0.308 -9.133 1 97.38 115 ASN B CA 1
ATOM 2647 C C . ASN B 1 115 ? 4.812 -0.917 -9.086 1 97.38 115 ASN B C 1
ATOM 2649 O O . ASN B 1 115 ? 4.645 -2.119 -9.297 1 97.38 115 ASN B O 1
ATOM 2653 N N . PHE B 1 116 ? 3.785 -0.086 -8.867 1 98.19 116 PHE B N 1
ATOM 2654 C CA . PHE B 1 116 ? 2.408 -0.542 -8.719 1 98.19 116 PHE B CA 1
ATOM 2655 C C . PHE B 1 116 ? 1.941 -1.274 -9.969 1 98.19 116 PHE B C 1
ATOM 2657 O O . PHE B 1 116 ? 1.226 -2.273 -9.883 1 98.19 116 PHE B O 1
ATOM 2664 N N . THR B 1 117 ? 2.328 -0.774 -11.062 1 98.06 117 THR B N 1
ATOM 2665 C CA . THR B 1 117 ? 1.828 -1.276 -12.336 1 98.06 117 THR B CA 1
ATOM 2666 C C . THR B 1 117 ? 2.082 -2.775 -12.461 1 98.06 117 THR B C 1
ATOM 2668 O O . THR B 1 117 ? 1.198 -3.527 -12.883 1 98.06 117 THR B O 1
ATOM 2671 N N . THR B 1 118 ? 3.17 -3.197 -12.047 1 98.12 118 THR B N 1
ATOM 2672 C CA . THR B 1 118 ? 3.504 -4.613 -12.125 1 98.12 118 THR B CA 1
ATOM 2673 C C . THR B 1 118 ? 3.195 -5.32 -10.805 1 98.12 118 THR B C 1
ATOM 2675 O O . THR B 1 118 ? 2.473 -6.316 -10.781 1 98.12 118 THR B O 1
ATOM 2678 N N . ASN B 1 119 ? 3.619 -4.762 -9.68 1 98.44 119 ASN B N 1
ATOM 2679 C CA . ASN B 1 119 ? 3.664 -5.465 -8.398 1 98.44 119 ASN B CA 1
ATOM 2680 C C . ASN B 1 119 ? 2.271 -5.609 -7.797 1 98.44 119 ASN B C 1
ATOM 2682 O O . ASN B 1 119 ? 2.037 -6.504 -6.98 1 98.44 119 ASN B O 1
ATOM 2686 N N . LEU B 1 120 ? 1.439 -4.707 -8.164 1 98.81 120 LEU B N 1
ATOM 2687 C CA . LEU B 1 120 ? 0.094 -4.75 -7.602 1 98.81 120 LEU B CA 1
ATOM 2688 C C . LEU B 1 120 ? -0.946 -4.961 -8.695 1 98.81 120 LEU B C 1
ATOM 2690 O O . LEU B 1 120 ? -1.663 -5.965 -8.695 1 98.81 120 LEU B O 1
ATOM 2694 N N . PHE B 1 121 ? -0.945 -4.062 -9.641 1 98.69 121 PHE B N 1
ATOM 2695 C CA . PHE B 1 121 ? -1.973 -4.117 -10.672 1 98.69 121 PHE B CA 1
ATOM 2696 C C . PHE B 1 121 ? -1.791 -5.352 -11.547 1 98.69 121 PHE B C 1
ATOM 2698 O O . PHE B 1 121 ? -2.77 -5.957 -11.984 1 98.69 121 PHE B O 1
ATOM 2705 N N . GLY B 1 122 ? -0.54 -5.684 -11.828 1 98.75 122 GLY B N 1
ATOM 2706 C CA . GLY B 1 122 ? -0.295 -6.93 -12.539 1 98.75 122 GLY B CA 1
ATOM 2707 C C . GLY B 1 122 ? -0.864 -8.141 -11.828 1 98.75 122 GLY B C 1
ATOM 2708 O O . GLY B 1 122 ? -1.455 -9.023 -12.461 1 98.75 122 GLY B O 1
ATOM 2709 N N . VAL B 1 123 ? -0.718 -8.211 -10.516 1 98.81 123 VAL B N 1
ATOM 2710 C CA . VAL B 1 123 ? -1.229 -9.312 -9.703 1 98.81 123 VAL B CA 1
ATOM 2711 C C . VAL B 1 123 ? -2.756 -9.312 -9.727 1 98.81 123 VAL B C 1
ATOM 2713 O O . VAL B 1 123 ? -3.381 -10.359 -9.867 1 98.81 123 VAL B O 1
ATOM 2716 N N . MET B 1 124 ? -3.346 -8.125 -9.586 1 98.62 124 MET B N 1
ATOM 2717 C CA . MET B 1 124 ? -4.801 -8.008 -9.625 1 98.62 124 MET B CA 1
ATOM 2718 C C . MET B 1 124 ? -5.352 -8.484 -10.961 1 98.62 124 MET B C 1
ATOM 2720 O O . MET B 1 124 ? -6.324 -9.25 -11 1 98.62 124 MET B O 1
ATOM 2724 N N . ASN B 1 125 ? -4.73 -8.039 -12.047 1 98.5 125 ASN B N 1
ATOM 2725 C CA . ASN B 1 125 ? -5.156 -8.43 -13.383 1 98.5 125 ASN B CA 1
ATOM 2726 C C . ASN B 1 125 ? -5.109 -9.945 -13.562 1 98.5 125 ASN B C 1
ATOM 2728 O O . ASN B 1 125 ? -6.086 -10.555 -14.008 1 98.5 125 ASN B O 1
ATOM 2732 N N . LEU B 1 126 ? -4.031 -10.508 -13.195 1 98.75 126 LEU B N 1
ATOM 2733 C CA . LEU B 1 126 ? -3.818 -11.93 -13.445 1 98.75 126 LEU B CA 1
ATOM 2734 C C . LEU B 1 126 ? -4.691 -12.781 -12.531 1 98.75 126 LEU B C 1
ATOM 2736 O O . LEU B 1 126 ? -5.289 -13.766 -12.977 1 98.75 126 LEU B O 1
ATOM 2740 N N . THR B 1 127 ? -4.73 -12.414 -11.266 1 98.75 127 THR B N 1
ATOM 2741 C CA . THR B 1 127 ? -5.539 -13.156 -10.305 1 98.75 127 THR B CA 1
ATOM 2742 C C . THR B 1 127 ? -7.008 -13.172 -10.727 1 98.75 127 THR B C 1
ATOM 2744 O O . THR B 1 127 ? -7.641 -14.227 -10.758 1 98.75 127 THR B O 1
ATOM 2747 N N . SER B 1 128 ? -7.504 -11.969 -11.062 1 97.56 128 SER B N 1
ATOM 2748 C CA . SER B 1 128 ? -8.898 -11.875 -11.484 1 97.56 128 SER B CA 1
ATOM 2749 C C . SER B 1 128 ? -9.156 -12.734 -12.719 1 97.56 128 SER B C 1
ATOM 2751 O O . SER B 1 128 ? -10.172 -13.438 -12.789 1 97.56 128 SER B O 1
ATOM 2753 N N . ALA B 1 129 ? -8.289 -12.734 -13.672 1 98 129 ALA B N 1
ATOM 2754 C CA . ALA B 1 129 ? -8.453 -13.469 -14.922 1 98 129 ALA B CA 1
ATOM 2755 C C . ALA B 1 129 ? -8.375 -14.977 -14.68 1 98 129 ALA B C 1
ATOM 2757 O O . ALA B 1 129 ? -9.031 -15.758 -15.375 1 98 129 ALA B O 1
ATOM 2758 N N . CYS B 1 130 ? -7.621 -15.391 -13.695 1 98.12 130 CYS B N 1
ATOM 2759 C CA . CYS B 1 130 ? -7.359 -16.812 -13.469 1 98.12 130 CYS B CA 1
ATOM 2760 C C . CYS B 1 130 ? -8.406 -17.406 -12.539 1 98.12 130 CYS B C 1
ATOM 2762 O O . CYS B 1 130 ? -8.523 -18.625 -12.438 1 98.12 130 CYS B O 1
ATOM 2764 N N . LEU B 1 131 ? -9.141 -16.562 -11.852 1 97.88 131 LEU B N 1
ATOM 2765 C CA . LEU B 1 131 ? -9.984 -17.031 -10.758 1 97.88 131 LEU B CA 1
ATOM 2766 C C . LEU B 1 131 ? -10.992 -18.078 -11.242 1 97.88 131 LEU B C 1
ATOM 2768 O O . LEU B 1 131 ? -11.172 -19.109 -10.602 1 97.88 131 LEU B O 1
ATOM 2772 N N . PRO B 1 132 ? -11.641 -17.891 -12.414 1 96.06 132 PRO B N 1
ATOM 2773 C CA . PRO B 1 132 ? -12.562 -18.922 -12.867 1 96.06 132 PRO B CA 1
ATOM 2774 C C . PRO B 1 132 ? -11.875 -20.281 -13.078 1 96.06 132 PRO B C 1
ATOM 2776 O O . PRO B 1 132 ? -12.438 -21.312 -12.734 1 96.06 132 PRO B O 1
ATOM 2779 N N . LEU B 1 133 ? -10.703 -20.297 -13.594 1 96.62 133 LEU B N 1
ATOM 2780 C CA . LEU B 1 133 ? -9.961 -21.531 -13.797 1 96.62 133 LEU B CA 1
ATOM 2781 C C . LEU B 1 133 ? -9.5 -22.109 -12.461 1 96.62 133 LEU B C 1
ATOM 2783 O O . LEU B 1 133 ? -9.477 -23.328 -12.297 1 96.62 133 LEU B O 1
ATOM 2787 N N . LEU B 1 134 ? -9.117 -21.25 -11.578 1 97.5 134 LEU B N 1
ATOM 2788 C CA . LEU B 1 134 ? -8.688 -21.688 -10.258 1 97.5 134 LEU B CA 1
ATOM 2789 C C . LEU B 1 134 ? -9.836 -22.359 -9.5 1 97.5 134 LEU B C 1
ATOM 2791 O O . LEU B 1 134 ? -9.625 -23.328 -8.773 1 97.5 134 LEU B O 1
ATOM 2795 N N . LYS B 1 135 ? -10.984 -21.781 -9.656 1 95.94 135 LYS B N 1
ATOM 2796 C CA . LYS B 1 135 ? -12.164 -22.344 -8.992 1 95.94 135 LYS B CA 1
ATOM 2797 C C . LYS B 1 135 ? -12.469 -23.75 -9.516 1 95.94 135 LYS B C 1
ATOM 2799 O O . LYS B 1 135 ? -13.016 -24.578 -8.789 1 95.94 135 LYS B O 1
ATOM 2804 N N . LYS B 1 136 ? -12.078 -24.016 -10.703 1 94.12 136 LYS B N 1
ATOM 2805 C CA . LYS B 1 136 ? -12.305 -25.328 -11.305 1 94.12 136 LYS B CA 1
ATOM 2806 C C . LYS B 1 136 ? -11.219 -26.312 -10.883 1 94.12 136 LYS B C 1
ATOM 2808 O O . LYS B 1 136 ? -11.398 -27.531 -11 1 94.12 136 LYS B O 1
ATOM 2813 N N . GLY B 1 137 ? -10.102 -25.797 -10.445 1 93.5 137 GLY B N 1
ATOM 2814 C CA . GLY B 1 137 ? -8.992 -26.641 -10.023 1 93.5 137 GLY B CA 1
ATOM 2815 C C . GLY B 1 137 ? -9.188 -27.219 -8.633 1 93.5 137 GLY B C 1
ATOM 2816 O O . GLY B 1 137 ? -10.062 -26.781 -7.887 1 93.5 137 GLY B O 1
ATOM 2817 N N . LYS B 1 138 ? -8.383 -28.188 -8.289 1 92.12 138 LYS B N 1
ATOM 2818 C CA . LYS B 1 138 ? -8.492 -28.828 -6.984 1 92.12 138 LYS B CA 1
ATOM 2819 C C . LYS B 1 138 ? -7.57 -28.172 -5.961 1 92.12 138 LYS B C 1
ATOM 2821 O O . LYS B 1 138 ? -7.848 -28.188 -4.762 1 92.12 138 LYS B O 1
ATOM 2826 N N . GLY B 1 139 ? -6.5 -27.547 -6.383 1 95 139 GLY B N 1
ATOM 2827 C CA . GLY B 1 139 ? -5.496 -27.016 -5.484 1 95 139 GLY B CA 1
ATOM 2828 C C . GLY B 1 139 ? -5.949 -25.75 -4.766 1 95 139 GLY B C 1
ATOM 2829 O O . GLY B 1 139 ? -5.727 -25.609 -3.562 1 95 139 GLY B O 1
ATOM 2830 N N . LYS B 1 140 ? -6.535 -24.875 -5.445 1 97.56 140 LYS B N 1
ATOM 2831 C CA . LYS B 1 140 ? -7.086 -23.625 -4.922 1 97.56 140 LYS B CA 1
ATOM 2832 C C . LYS B 1 140 ? -6.031 -22.828 -4.148 1 97.56 140 LYS B C 1
ATOM 2834 O O . LYS B 1 140 ? -6.277 -22.391 -3.027 1 97.56 140 LYS B O 1
ATOM 2839 N N . GLN B 1 141 ? -4.875 -22.656 -4.75 1 98.75 141 GLN B N 1
ATOM 2840 C CA . GLN B 1 141 ? -3.773 -21.953 -4.109 1 98.75 141 GLN B CA 1
ATOM 2841 C C . GLN B 1 141 ? -3.385 -20.703 -4.906 1 98.75 141 GLN B C 1
ATOM 2843 O O . GLN B 1 141 ? -3.32 -20.75 -6.137 1 98.75 141 GLN B O 1
ATOM 2848 N N . ILE B 1 142 ? -3.254 -19.625 -4.246 1 98.94 142 ILE B N 1
ATOM 2849 C CA . ILE B 1 142 ? -2.746 -18.391 -4.832 1 98.94 142 ILE B CA 1
ATOM 2850 C C . ILE B 1 142 ? -1.569 -17.875 -4.008 1 98.94 142 ILE B C 1
ATOM 2852 O O . ILE B 1 142 ? -1.693 -17.672 -2.797 1 98.94 142 ILE B O 1
ATOM 2856 N N . PHE B 1 143 ? -0.434 -17.719 -4.648 1 98.94 143 PHE B N 1
ATOM 2857 C CA . PHE B 1 143 ? 0.753 -17.172 -4.012 1 98.94 143 PHE B CA 1
ATOM 2858 C C . PHE B 1 143 ? 1.08 -15.789 -4.582 1 98.94 143 PHE B C 1
ATOM 2860 O O . PHE B 1 143 ? 0.898 -15.547 -5.777 1 98.94 143 PHE B O 1
ATOM 2867 N N . GLY B 1 144 ? 1.47 -14.906 -3.771 1 98.75 144 GLY B N 1
ATOM 2868 C CA . GLY B 1 144 ? 2.102 -13.664 -4.18 1 98.75 144 GLY B CA 1
ATOM 2869 C C . GLY B 1 144 ? 3.549 -13.555 -3.736 1 98.75 144 GLY B C 1
ATOM 2870 O O . GLY B 1 144 ? 3.852 -13.688 -2.549 1 98.75 144 GLY B O 1
ATOM 2871 N N . VAL B 1 145 ? 4.434 -13.344 -4.676 1 98.56 145 VAL B N 1
ATOM 2872 C CA . VAL B 1 145 ? 5.828 -13.117 -4.32 1 98.56 145 VAL B CA 1
ATOM 2873 C C . VAL B 1 145 ? 6.008 -11.68 -3.828 1 98.56 145 VAL B C 1
ATOM 2875 O O . VAL B 1 145 ? 6.145 -10.758 -4.629 1 98.56 145 VAL B O 1
ATOM 2878 N N . SER B 1 146 ? 6.016 -11.562 -2.578 1 98 146 SER B N 1
ATOM 2879 C CA . SER B 1 146 ? 6.191 -10.273 -1.924 1 98 146 SER B CA 1
ATOM 2880 C C . SER B 1 146 ? 7.652 -10.023 -1.571 1 98 146 SER B C 1
ATOM 2882 O O . SER B 1 146 ? 8.547 -10.266 -2.389 1 98 146 SER B O 1
ATOM 2884 N N . SER B 1 147 ? 7.926 -9.352 -0.533 1 96.06 147 SER B N 1
ATOM 2885 C CA . SER B 1 147 ? 9.242 -8.969 -0.042 1 96.06 147 SER B CA 1
ATOM 2886 C C . SER B 1 147 ? 9.203 -8.617 1.442 1 96.06 147 SER B C 1
ATOM 2888 O O . SER B 1 147 ? 8.156 -8.227 1.964 1 96.06 147 SER B O 1
ATOM 2890 N N . ILE B 1 148 ? 10.367 -8.789 2.051 1 95.06 148 ILE B N 1
ATOM 2891 C CA . ILE B 1 148 ? 10.492 -8.266 3.408 1 95.06 148 ILE B CA 1
ATOM 2892 C C . ILE B 1 148 ? 10.195 -6.77 3.418 1 95.06 148 ILE B C 1
ATOM 2894 O O . ILE B 1 148 ? 9.75 -6.223 4.43 1 95.06 148 ILE B O 1
ATOM 2898 N N . CYS B 1 149 ? 10.359 -6.141 2.32 1 94.06 149 CYS B N 1
ATOM 2899 C CA . CYS B 1 149 ? 10.117 -4.715 2.152 1 94.06 149 CYS B CA 1
ATOM 2900 C C . CYS B 1 149 ? 8.625 -4.402 2.268 1 94.06 149 CYS B C 1
ATOM 2902 O O . CYS B 1 149 ? 8.242 -3.246 2.445 1 94.06 149 CYS B O 1
ATOM 2904 N N . GLY B 1 150 ? 7.773 -5.363 2.156 1 96.56 150 GLY B N 1
ATOM 2905 C CA . GLY B 1 150 ? 6.336 -5.152 2.246 1 96.56 150 GLY B CA 1
ATOM 2906 C C . GLY B 1 150 ? 5.809 -5.25 3.666 1 96.56 150 GLY B C 1
ATOM 2907 O O . GLY B 1 150 ? 4.617 -5.047 3.904 1 96.56 150 GLY B O 1
ATOM 2908 N N . SER B 1 151 ? 6.719 -5.621 4.621 1 95.75 151 SER B N 1
ATOM 2909 C CA . SER B 1 151 ? 6.352 -5.711 6.031 1 95.75 151 SER B CA 1
ATOM 2910 C C . SER B 1 151 ? 6.391 -4.344 6.703 1 95.75 151 SER B C 1
ATOM 2912 O O . SER B 1 151 ? 7.453 -3.734 6.824 1 95.75 151 SER B O 1
ATOM 2914 N N . LEU B 1 152 ? 5.242 -3.869 7.156 1 94.5 152 LEU B N 1
ATOM 2915 C CA . LEU B 1 152 ? 5.188 -2.592 7.859 1 94.5 152 LEU B CA 1
ATOM 2916 C C . LEU B 1 152 ? 5.691 -2.734 9.289 1 94.5 152 LEU B C 1
ATOM 2918 O O . LEU B 1 152 ? 6.301 -1.809 9.836 1 94.5 152 LEU B O 1
ATOM 2922 N N . GLY B 1 153 ? 5.41 -3.854 9.805 1 90.69 153 GLY B N 1
ATOM 2923 C CA . GLY B 1 153 ? 5.781 -4.098 11.188 1 90.69 153 GLY B CA 1
ATOM 2924 C C . GLY B 1 153 ? 7.168 -4.688 11.344 1 90.69 153 GLY B C 1
ATOM 2925 O O . GLY B 1 153 ? 7.613 -4.973 12.461 1 90.69 153 GLY B O 1
ATOM 2926 N N . GLY B 1 154 ? 7.855 -4.875 10.242 1 87.75 154 GLY B N 1
ATOM 2927 C CA . GLY B 1 154 ? 9.164 -5.508 10.273 1 87.75 154 GLY B CA 1
ATOM 2928 C C . GLY B 1 154 ? 10.312 -4.512 10.258 1 87.75 154 GLY B C 1
ATOM 2929 O O . GLY B 1 154 ? 10.086 -3.305 10.156 1 87.75 154 GLY B O 1
ATOM 2930 N N . PHE B 1 155 ? 11.477 -5.066 10.227 1 84.69 155 PHE B N 1
ATOM 2931 C CA . PHE B 1 155 ? 12.68 -4.273 10.43 1 84.69 155 PHE B CA 1
ATOM 2932 C C . PHE B 1 155 ? 12.961 -3.395 9.219 1 84.69 155 PHE B C 1
ATOM 2934 O O . PHE B 1 155 ? 13.453 -2.273 9.359 1 84.69 155 PHE B O 1
ATOM 2941 N N . PHE B 1 156 ? 12.578 -3.832 8.086 1 86.5 156 PHE B N 1
ATOM 2942 C CA . PHE B 1 156 ? 12.992 -3.117 6.887 1 86.5 156 PHE B CA 1
ATOM 2943 C C . PHE B 1 156 ? 12.18 -1.842 6.707 1 86.5 156 PHE B C 1
ATOM 2945 O O . PHE B 1 156 ? 12.594 -0.932 5.984 1 86.5 156 PHE B O 1
ATOM 2952 N N . SER B 1 157 ? 11.039 -1.876 7.293 1 85.69 157 SER B N 1
ATOM 2953 C CA . SER B 1 157 ? 10.242 -0.655 7.223 1 85.69 157 SER B CA 1
ATOM 2954 C C . SER B 1 157 ? 10.828 0.44 8.102 1 85.69 157 SER B C 1
ATOM 2956 O O . SER B 1 157 ? 10.438 1.604 8 1 85.69 157 SER B O 1
ATOM 2958 N N . ASP B 1 158 ? 11.766 0.074 8.867 1 89.75 158 ASP B N 1
ATOM 2959 C CA . ASP B 1 158 ? 12.383 1.016 9.797 1 89.75 158 ASP B CA 1
ATOM 2960 C C . ASP B 1 158 ? 13.633 1.646 9.195 1 89.75 158 ASP B C 1
ATOM 2962 O O . ASP B 1 158 ? 14.688 1.677 9.828 1 89.75 158 ASP B O 1
ATOM 2966 N N . ASN B 1 159 ? 13.648 1.914 7.941 1 91.69 159 ASN B N 1
ATOM 2967 C CA . ASN B 1 159 ? 14.664 2.689 7.234 1 91.69 159 ASN B CA 1
ATOM 2968 C C . ASN B 1 159 ? 14.07 3.443 6.051 1 91.69 159 ASN B C 1
ATOM 2970 O O . ASN B 1 159 ? 12.883 3.295 5.746 1 91.69 159 ASN B O 1
ATOM 2974 N N . SER B 1 160 ? 14.859 4.258 5.41 1 94.25 160 SER B N 1
ATOM 2975 C CA . SER B 1 160 ? 14.32 5.125 4.371 1 94.25 160 SER B CA 1
ATOM 2976 C C . SER B 1 160 ? 14.68 4.609 2.98 1 94.25 160 SER B C 1
ATOM 2978 O O . SER B 1 160 ? 14.617 5.359 2.002 1 94.25 160 SER B O 1
ATOM 2980 N N . LEU B 1 161 ? 15 3.367 2.881 1 91.5 161 LEU B N 1
ATOM 2981 C CA . LEU B 1 161 ? 15.469 2.832 1.606 1 91.5 161 LEU B CA 1
ATOM 2982 C C . LEU B 1 161 ? 14.312 2.23 0.813 1 91.5 161 LEU B C 1
ATOM 2984 O O . LEU B 1 161 ? 13.375 1.683 1.395 1 91.5 161 LEU B O 1
ATOM 2988 N N . ALA B 1 162 ? 14.359 2.322 -0.492 1 92.94 162 ALA B N 1
ATOM 2989 C CA . ALA B 1 162 ? 13.492 1.619 -1.43 1 92.94 162 ALA B CA 1
ATOM 2990 C C . ALA B 1 162 ? 12.023 1.943 -1.162 1 92.94 162 ALA B C 1
ATOM 2992 O O . ALA B 1 162 ? 11.18 1.043 -1.108 1 92.94 162 ALA B O 1
ATOM 2993 N N . THR B 1 163 ? 11.719 3.166 -1.002 1 95.62 163 THR B N 1
ATOM 2994 C CA . THR B 1 163 ? 10.414 3.623 -0.542 1 95.62 163 THR B CA 1
ATOM 2995 C C . THR B 1 163 ? 9.312 3.174 -1.501 1 95.62 163 THR B C 1
ATOM 2997 O O . THR B 1 163 ? 8.352 2.527 -1.088 1 95.62 163 THR B O 1
ATOM 3000 N N . ALA B 1 164 ? 9.5 3.473 -2.779 1 96.75 164 ALA B N 1
ATOM 3001 C CA . ALA B 1 164 ? 8.469 3.154 -3.762 1 96.75 164 ALA B CA 1
ATOM 3002 C C . ALA B 1 164 ? 8.219 1.65 -3.83 1 96.75 164 ALA B C 1
ATOM 3004 O O . ALA B 1 164 ? 7.07 1.209 -3.9 1 96.75 164 ALA B O 1
ATOM 3005 N N . TYR B 1 165 ? 9.234 0.884 -3.791 1 95.88 165 TYR B N 1
ATOM 3006 C CA . TYR B 1 165 ? 9.133 -0.571 -3.822 1 95.88 165 TYR B CA 1
ATOM 3007 C C . TYR B 1 165 ? 8.43 -1.095 -2.578 1 95.88 165 TYR B C 1
ATOM 3009 O O . TYR B 1 165 ? 7.523 -1.928 -2.674 1 95.88 165 TYR B O 1
ATOM 3017 N N . CYS B 1 166 ? 8.805 -0.582 -1.394 1 96.75 166 CYS B N 1
ATOM 3018 C CA . CYS B 1 166 ? 8.195 -0.994 -0.135 1 96.75 166 CYS B CA 1
ATOM 3019 C C . CYS B 1 166 ? 6.703 -0.688 -0.128 1 96.75 166 CYS B C 1
ATOM 3021 O O . CYS B 1 166 ? 5.898 -1.512 0.308 1 96.75 166 CYS B O 1
ATOM 3023 N N . ILE B 1 167 ? 6.383 0.479 -0.617 1 97.69 167 ILE B N 1
ATOM 3024 C CA . ILE B 1 167 ? 4.98 0.867 -0.712 1 97.69 167 ILE B CA 1
ATOM 3025 C C . ILE B 1 167 ? 4.227 -0.138 -1.578 1 97.69 167 ILE B C 1
ATOM 3027 O O . ILE B 1 167 ? 3.146 -0.604 -1.2 1 97.69 167 ILE B O 1
ATOM 3031 N N . SER B 1 168 ? 4.766 -0.521 -2.68 1 97.75 168 SER B N 1
ATOM 3032 C CA . SER B 1 168 ? 4.102 -1.433 -3.605 1 97.75 168 SER B CA 1
ATOM 3033 C C . SER B 1 168 ? 3.902 -2.809 -2.979 1 97.75 168 SER B C 1
ATOM 3035 O O . SER B 1 168 ? 2.857 -3.436 -3.164 1 97.75 168 SER B O 1
ATOM 3037 N N . LYS B 1 169 ? 4.871 -3.258 -2.268 1 98.06 169 LYS B N 1
ATOM 3038 C CA . LYS B 1 169 ? 4.785 -4.602 -1.698 1 98.06 169 LYS B CA 1
ATOM 3039 C C . LYS B 1 169 ? 3.887 -4.617 -0.466 1 98.06 169 LYS B C 1
ATOM 3041 O O . LYS B 1 169 ? 3.205 -5.613 -0.203 1 98.06 169 LYS B O 1
ATOM 3046 N N . ALA B 1 170 ? 3.828 -3.516 0.279 1 98.06 170 ALA B N 1
ATOM 3047 C CA . ALA B 1 170 ? 2.828 -3.404 1.337 1 98.06 170 ALA B CA 1
ATOM 3048 C C . ALA B 1 170 ? 1.415 -3.445 0.762 1 98.06 170 ALA B C 1
ATOM 3050 O O . ALA B 1 170 ? 0.53 -4.098 1.321 1 98.06 170 ALA B O 1
ATOM 3051 N N . ALA B 1 171 ? 1.233 -2.734 -0.309 1 98.44 171 ALA B N 1
ATOM 3052 C CA . ALA B 1 171 ? -0.053 -2.734 -1.001 1 98.44 171 ALA B CA 1
ATOM 3053 C C . ALA B 1 171 ? -0.416 -4.137 -1.482 1 98.44 171 ALA B C 1
ATOM 3055 O O . ALA B 1 171 ? -1.561 -4.574 -1.337 1 98.44 171 ALA B O 1
ATOM 3056 N N . LEU B 1 172 ? 0.539 -4.824 -2.008 1 98.69 172 LEU B N 1
ATOM 3057 C CA . LEU B 1 172 ? 0.336 -6.199 -2.445 1 98.69 172 LEU B CA 1
ATOM 3058 C C . LEU B 1 172 ? -0.104 -7.082 -1.281 1 98.69 172 LEU B C 1
ATOM 3060 O O . LEU B 1 172 ? -1.052 -7.859 -1.41 1 98.69 172 LEU B O 1
ATOM 3064 N N . ASN B 1 173 ? 0.619 -6.965 -0.162 1 98.44 173 ASN B N 1
ATOM 3065 C CA . ASN B 1 173 ? 0.291 -7.754 1.021 1 98.44 173 ASN B CA 1
ATOM 3066 C C . ASN B 1 173 ? -1.146 -7.512 1.474 1 98.44 173 ASN B C 1
ATOM 3068 O O . ASN B 1 173 ? -1.863 -8.453 1.808 1 98.44 173 ASN B O 1
ATOM 3072 N N . MET B 1 174 ? -1.577 -6.234 1.453 1 98.19 174 MET B N 1
ATOM 3073 C CA . MET B 1 174 ? -2.949 -5.926 1.846 1 98.19 174 MET B CA 1
ATOM 3074 C C . MET B 1 174 ? -3.947 -6.57 0.891 1 98.19 174 MET B C 1
ATOM 3076 O O . MET B 1 174 ? -4.93 -7.172 1.327 1 98.19 174 MET B O 1
ATOM 3080 N N . TYR B 1 175 ? -3.697 -6.504 -0.383 1 98.25 175 TYR B N 1
ATOM 3081 C CA . TYR B 1 175 ? -4.582 -7.09 -1.386 1 98.25 175 TYR B CA 1
ATOM 3082 C C . TYR B 1 175 ? -4.727 -8.594 -1.173 1 98.25 175 TYR B C 1
ATOM 3084 O O . TYR B 1 175 ? -5.844 -9.109 -1.12 1 98.25 175 TYR B O 1
ATOM 3092 N N . LEU B 1 176 ? -3.625 -9.227 -0.998 1 98.56 176 LEU B N 1
ATOM 3093 C CA . LEU B 1 176 ? -3.641 -10.68 -0.895 1 98.56 176 LEU B CA 1
ATOM 3094 C C . LEU B 1 176 ? -4.266 -11.125 0.424 1 98.56 176 LEU B C 1
ATOM 3096 O O . LEU B 1 176 ? -4.93 -12.156 0.482 1 98.56 176 LEU B O 1
ATOM 3100 N N . ARG B 1 177 ? -3.963 -10.367 1.474 1 97.94 177 ARG B N 1
ATOM 3101 C CA . ARG B 1 177 ? -4.602 -10.68 2.75 1 97.94 177 ARG B CA 1
ATOM 3102 C C . ARG B 1 177 ? -6.117 -10.594 2.639 1 97.94 177 ARG B C 1
ATOM 3104 O O . ARG B 1 177 ? -6.832 -11.5 3.07 1 97.94 177 ARG B O 1
ATOM 3111 N N . LYS B 1 178 ? -6.598 -9.586 2.037 1 97.5 178 LYS B N 1
ATOM 3112 C CA . LYS B 1 178 ? -8.039 -9.414 1.878 1 97.5 178 LYS B CA 1
ATOM 3113 C C . LYS B 1 178 ? -8.617 -10.445 0.907 1 97.5 178 LYS B C 1
ATOM 3115 O O . LYS B 1 178 ? -9.727 -10.938 1.105 1 97.5 178 LYS B O 1
ATOM 3120 N N . LEU B 1 179 ? -7.902 -10.734 -0.112 1 98.44 179 LEU B N 1
ATOM 3121 C CA . LEU B 1 179 ? -8.32 -11.766 -1.058 1 98.44 179 LEU B CA 1
ATOM 3122 C C . LEU B 1 179 ? -8.492 -13.109 -0.358 1 98.44 179 LEU B C 1
ATOM 3124 O O . LEU B 1 179 ? -9.422 -13.859 -0.661 1 98.44 179 LEU B O 1
ATOM 3128 N N . SER B 1 180 ? -7.57 -13.445 0.543 1 98.38 180 SER B N 1
ATOM 3129 C CA . SER B 1 180 ? -7.637 -14.703 1.289 1 98.38 180 SER B CA 1
ATOM 3130 C C . SER B 1 180 ? -8.961 -14.828 2.037 1 98.38 180 SER B C 1
ATOM 3132 O O . SER B 1 180 ? -9.523 -15.922 2.125 1 98.38 180 SER B O 1
ATOM 3134 N N . ARG B 1 181 ? -9.43 -13.734 2.521 1 97.31 181 ARG B N 1
ATOM 3135 C CA . ARG B 1 181 ? -10.664 -13.758 3.295 1 97.31 181 ARG B CA 1
ATOM 3136 C C . ARG B 1 181 ? -11.875 -13.898 2.383 1 97.31 181 ARG B C 1
ATOM 3138 O O . ARG B 1 181 ? -12.828 -14.609 2.717 1 97.31 181 ARG B O 1
ATOM 3145 N N . GLU B 1 182 ? -11.836 -13.211 1.284 1 97.62 182 GLU B N 1
ATOM 3146 C CA . GLU B 1 182 ? -12.922 -13.375 0.324 1 97.62 182 GLU B CA 1
ATOM 3147 C C . GLU B 1 182 ? -13.062 -14.828 -0.113 1 97.62 182 GLU B C 1
ATOM 3149 O O . GLU B 1 182 ? -14.172 -15.352 -0.206 1 97.62 182 GLU B O 1
ATOM 3154 N N . LEU B 1 183 ? -11.961 -15.477 -0.364 1 98.38 183 LEU B N 1
ATOM 3155 C CA . LEU B 1 183 ? -11.977 -16.75 -1.068 1 98.38 183 LEU B CA 1
ATOM 3156 C C . LEU B 1 183 ? -11.938 -17.922 -0.084 1 98.38 183 LEU B C 1
ATOM 3158 O O . LEU B 1 183 ? -11.961 -19.078 -0.491 1 98.38 183 LEU B O 1
ATOM 3162 N N . GLU B 1 184 ? -11.891 -17.562 1.153 1 97.44 184 GLU B N 1
ATOM 3163 C CA . GLU B 1 184 ? -11.781 -18.578 2.191 1 97.44 184 GLU B CA 1
ATOM 3164 C C . GLU B 1 184 ? -12.914 -19.594 2.098 1 97.44 184 GLU B C 1
ATOM 3166 O O . GLU B 1 184 ? -12.688 -20.797 2.186 1 97.44 184 GLU B O 1
ATOM 3171 N N . SER B 1 185 ? -14.094 -19.141 1.872 1 96.69 185 SER B N 1
ATOM 3172 C CA . SER B 1 185 ? -15.266 -20.016 1.841 1 96.69 185 SER B CA 1
ATOM 3173 C C . SER B 1 185 ? -15.234 -20.922 0.62 1 96.69 185 SER B C 1
ATOM 3175 O O . SER B 1 185 ? -15.883 -21.969 0.61 1 96.69 185 SER B O 1
ATOM 3177 N N . ASP B 1 186 ? -14.5 -20.531 -0.389 1 97.25 186 ASP B N 1
ATOM 3178 C CA . ASP B 1 186 ? -14.375 -21.344 -1.595 1 97.25 186 ASP B CA 1
ATOM 3179 C C . ASP B 1 186 ? -13.234 -22.359 -1.455 1 97.25 186 ASP B C 1
ATOM 3181 O O . ASP B 1 186 ? -12.938 -23.094 -2.396 1 97.25 186 ASP B O 1
ATOM 3185 N N . GLY B 1 187 ? -12.516 -22.297 -0.317 1 97.88 187 GLY B N 1
ATOM 3186 C CA . GLY B 1 187 ? -11.5 -23.297 -0.043 1 97.88 187 GLY B CA 1
ATOM 3187 C C . GLY B 1 187 ? -10.109 -22.875 -0.468 1 97.88 187 GLY B C 1
ATOM 3188 O O . GLY B 1 187 ? -9.188 -23.688 -0.502 1 97.88 187 GLY B O 1
ATOM 3189 N N . PHE B 1 188 ? -9.992 -21.641 -0.792 1 98.69 188 PHE B N 1
ATOM 3190 C CA . PHE B 1 188 ? -8.703 -21.156 -1.281 1 98.69 188 PHE B CA 1
ATOM 3191 C C . PHE B 1 188 ? -7.734 -20.922 -0.127 1 98.69 188 PHE B C 1
ATOM 3193 O O . PHE B 1 188 ? -8.156 -20.594 0.984 1 98.69 188 PHE B O 1
ATOM 3200 N N . THR B 1 189 ? -6.477 -21.125 -0.367 1 98.75 189 THR B N 1
ATOM 3201 C CA . THR B 1 189 ? -5.355 -20.672 0.449 1 98.75 189 THR B CA 1
ATOM 3202 C C . THR B 1 189 ? -4.539 -19.625 -0.294 1 98.75 189 THR B C 1
ATOM 3204 O O . THR B 1 189 ? -3.965 -19.906 -1.348 1 98.75 189 THR B O 1
ATOM 3207 N N . VAL B 1 190 ? -4.574 -18.391 0.184 1 98.81 190 VAL B N 1
ATOM 3208 C CA . VAL B 1 190 ? -3.85 -17.266 -0.399 1 98.81 190 VAL B CA 1
ATOM 3209 C C . VAL B 1 190 ? -2.68 -16.891 0.504 1 98.81 190 VAL B C 1
ATOM 3211 O O . VAL B 1 190 ? -2.877 -16.547 1.676 1 98.81 190 VAL B O 1
ATOM 3214 N N . VAL B 1 191 ? -1.412 -16.891 -0.09 1 98.56 191 VAL B N 1
ATOM 3215 C CA . VAL B 1 191 ? -0.236 -16.719 0.759 1 98.56 191 VAL B CA 1
ATOM 3216 C C . VAL B 1 191 ? 0.783 -15.82 0.066 1 98.56 191 VAL B C 1
ATOM 3218 O O . VAL B 1 191 ? 1.372 -16.203 -0.947 1 98.56 191 VAL B O 1
ATOM 3221 N N . PRO B 1 192 ? 0.951 -14.641 0.562 1 98.62 192 PRO B N 1
ATOM 3222 C CA . PRO B 1 192 ? 2.17 -13.914 0.201 1 98.62 192 PRO B CA 1
ATOM 3223 C C . PRO B 1 192 ? 3.414 -14.469 0.893 1 98.62 192 PRO B C 1
ATOM 3225 O O . PRO B 1 192 ? 3.34 -14.906 2.043 1 98.62 192 PRO B O 1
ATOM 3228 N N . TYR B 1 193 ? 4.594 -14.406 0.192 1 98.5 193 TYR B N 1
ATOM 3229 C CA . TYR B 1 193 ? 5.836 -14.82 0.84 1 98.5 193 TYR B CA 1
ATOM 3230 C C . TYR B 1 193 ? 7.02 -14.023 0.305 1 98.5 193 TYR B C 1
ATOM 3232 O O . TYR B 1 193 ? 6.992 -13.539 -0.828 1 98.5 193 TYR B O 1
ATOM 3240 N N . HIS B 1 194 ? 7.984 -13.836 1.1 1 96.69 194 HIS B N 1
ATOM 3241 C CA . HIS B 1 194 ? 9.266 -13.211 0.796 1 96.69 194 HIS B CA 1
ATOM 3242 C C . HIS B 1 194 ? 10.305 -14.25 0.375 1 96.69 194 HIS B C 1
ATOM 3244 O O . HIS B 1 194 ? 10.633 -15.148 1.15 1 96.69 194 HIS B O 1
ATOM 3250 N N . PRO B 1 195 ? 10.82 -14.102 -0.757 1 97.06 195 PRO B N 1
ATOM 3251 C CA . PRO B 1 195 ? 11.727 -15.141 -1.245 1 97.06 195 PRO B CA 1
ATOM 3252 C C . PRO B 1 195 ? 13.148 -14.984 -0.709 1 97.06 195 PRO B C 1
ATOM 3254 O O . PRO B 1 195 ? 14.008 -15.828 -0.972 1 97.06 195 PRO B O 1
ATOM 3257 N N . GLY B 1 196 ? 13.352 -13.875 0.08 1 95.25 196 GLY B N 1
ATOM 3258 C CA . GLY B 1 196 ? 14.695 -13.539 0.515 1 95.25 196 GLY B CA 1
ATOM 3259 C C . GLY B 1 196 ? 15.336 -12.438 -0.315 1 95.25 196 GLY B C 1
ATOM 3260 O O . GLY B 1 196 ? 14.742 -11.961 -1.284 1 95.25 196 GLY B O 1
ATOM 3261 N N . TYR B 1 197 ? 16.469 -11.914 0.131 1 93.5 197 TYR B N 1
ATOM 3262 C CA . TYR B 1 197 ? 17.266 -10.969 -0.645 1 93.5 197 TYR B CA 1
ATOM 3263 C C . TYR B 1 197 ? 18.125 -11.703 -1.669 1 93.5 197 TYR B C 1
ATOM 3265 O O . TYR B 1 197 ? 19.266 -12.094 -1.37 1 93.5 197 TYR B O 1
ATOM 3273 N N . VAL B 1 198 ? 17.594 -11.805 -2.877 1 94.06 198 VAL B N 1
ATOM 3274 C CA . VAL B 1 198 ? 18.109 -12.734 -3.877 1 94.06 198 VAL B CA 1
ATOM 3275 C C . VAL B 1 198 ? 18.906 -11.961 -4.926 1 94.06 198 VAL B C 1
ATOM 3277 O O . VAL B 1 198 ? 18.484 -10.891 -5.375 1 94.06 198 VAL B O 1
ATOM 3280 N N . LYS B 1 199 ? 20.031 -12.484 -5.328 1 90.06 199 LYS B N 1
ATOM 3281 C CA . LYS B 1 199 ? 20.828 -11.898 -6.391 1 90.06 199 LYS B CA 1
ATOM 3282 C C . LYS B 1 199 ? 20.156 -12.055 -7.75 1 90.06 199 LYS B C 1
ATOM 3284 O O . LYS B 1 199 ? 20.312 -13.078 -8.422 1 90.06 199 LYS B O 1
ATOM 3289 N N . THR B 1 200 ? 19.359 -11.031 -8.133 1 88.62 200 THR B N 1
ATOM 3290 C CA . THR B 1 200 ? 18.625 -10.992 -9.398 1 88.62 200 THR B CA 1
ATOM 3291 C C . THR B 1 200 ? 18.734 -9.609 -10.039 1 88.62 200 THR B C 1
ATOM 3293 O O . THR B 1 200 ? 19.359 -8.711 -9.477 1 88.62 200 THR B O 1
ATOM 3296 N N . SER B 1 201 ? 18.203 -9.5 -11.203 1 82.19 201 SER B N 1
ATOM 3297 C CA . SER B 1 201 ? 18.172 -8.195 -11.867 1 82.19 201 SER B CA 1
ATOM 3298 C C . SER B 1 201 ? 17.359 -7.188 -11.07 1 82.19 201 SER B C 1
ATOM 3300 O O . SER B 1 201 ? 17.656 -5.992 -11.078 1 82.19 201 SER B O 1
ATOM 3302 N N . VAL B 1 202 ? 16.391 -7.668 -10.328 1 81.25 202 VAL B N 1
ATOM 3303 C CA . VAL B 1 202 ? 15.508 -6.816 -9.531 1 81.25 202 VAL B CA 1
ATOM 3304 C C . VAL B 1 202 ? 16.312 -6.113 -8.445 1 81.25 202 VAL B C 1
ATOM 3306 O O . VAL B 1 202 ? 16.078 -4.938 -8.156 1 81.25 202 VAL B O 1
ATOM 3309 N N . THR B 1 203 ? 17.297 -6.832 -7.895 1 83.56 203 THR B N 1
ATOM 3310 C CA . THR B 1 203 ? 18.125 -6.27 -6.828 1 83.56 203 THR B CA 1
ATOM 3311 C C . THR B 1 203 ? 19.438 -5.75 -7.383 1 83.56 203 THR B C 1
ATOM 3313 O O . THR B 1 203 ? 20.391 -5.516 -6.629 1 83.56 203 THR B O 1
ATOM 3316 N N . SER B 1 204 ? 19.609 -5.688 -8.664 1 80.94 204 SER B N 1
ATOM 3317 C CA . SER B 1 204 ? 20.844 -5.266 -9.336 1 80.94 204 SER B CA 1
ATOM 3318 C C . SER B 1 204 ? 22.016 -6.148 -8.945 1 80.94 204 SER B C 1
ATOM 3320 O O . SER B 1 204 ? 23.125 -5.652 -8.711 1 80.94 204 SER B O 1
ATOM 3322 N N . GLY B 1 205 ? 21.688 -7.324 -8.789 1 84.12 205 GLY B N 1
ATOM 3323 C CA . GLY B 1 205 ? 22.703 -8.32 -8.539 1 84.12 205 GLY B CA 1
ATOM 3324 C C . GLY B 1 205 ? 23.156 -8.352 -7.09 1 84.12 205 GLY B C 1
ATOM 3325 O O . GLY B 1 205 ? 24.109 -9.07 -6.746 1 84.12 205 GLY B O 1
ATOM 3326 N N . GLN B 1 206 ? 22.531 -7.562 -6.273 1 83.94 206 GLN B N 1
ATOM 3327 C CA . GLN B 1 206 ? 22.828 -7.59 -4.844 1 83.94 206 GLN B CA 1
ATOM 3328 C C . GLN B 1 206 ? 21.906 -8.539 -4.102 1 83.94 206 GLN B C 1
ATOM 3330 O O . GLN B 1 206 ? 20.781 -8.781 -4.535 1 83.94 206 GLN B O 1
ATOM 3335 N N . GLY B 1 207 ? 22.438 -9.258 -3.035 1 89.44 207 GLY B N 1
ATOM 3336 C CA . GLY B 1 207 ? 21.625 -10.18 -2.264 1 89.44 207 GLY B CA 1
ATOM 3337 C C . GLY B 1 207 ? 22.453 -11.133 -1.418 1 89.44 207 GLY B C 1
ATOM 3338 O O . GLY B 1 207 ? 23.688 -11.188 -1.55 1 89.44 207 GLY B O 1
ATOM 3339 N N . GLU B 1 208 ? 21.719 -11.805 -0.644 1 91.81 208 GLU B N 1
ATOM 3340 C CA . GLU B 1 208 ? 22.359 -12.75 0.274 1 91.81 208 GLU B CA 1
ATOM 3341 C C . GLU B 1 208 ? 22.203 -14.188 -0.211 1 91.81 208 GLU B C 1
ATOM 3343 O O . GLU B 1 208 ? 22.984 -15.062 0.157 1 91.81 208 GLU B O 1
ATOM 3348 N N . LEU B 1 209 ? 21.172 -14.445 -1.04 1 95.88 209 LEU B N 1
ATOM 3349 C CA . LEU B 1 209 ? 20.875 -15.781 -1.548 1 95.88 209 LEU B CA 1
ATOM 3350 C C . LEU B 1 209 ? 21.062 -15.844 -3.059 1 95.88 209 LEU B C 1
ATOM 3352 O O . LEU B 1 209 ? 20.734 -14.891 -3.771 1 95.88 209 LEU B O 1
ATOM 3356 N N . THR B 1 210 ? 21.562 -17.031 -3.467 1 95.88 210 THR B N 1
ATOM 3357 C CA . THR B 1 210 ? 21.5 -17.297 -4.902 1 95.88 210 THR B CA 1
ATOM 3358 C C . THR B 1 210 ? 20.062 -17.594 -5.324 1 95.88 210 THR B C 1
ATOM 3360 O O . THR B 1 210 ? 19.219 -17.922 -4.492 1 95.88 210 THR B O 1
ATOM 3363 N N . THR B 1 211 ? 19.844 -17.438 -6.586 1 96.38 211 THR B N 1
ATOM 3364 C CA . THR B 1 211 ? 18.516 -17.75 -7.109 1 96.38 211 THR B CA 1
ATOM 3365 C C . THR B 1 211 ? 18.156 -19.203 -6.805 1 96.38 211 THR B C 1
ATOM 3367 O O . THR B 1 211 ? 17.031 -19.484 -6.383 1 96.38 211 THR B O 1
ATOM 3370 N N . GLU B 1 212 ? 19.078 -20.125 -6.961 1 96.75 212 GLU B N 1
ATOM 3371 C CA . GLU B 1 212 ? 18.844 -21.547 -6.711 1 96.75 212 GLU B CA 1
ATOM 3372 C C . GLU B 1 212 ? 18.469 -21.797 -5.254 1 96.75 212 GLU B C 1
ATOM 3374 O O . GLU B 1 212 ? 17.531 -22.531 -4.973 1 96.75 212 GLU B O 1
ATOM 3379 N N . GLU B 1 213 ? 19.203 -21.188 -4.383 1 97.69 213 GLU B N 1
ATOM 3380 C CA . GLU B 1 213 ? 18.922 -21.328 -2.957 1 97.69 213 GLU B CA 1
ATOM 3381 C C . GLU B 1 213 ? 17.547 -20.781 -2.602 1 97.69 213 GLU B C 1
ATOM 3383 O O . GLU B 1 213 ? 16.781 -21.438 -1.895 1 97.69 213 GLU B O 1
ATOM 3388 N N . ALA B 1 214 ? 17.266 -19.594 -3.07 1 98.06 214 ALA B N 1
ATOM 3389 C CA . ALA B 1 214 ? 15.992 -18.938 -2.779 1 98.06 214 ALA B CA 1
ATOM 3390 C C . ALA B 1 214 ? 14.82 -19.781 -3.285 1 98.06 214 ALA B C 1
ATOM 3392 O O . ALA B 1 214 ? 13.828 -19.969 -2.574 1 98.06 214 ALA B O 1
ATOM 3393 N N . VAL B 1 215 ? 14.977 -20.312 -4.434 1 98.5 215 VAL B N 1
ATOM 3394 C CA . VAL B 1 215 ? 13.938 -21.125 -5.055 1 98.5 215 VAL B CA 1
ATOM 3395 C C . VAL B 1 215 ? 13.719 -22.391 -4.246 1 98.5 215 VAL B C 1
ATOM 3397 O O . VAL B 1 215 ? 12.586 -22.75 -3.906 1 98.5 215 VAL B O 1
ATOM 3400 N N . LYS B 1 216 ? 14.781 -23.078 -3.951 1 98.25 216 LYS B N 1
ATOM 3401 C CA . LYS B 1 216 ? 14.68 -24.312 -3.189 1 98.25 216 LYS B CA 1
ATOM 3402 C C . LYS B 1 216 ? 13.977 -24.094 -1.855 1 98.25 216 LYS B C 1
ATOM 3404 O O . LYS B 1 216 ? 13.055 -24.828 -1.499 1 98.25 216 LYS B O 1
ATOM 3409 N N . LEU B 1 217 ? 14.398 -23.062 -1.153 1 98.38 217 LEU B N 1
ATOM 3410 C CA . LEU B 1 217 ? 13.844 -22.766 0.165 1 98.38 217 LEU B CA 1
ATOM 3411 C C . LEU B 1 217 ? 12.367 -22.406 0.064 1 98.38 217 LEU B C 1
ATOM 3413 O O . LEU B 1 217 ? 11.547 -22.922 0.818 1 98.38 217 LEU B O 1
ATOM 3417 N N . ALA B 1 218 ? 11.992 -21.562 -0.843 1 98.5 218 ALA B N 1
ATOM 3418 C CA . ALA B 1 218 ? 10.609 -21.125 -0.993 1 98.5 218 ALA B CA 1
ATOM 3419 C C . ALA B 1 218 ? 9.719 -22.297 -1.432 1 98.5 218 ALA B C 1
ATOM 3421 O O . ALA B 1 218 ? 8.594 -22.438 -0.947 1 98.5 218 ALA B O 1
ATOM 3422 N N . VAL B 1 219 ? 10.188 -23.125 -2.377 1 98.75 219 VAL B N 1
ATOM 3423 C CA . VAL B 1 219 ? 9.406 -24.25 -2.873 1 98.75 219 VAL B CA 1
ATOM 3424 C C . VAL B 1 219 ? 9.203 -25.281 -1.757 1 98.75 219 VAL B C 1
ATOM 3426 O O . VAL B 1 219 ? 8.086 -25.719 -1.51 1 98.75 219 VAL B O 1
ATOM 3429 N N . ASP B 1 220 ? 10.242 -25.578 -1.015 1 98.38 220 ASP B N 1
ATOM 3430 C CA . ASP B 1 220 ? 10.203 -26.625 -0.003 1 98.38 220 ASP B CA 1
ATOM 3431 C C . ASP B 1 220 ? 9.445 -26.172 1.238 1 98.38 220 ASP B C 1
ATOM 3433 O O . ASP B 1 220 ? 8.742 -26.969 1.87 1 98.38 220 ASP B O 1
ATOM 3437 N N . ASN B 1 221 ? 9.609 -24.891 1.57 1 98.5 221 ASN B N 1
ATOM 3438 C CA . ASN B 1 221 ? 9.133 -24.453 2.879 1 98.5 221 ASN B CA 1
ATOM 3439 C C . ASN B 1 221 ? 7.797 -23.719 2.777 1 98.5 221 ASN B C 1
ATOM 3441 O O . ASN B 1 221 ? 7.109 -23.531 3.783 1 98.5 221 ASN B O 1
ATOM 3445 N N . VAL B 1 222 ? 7.402 -23.266 1.56 1 98.62 222 VAL B N 1
ATOM 3446 C CA . VAL B 1 222 ? 6.18 -22.484 1.434 1 98.62 222 VAL B CA 1
ATOM 3447 C C . VAL B 1 222 ? 5.273 -23.109 0.378 1 98.62 222 VAL B C 1
ATOM 3449 O O . VAL B 1 222 ? 4.25 -23.719 0.709 1 98.62 222 VAL B O 1
ATOM 3452 N N . ILE B 1 223 ? 5.68 -23.172 -0.858 1 98.69 223 ILE B N 1
ATOM 3453 C CA . ILE B 1 223 ? 4.809 -23.469 -1.989 1 98.69 223 ILE B CA 1
ATOM 3454 C C . ILE B 1 223 ? 4.289 -24.906 -1.868 1 98.69 223 ILE B C 1
ATOM 3456 O O . ILE B 1 223 ? 3.094 -25.156 -2.045 1 98.69 223 ILE B O 1
ATOM 3460 N N . LEU B 1 224 ? 5.125 -25.859 -1.516 1 98.31 224 LEU B N 1
ATOM 3461 C CA . LEU B 1 224 ? 4.715 -27.25 -1.45 1 98.31 224 LEU B CA 1
ATOM 3462 C C . LEU B 1 224 ? 4.18 -27.594 -0.064 1 98.31 224 LEU B C 1
ATOM 3464 O O . LEU B 1 224 ? 3.684 -28.703 0.156 1 98.31 224 LEU B O 1
ATOM 3468 N N . LYS B 1 225 ? 4.207 -26.594 0.888 1 97.5 225 LYS B N 1
ATOM 3469 C CA . LYS B 1 225 ? 3.885 -26.938 2.27 1 97.5 225 LYS B CA 1
ATOM 3470 C C . LYS B 1 225 ? 2.588 -26.266 2.715 1 97.5 225 LYS B C 1
ATOM 3472 O O . LYS B 1 225 ? 2.018 -26.641 3.746 1 97.5 225 LYS B O 1
ATOM 3477 N N . VAL B 1 226 ? 2.102 -25.344 2.008 1 96.38 226 VAL B N 1
ATOM 3478 C CA . VAL B 1 226 ? 0.965 -24.547 2.459 1 96.38 226 VAL B CA 1
ATOM 3479 C C . VAL B 1 226 ? -0.257 -25.453 2.633 1 96.38 226 VAL B C 1
ATOM 3481 O O . VAL B 1 226 ? -0.435 -26.422 1.89 1 96.38 226 VAL B O 1
ATOM 3484 N N . SER B 1 227 ? -1.104 -25.188 3.617 1 96.62 227 SER B N 1
ATOM 3485 C CA . SER B 1 227 ? -2.4 -25.797 3.904 1 96.62 227 SER B CA 1
ATOM 3486 C C . SER B 1 227 ? -3.457 -24.734 4.188 1 96.62 227 SER B C 1
ATOM 3488 O O . SER B 1 227 ? -3.166 -23.531 4.145 1 96.62 227 SER B O 1
ATOM 3490 N N . LYS B 1 228 ? -4.652 -25.188 4.434 1 96.56 228 LYS B N 1
ATOM 3491 C CA . LYS B 1 228 ? -5.75 -24.266 4.715 1 96.56 228 LYS B CA 1
ATOM 3492 C C . LYS B 1 228 ? -5.438 -23.391 5.93 1 96.56 228 LYS B C 1
ATOM 3494 O O . LYS B 1 228 ? -5.875 -22.234 6 1 96.56 228 LYS B O 1
ATOM 3499 N N . GLU B 1 229 ? -4.621 -23.906 6.859 1 97.12 229 GLU B N 1
ATOM 3500 C CA . GLU B 1 229 ? -4.285 -23.172 8.078 1 97.12 229 GLU B CA 1
ATOM 3501 C C . GLU B 1 229 ? -3.357 -22 7.789 1 97.12 229 GLU B C 1
ATOM 3503 O O . GLU B 1 229 ? -3.197 -21.109 8.617 1 97.12 229 GLU B O 1
ATOM 3508 N N . ASP B 1 230 ? -2.797 -21.953 6.621 1 98.12 230 ASP B N 1
ATOM 3509 C CA . ASP B 1 230 ? -1.814 -20.938 6.254 1 98.12 230 ASP B CA 1
ATOM 3510 C C . ASP B 1 230 ? -2.48 -19.766 5.539 1 98.12 230 ASP B C 1
ATOM 3512 O O . ASP B 1 230 ? -1.834 -18.75 5.258 1 98.12 230 ASP B O 1
ATOM 3516 N N . ASN B 1 231 ? -3.797 -19.875 5.305 1 98.12 231 ASN B N 1
ATOM 3517 C CA . ASN B 1 231 ? -4.508 -18.875 4.523 1 98.12 231 ASN B CA 1
ATOM 3518 C C . ASN B 1 231 ? -4.383 -17.484 5.152 1 98.12 231 ASN B C 1
ATOM 3520 O O . ASN B 1 231 ? -4.684 -17.312 6.332 1 98.12 231 ASN B O 1
ATOM 3524 N N . GLY B 1 232 ? -3.854 -16.594 4.402 1 97.06 232 GLY B N 1
ATOM 3525 C CA . GLY B 1 232 ? -3.82 -15.195 4.82 1 97.06 232 GLY B CA 1
ATOM 3526 C C . GLY B 1 232 ? -2.611 -14.859 5.672 1 97.06 232 GLY B C 1
ATOM 3527 O O . GLY B 1 232 ? -2.562 -13.797 6.297 1 97.06 232 GLY B O 1
ATOM 3528 N N . LYS B 1 233 ? -1.672 -15.758 5.801 1 97.19 233 LYS B N 1
ATOM 3529 C CA . LYS B 1 233 ? -0.442 -15.492 6.539 1 97.19 233 LYS B CA 1
ATOM 3530 C C . LYS B 1 233 ? 0.675 -15.039 5.605 1 97.19 233 LYS B C 1
ATOM 3532 O O . LYS B 1 233 ? 0.655 -15.344 4.41 1 97.19 233 LYS B O 1
ATOM 3537 N N . PHE B 1 234 ? 1.584 -14.289 6.086 1 97.81 234 PHE B N 1
ATOM 3538 C CA . PHE B 1 234 ? 2.758 -13.797 5.371 1 97.81 234 PHE B CA 1
ATOM 3539 C C . PHE B 1 234 ? 4.008 -14.562 5.793 1 97.81 234 PHE B C 1
ATOM 3541 O O . PHE B 1 234 ? 4.414 -14.5 6.957 1 97.81 234 PHE B O 1
ATOM 3548 N N . TYR B 1 235 ? 4.707 -15.258 4.859 1 98.25 235 TYR B N 1
ATOM 3549 C CA . TYR B 1 235 ? 5.828 -16.125 5.195 1 98.25 235 TYR B CA 1
ATOM 3550 C C . TYR B 1 235 ? 7.121 -15.609 4.574 1 98.25 235 TYR B C 1
ATOM 3552 O O . TYR B 1 235 ? 7.094 -14.859 3.598 1 98.25 235 TYR B O 1
ATOM 3560 N N . ASP B 1 236 ? 8.203 -15.953 5.199 1 97.44 236 ASP B N 1
ATOM 3561 C CA . ASP B 1 236 ? 9.484 -15.836 4.5 1 97.44 236 ASP B CA 1
ATOM 3562 C C . ASP B 1 236 ? 9.875 -17.156 3.848 1 97.44 236 ASP B C 1
ATOM 3564 O O . ASP B 1 236 ? 9.164 -18.156 3.971 1 97.44 236 ASP B O 1
ATOM 3568 N N . TYR B 1 237 ? 10.953 -17.188 3.129 1 97.25 237 TYR B N 1
ATOM 3569 C CA . TYR B 1 237 ? 11.406 -18.312 2.326 1 97.25 237 TYR B CA 1
ATOM 3570 C C . TYR B 1 237 ? 11.75 -19.516 3.209 1 97.25 237 TYR B C 1
ATOM 3572 O O . TYR B 1 237 ? 11.867 -20.641 2.721 1 97.25 237 TYR B O 1
ATOM 3580 N N . ASN B 1 238 ? 11.883 -19.297 4.5 1 97 238 ASN B N 1
ATOM 3581 C CA . ASN B 1 238 ? 12.156 -20.391 5.438 1 97 238 ASN B CA 1
ATOM 3582 C C . ASN B 1 238 ? 10.875 -20.938 6.051 1 97 238 ASN B C 1
ATOM 3584 O O . ASN B 1 238 ? 10.922 -21.828 6.895 1 97 238 ASN B O 1
ATOM 3588 N N . GLY B 1 239 ? 9.766 -20.422 5.668 1 97.31 239 GLY B N 1
ATOM 3589 C CA . GLY B 1 239 ? 8.492 -20.875 6.188 1 97.31 239 GLY B CA 1
ATOM 3590 C C . GLY B 1 239 ? 8.141 -20.266 7.535 1 97.31 239 GLY B C 1
ATOM 3591 O O . GLY B 1 239 ? 7.316 -20.797 8.273 1 97.31 239 GLY B O 1
ATOM 3592 N N . LYS B 1 240 ? 8.82 -19.203 7.91 1 96.75 240 LYS B N 1
ATOM 3593 C CA . LYS B 1 240 ? 8.508 -18.469 9.141 1 96.75 240 LYS B CA 1
ATOM 3594 C C . LYS B 1 240 ? 7.531 -17.328 8.875 1 96.75 240 LYS B C 1
ATOM 3596 O O . LYS B 1 240 ? 7.617 -16.656 7.84 1 96.75 240 LYS B O 1
ATOM 3601 N N . ILE B 1 241 ? 6.699 -17.125 9.812 1 96.88 241 ILE B N 1
ATOM 3602 C CA . ILE B 1 241 ? 5.727 -16.031 9.68 1 96.88 241 ILE B CA 1
ATOM 3603 C C . ILE B 1 241 ? 6.434 -14.688 9.797 1 96.88 241 ILE B C 1
ATOM 3605 O O . ILE B 1 241 ? 7.254 -14.484 10.688 1 96.88 241 ILE B O 1
ATOM 3609 N N . VAL B 1 242 ? 6.168 -13.844 8.867 1 95.5 242 VAL B N 1
ATOM 3610 C CA . VAL B 1 242 ? 6.676 -12.477 8.852 1 95.5 242 VAL B CA 1
ATOM 3611 C C . VAL B 1 242 ? 5.609 -11.516 9.375 1 95.5 242 VAL B C 1
ATOM 3613 O O . VAL B 1 242 ? 4.438 -11.625 9.008 1 95.5 242 VAL B O 1
ATOM 3616 N N . PRO B 1 243 ? 6.016 -10.617 10.281 1 93.62 243 PRO B N 1
ATOM 3617 C CA . PRO B 1 243 ? 5.02 -9.617 10.672 1 93.62 243 PRO B CA 1
ATOM 3618 C C . PRO B 1 243 ? 4.504 -8.805 9.484 1 93.62 243 PRO B C 1
ATOM 3620 O O . PRO B 1 243 ? 5.266 -8.484 8.578 1 93.62 243 PRO B O 1
ATOM 3623 N N . TRP B 1 244 ? 3.244 -8.57 9.586 1 92.88 244 TRP B N 1
ATOM 3624 C CA . TRP B 1 244 ? 2.703 -7.723 8.531 1 92.88 244 TRP B CA 1
ATOM 3625 C C . TRP B 1 244 ? 3.354 -6.344 8.555 1 92.88 244 TRP B C 1
ATOM 3627 O O . TRP B 1 244 ? 3.604 -5.785 9.625 1 92.88 244 TRP B O 1
#

Foldseek 3Di:
DAAAEEEEEPLLDFLNVLLQVVQVVVDVRYAYEYEDQDPVPSVSLVVVCVVSHCLRYHYFNDDLLDLVRLLVRLVVVVVVCSQPVFFHQEYELDWFAQDDWDFPVPDDPVRLVVRQSRQPSSLVSNCVSRVVRNLRHDNQEYEHAAALLLACPDDNVVDRTSVSNSVNRVNNLVVQLVVLVVCLVSPHAGEYEYLAFEQDVRNPRDGDHYSNRSNVLQVVQPVVPDHSVCHNFYYYSNNDTRHD/DAAAEEEEEPLLDFQNVLLQVVQVVVDVRYAYEYEDQDPVPSVSLVVVCVVSHCLRYHYFNDDLLDLVRLLVRLVCVVVVCSQPVFFHQEYELDWFAQDDWDFPVPDDPVRLVVRQSRQPSSLVSNCVSRVVRNLRHDNQEYEHAAALLLACPDDNVVDRTSVSNSVNRVNNLVVQLVVLVVCLVSPHAGEYEYLAFEQDVRNPRDGDHYSNRSNVLQVVQPVVPDHSVCHNFYYYSNNDTDHD

pLDDT: mean 95.53, std 5.38, range [62.38, 98.94]

Nearest PDB structures (foldseek):
  7xwi-assembly1_D  TM=9.494E-01  e=4.360E-23  Meyerozyma guilliermondii
  7xwi-assembly2_C  TM=9.471E-01  e=1.783E-22  Meyerozyma guilliermondii
  7xwl-assembly2_B  TM=9.357E-01  e=1.783E-22  Meyerozyma guilliermondii
  7xwn-assembly1_D  TM=9.402E-01  e=3.094E-22  Meyerozyma guilliermondii
  7xwj-assembly1_D  TM=9.316E-01  e=4.468E-22  Meyerozyma guilliermondii

Radius of gyration: 24.19 Å; Cα contacts (8 Å, |Δi|>4): 1161; chains: 2; bounding box: 45×77×51 Å

Solvent-accessible surface area (backbone atoms only — not comparable to full-atom values): 23258 Å² total; per-residue (Å²): 131,82,66,49,34,36,37,31,33,44,17,46,47,63,57,31,30,41,44,50,53,52,49,48,67,70,36,91,46,31,29,36,36,36,16,17,72,52,58,90,76,18,60,65,42,52,52,48,28,68,71,72,28,70,88,32,34,41,81,39,59,36,42,44,70,37,55,69,51,32,44,52,35,50,51,48,45,66,71,65,56,76,46,51,107,53,32,33,14,30,38,38,40,48,44,65,61,54,49,66,69,40,41,44,74,68,49,47,62,68,51,32,45,64,15,27,42,36,40,31,39,9,43,48,38,43,49,48,59,41,41,70,37,26,70,58,19,87,58,25,34,39,34,35,60,48,38,64,47,22,13,56,58,33,74,58,30,71,34,34,61,35,34,32,34,22,25,25,26,25,25,32,50,42,46,42,30,16,33,18,51,61,35,39,86,76,60,34,24,21,34,40,30,14,52,64,54,39,42,32,79,62,48,72,60,42,58,84,34,49,45,68,57,28,32,52,36,25,42,65,40,34,72,76,54,66,47,74,88,45,41,45,43,40,26,35,24,79,48,44,80,44,58,51,129,83,67,48,33,35,38,32,33,44,16,47,47,64,57,30,32,41,44,50,52,52,49,48,68,71,35,91,46,31,29,36,38,36,17,17,72,53,58,90,76,18,60,66,44,52,52,47,28,68,72,71,27,72,88,34,34,41,81,38,61,36,43,45,70,37,54,68,51,32,45,52,36,51,52,48,46,64,70,64,54,75,50,46,108,54,34,33,14,30,38,37,41,47,44,66,61,56,50,67,67,40,42,43,74,70,50,46,63,68,50,31,45,65,16,26,42,36,40,30,40,10,43,47,38,45,50,46,60,41,41,70,38,27,69,57,20,85,58,24,34,39,36,37,60,49,39,64,50,22,13,57,56,32,73,58,30,71,35,34,62,35,34,32,34,22,26,24,28,25,25,31,49,41,48,43,31,15,33,18,49,63,36,39,86,78,59,33,24,21,34,39,30,13,50,64,55,38,41,32,79,62,49,72,60,41,60,84,34,50,46,68,56,28,31,51,36,25,42,64,40,35,74,75,54,66,48,75,89,43,43,47,42,40,29,34,22,80,48,44,80,44,58,50